Protein AF-A0A348D9V0-F1 (afdb_monomer_lite)

pLDDT: mean 72.26, std 16.22, range [31.11, 96.56]

Sequence (392 aa):
MLIKCLCGYEYITTVTLFACAGYVFSLIGTNHKARIYDLISIFIACVVGFSVAVAIHAVQLNNINDAYGFSTIINRVELHTGTDGGADYAQGLIQHLSSRKGNESLIETLSSDLESHKLLFAWESFKEYFYLPALSFFNKEIPFGWFVLISVLTSAICIIYPVKKFKDKIDSDLLHYSIGCAFIVAGVFSWQILAWHHMTIHFHLNGQLFAYGIVPVAMISIGLLINNVCKRFHADHDLLTKTPVFIIVIACIYLSLANPFTRSISITDSFQSFSKRGIEVIGHVDQAIISPGSNELNRGLGVETSRIYISGWAVAKGKGDVSPKLFVVIKGGIVGEISPDIERDDVKKFYKIKNSDNGFVFSYDVPGAITKKDIKVLASDGKGGYSEVEIP

Foldseek 3Di:
DVVLLVLLVLQLLLVLLLVLLVVLLVCFVHPDDDDVVVSVVSNVVSVVVVVVVLQVVQVVQCVVPVVGGVVVSVVSSCVQQDDDDDPVLCVLLLVLLLVDPPCVVVSVVCNPPVPVCVVVLLVSLVVVQQQPFLAADPNDGDGLVLLLVLLVVLLCLLVCCVPPVCVVVADRNSNSLSSSSVSLSCSLVSSSVSRSSVSSVCVPVSNVSSNVRRNVSSLVSVLVVVLSVCVVVPDDNPCNNCPSVVVSVVVVVVRVVPVVPPDPPPLVVVLQSPDPFFFFKAKAWPDKDWDFDPDVVCVVVVFTKIKIKIKIWMDTPDPDQDFWKKFKFFQRHTDDIWTADAADPVVCVVNVPDDYHTITMDIDMDTHDGDPVRIWMWGDRSPRDIDTHDHD

Secondary structure (DSSP, 8-state):
-HHHHHHTSTHHHHHHHHHHHHHHHTTTTSSPPP-HHHHHHHHHHHHHHHHHHHHHHHHHHHHH-TT-SHHHHHHHHHHHH-S---GGGHHHHHHHHHTSTT-HHHHHHHHH-TTTTHHHHHHHHHHHHHHSEEEEETTEEEEHHHHHHHHHHHHHHHHHTTSHHHHTTS-HHHHHHHHHHHHHHHHHHHHHHH-TTHHHH-HHHHHHHIIIIIHHHHHHHHHHHHHHHHHHTT--HHHHHHHHHHHHHHHHHHHHHHGGGS----GGGGGTTS-SS--EEEEEEEEEEEEE---HHHHHTT--EEEEEEEEEEEEESSS-PPP-EEEEETTEEEEEE---B--HHHHHHHT-SS---EEEEEEEEES---GGGEEEEEE-SSSSEEEEP--

Structure (mmCIF, N/CA/C/O backbone):
data_AF-A0A348D9V0-F1
#
_entry.id   AF-A0A348D9V0-F1
#
loop_
_atom_site.group_PDB
_atom_site.id
_atom_site.type_symbol
_atom_site.label_atom_id
_atom_site.label_alt_id
_atom_site.label_comp_id
_atom_site.label_asym_id
_atom_site.label_entity_id
_atom_site.label_seq_id
_atom_site.pdbx_PDB_ins_code
_atom_site.Cartn_x
_atom_site.Cartn_y
_atom_site.Cartn_z
_atom_site.occupancy
_atom_site.B_iso_or_equiv
_atom_site.auth_seq_id
_atom_site.auth_comp_id
_atom_site.auth_asym_id
_atom_site.auth_atom_id
_atom_site.pdbx_PDB_model_num
ATOM 1 N N . MET A 1 1 ? 12.071 -19.115 8.658 1.00 38.81 1 MET A N 1
ATOM 2 C CA . MET A 1 1 ? 11.653 -19.273 7.249 1.00 38.81 1 MET A CA 1
ATOM 3 C C . MET A 1 1 ? 10.156 -19.042 7.065 1.00 38.81 1 MET A C 1
ATOM 5 O O . MET A 1 1 ? 9.819 -18.113 6.353 1.00 38.81 1 MET A O 1
ATOM 9 N N . LEU A 1 2 ? 9.273 -19.758 7.780 1.00 36.12 2 LEU A N 1
ATOM 10 C CA . LEU A 1 2 ? 7.811 -19.560 7.709 1.00 36.12 2 LEU A CA 1
ATOM 11 C C . LEU A 1 2 ? 7.364 -18.119 8.031 1.00 36.12 2 LEU A C 1
ATOM 13 O O . LEU A 1 2 ? 6.548 -17.563 7.315 1.00 36.12 2 LEU A O 1
ATOM 17 N N . ILE A 1 3 ? 7.970 -17.478 9.042 1.00 37.44 3 ILE A N 1
ATOM 18 C CA . ILE A 1 3 ? 7.729 -16.058 9.371 1.00 37.44 3 ILE A CA 1
ATOM 19 C C . ILE A 1 3 ? 8.200 -15.125 8.246 1.00 37.44 3 ILE A C 1
ATOM 21 O O . ILE A 1 3 ? 7.504 -14.176 7.935 1.00 37.44 3 ILE A O 1
ATOM 25 N N . LYS A 1 4 ? 9.319 -15.415 7.568 1.00 37.47 4 LYS A N 1
ATOM 26 C CA . LYS A 1 4 ? 9.743 -14.639 6.387 1.00 37.47 4 LYS A CA 1
ATOM 27 C C . LYS A 1 4 ? 8.811 -14.871 5.186 1.00 37.47 4 LYS A C 1
ATOM 29 O O . LYS A 1 4 ? 8.513 -13.927 4.472 1.00 37.47 4 LYS A O 1
ATOM 34 N N . CYS A 1 5 ? 8.291 -16.089 5.010 1.00 39.34 5 CYS A N 1
ATOM 35 C CA . CYS A 1 5 ? 7.261 -16.404 4.008 1.00 39.34 5 CYS A CA 1
ATOM 36 C C . CYS A 1 5 ? 5.929 -15.698 4.302 1.00 39.34 5 CYS A C 1
ATOM 38 O O . CYS A 1 5 ? 5.258 -15.254 3.379 1.00 39.34 5 CYS A O 1
ATOM 40 N N . LEU A 1 6 ? 5.580 -15.548 5.584 1.00 40.22 6 LEU A N 1
ATOM 41 C CA . LEU A 1 6 ? 4.479 -14.703 6.050 1.00 40.22 6 LEU A CA 1
ATOM 42 C C . LEU A 1 6 ? 4.766 -13.220 5.780 1.00 40.22 6 LEU A C 1
ATOM 44 O O . LEU A 1 6 ? 3.857 -12.498 5.398 1.00 40.22 6 LEU A O 1
ATOM 48 N N . CYS A 1 7 ? 6.020 -12.778 5.922 1.00 39.84 7 CYS A N 1
ATOM 49 C CA . CYS A 1 7 ? 6.417 -11.409 5.598 1.00 39.84 7 CYS A CA 1
ATOM 50 C C . CYS A 1 7 ? 6.343 -11.096 4.102 1.00 39.84 7 CYS A C 1
ATOM 52 O O . CYS A 1 7 ? 6.079 -9.949 3.799 1.00 39.84 7 CYS A O 1
ATOM 54 N N . GLY A 1 8 ? 6.541 -12.060 3.189 1.00 46.97 8 GLY A N 1
ATOM 55 C CA . GLY A 1 8 ? 6.360 -11.845 1.740 1.00 46.97 8 GLY A CA 1
ATOM 56 C C . GLY A 1 8 ? 4.927 -12.054 1.231 1.00 46.97 8 GLY A C 1
ATOM 57 O O . GLY A 1 8 ? 4.640 -11.788 0.072 1.00 46.97 8 GLY A O 1
ATOM 58 N N . TYR A 1 9 ? 4.012 -12.476 2.109 1.00 56.31 9 TYR A N 1
ATOM 59 C CA . TYR A 1 9 ? 2.571 -12.228 1.999 1.00 56.31 9 TYR A CA 1
ATOM 60 C C . TYR A 1 9 ? 2.198 -11.160 3.031 1.00 56.31 9 TYR A C 1
ATOM 62 O O . TYR A 1 9 ? 1.415 -11.364 3.962 1.00 56.31 9 TYR A O 1
ATOM 70 N N . GLU A 1 10 ? 2.811 -10.004 2.813 1.00 58.28 10 GLU A N 1
ATOM 71 C CA . GLU A 1 10 ? 2.790 -8.739 3.552 1.00 58.28 10 GLU A CA 1
ATOM 72 C C . GLU A 1 10 ? 1.379 -8.341 4.073 1.00 58.28 10 GLU A C 1
ATOM 74 O O . GLU A 1 10 ? 1.232 -7.593 5.038 1.00 58.28 10 GLU A O 1
ATOM 79 N N . TYR A 1 11 ? 0.318 -8.908 3.486 1.00 68.50 11 TYR A N 1
ATOM 80 C CA . TYR A 1 11 ? -1.096 -8.667 3.765 1.00 68.50 11 TYR A CA 1
ATOM 81 C C . TYR A 1 11 ? -1.605 -9.326 5.062 1.00 68.50 11 TYR A C 1
ATOM 83 O O . TYR A 1 11 ? -2.618 -8.882 5.602 1.00 68.50 11 TYR A O 1
ATOM 91 N N . ILE A 1 12 ? -0.953 -10.371 5.597 1.00 79.50 12 ILE A N 1
ATOM 92 C CA . ILE A 1 12 ? -1.505 -11.109 6.751 1.00 79.50 12 ILE A CA 1
ATOM 93 C C . ILE A 1 12 ? -1.555 -10.259 8.026 1.00 79.50 12 ILE A C 1
ATOM 95 O O . ILE A 1 12 ? -2.544 -10.313 8.763 1.00 79.50 12 ILE A O 1
ATOM 99 N N . THR A 1 13 ? -0.526 -9.449 8.289 1.00 82.06 13 THR A N 1
ATOM 100 C CA . THR A 1 13 ? -0.497 -8.570 9.466 1.00 82.06 13 THR A CA 1
ATOM 101 C C . THR A 1 13 ? -1.573 -7.504 9.350 1.00 82.06 13 THR A C 1
ATOM 103 O O . THR A 1 13 ? -2.333 -7.303 10.295 1.00 82.06 13 THR A O 1
ATOM 106 N N . THR A 1 14 ? -1.710 -6.891 8.173 1.00 85.38 14 THR A N 1
ATOM 107 C CA . THR A 1 14 ? -2.754 -5.906 7.888 1.00 85.38 14 THR A CA 1
ATOM 108 C C . THR A 1 14 ? -4.151 -6.507 8.030 1.00 85.38 14 THR A C 1
ATOM 110 O O . THR A 1 14 ? -4.966 -5.946 8.755 1.00 85.38 14 THR A O 1
ATOM 113 N N . VAL A 1 15 ? -4.418 -7.676 7.436 1.00 87.00 15 VAL A N 1
ATOM 114 C CA . VAL A 1 15 ? -5.713 -8.378 7.544 1.00 87.00 15 VAL A CA 1
ATOM 115 C C . VAL A 1 15 ? -6.041 -8.716 8.989 1.00 87.00 15 VAL A C 1
ATOM 117 O O . VAL A 1 15 ? -7.158 -8.473 9.439 1.00 87.00 15 VAL A O 1
ATOM 120 N N . THR A 1 16 ? -5.071 -9.243 9.733 1.00 91.38 16 THR A N 1
ATOM 121 C CA . THR A 1 16 ? -5.288 -9.626 11.130 1.00 91.38 16 THR A CA 1
ATOM 122 C C . THR A 1 16 ? -5.590 -8.404 11.990 1.00 91.38 16 THR A C 1
ATOM 124 O O . THR A 1 16 ? -6.536 -8.410 12.775 1.00 91.38 16 THR A O 1
ATOM 127 N N . LEU A 1 17 ? -4.826 -7.323 11.812 1.00 92.62 17 LEU A N 1
ATOM 128 C CA . LEU A 1 17 ? -5.042 -6.075 12.537 1.00 92.62 17 LEU A CA 1
ATOM 129 C C . LEU A 1 17 ? -6.379 -5.428 12.146 1.00 92.62 17 LEU A C 1
ATOM 131 O O . LEU A 1 17 ? -7.089 -4.939 13.020 1.00 92.62 17 LEU A O 1
ATOM 135 N N . PHE A 1 18 ? -6.790 -5.500 10.880 1.00 92.50 18 PHE A N 1
ATOM 136 C CA . PHE A 1 18 ? -8.096 -5.007 10.433 1.00 92.50 18 PHE A CA 1
ATOM 137 C C . PHE A 1 18 ? -9.252 -5.844 10.998 1.00 92.50 18 PHE A C 1
ATOM 139 O O . PHE A 1 18 ? -10.259 -5.282 11.424 1.00 92.50 18 PHE A O 1
ATOM 146 N N . ALA A 1 19 ? -9.104 -7.168 11.083 1.00 94.25 19 ALA A N 1
ATOM 147 C CA . ALA A 1 19 ? -10.087 -8.039 11.725 1.00 94.25 19 ALA A CA 1
ATOM 148 C C . ALA A 1 19 ? -10.217 -7.733 13.229 1.00 94.25 19 ALA A C 1
ATOM 150 O O . ALA A 1 19 ? -11.328 -7.604 13.747 1.00 94.25 19 ALA A O 1
ATOM 151 N N . CYS A 1 20 ? -9.090 -7.524 13.919 1.00 96.06 20 CYS A N 1
ATOM 152 C CA . CYS A 1 20 ? -9.069 -7.054 15.305 1.00 96.06 20 CYS A CA 1
ATOM 153 C C . CYS A 1 20 ? -9.745 -5.682 15.455 1.00 96.06 20 CYS A C 1
ATOM 155 O O . CYS A 1 20 ? -10.524 -5.490 16.389 1.00 96.06 20 CYS A O 1
ATOM 157 N N . ALA A 1 21 ? -9.502 -4.744 14.532 1.00 95.25 21 ALA A N 1
ATOM 158 C CA . ALA A 1 21 ? -10.176 -3.447 14.517 1.00 95.25 21 ALA A CA 1
ATOM 159 C C . ALA A 1 21 ? -11.697 -3.606 14.386 1.00 95.25 21 ALA A C 1
ATOM 161 O O . ALA A 1 21 ? -12.438 -3.009 15.163 1.00 95.25 21 ALA A O 1
ATOM 162 N N . GLY A 1 22 ? -12.159 -4.461 13.466 1.00 93.75 22 GLY A N 1
ATOM 163 C CA . GLY A 1 22 ? -13.578 -4.772 13.277 1.00 93.75 22 GLY A CA 1
ATOM 164 C C . GLY A 1 22 ? -14.238 -5.337 14.537 1.00 93.75 22 GLY A C 1
ATOM 165 O O . GLY A 1 22 ? -15.308 -4.872 14.929 1.00 93.75 22 GLY A O 1
ATOM 166 N N . TYR A 1 23 ? -13.573 -6.270 15.228 1.00 96.56 23 TYR A N 1
ATOM 167 C CA . TYR A 1 23 ? -14.041 -6.772 16.523 1.00 96.56 23 TYR A CA 1
ATOM 168 C C . TYR A 1 23 ? -14.176 -5.646 17.550 1.00 96.56 23 TYR A C 1
ATOM 170 O O . TYR A 1 23 ? -15.225 -5.517 18.173 1.00 96.56 23 TYR A O 1
ATOM 178 N N . VAL A 1 24 ? -13.162 -4.793 17.708 1.00 95.94 24 VAL A N 1
ATOM 179 C CA . VAL A 1 24 ? -13.230 -3.709 18.697 1.00 95.94 24 VAL A CA 1
ATOM 180 C C . VAL A 1 24 ? -14.307 -2.681 18.339 1.00 95.94 24 VAL A C 1
ATOM 182 O O . VAL A 1 24 ? -15.042 -2.247 19.224 1.00 95.94 24 VAL A O 1
ATOM 185 N N . PHE A 1 25 ? -14.459 -2.329 17.060 1.00 94.00 25 PHE A N 1
ATOM 186 C CA . PHE A 1 25 ? -15.534 -1.442 16.611 1.00 94.00 25 PHE A CA 1
ATOM 187 C C . PHE A 1 25 ? -16.922 -2.031 16.878 1.00 94.00 25 PHE A C 1
ATOM 189 O O . PHE A 1 25 ? -17.831 -1.284 17.227 1.00 94.00 25 PHE A O 1
ATOM 196 N N . SER A 1 26 ? -17.084 -3.356 16.802 1.00 94.19 26 SER A N 1
ATOM 197 C CA . SER A 1 26 ? -18.362 -4.018 17.105 1.00 94.19 26 SER A CA 1
ATOM 198 C C . SER A 1 26 ? -18.807 -3.888 18.570 1.00 94.19 26 SER A C 1
ATOM 200 O O . SER A 1 26 ? -19.973 -4.121 18.875 1.00 94.19 26 SER A O 1
ATOM 202 N N . LEU A 1 27 ? -17.902 -3.496 19.476 1.00 94.06 27 LEU A N 1
ATOM 203 C CA . LEU A 1 27 ? -18.202 -3.297 20.896 1.00 94.06 27 LEU A CA 1
ATOM 204 C C . LEU A 1 27 ? -18.737 -1.894 21.208 1.00 94.06 27 LEU A C 1
ATOM 206 O O . LEU A 1 27 ? -19.196 -1.662 22.329 1.00 94.06 27 LEU A O 1
ATOM 210 N N . ILE A 1 28 ? -18.686 -0.964 20.250 1.00 91.44 28 ILE A N 1
ATOM 211 C CA . ILE A 1 28 ? -19.216 0.395 20.410 1.00 91.44 28 ILE A CA 1
ATOM 212 C C . ILE A 1 28 ? -20.731 0.331 20.632 1.00 91.44 28 ILE A C 1
ATOM 214 O O . ILE A 1 28 ? -21.449 -0.356 19.907 1.00 91.44 28 ILE A O 1
ATOM 218 N N . GLY A 1 29 ? -21.221 1.050 21.642 1.00 87.19 29 GLY A N 1
ATOM 219 C CA . GLY A 1 29 ? -22.627 1.035 22.043 1.00 87.19 29 GLY A CA 1
ATOM 220 C C . GLY A 1 29 ? -23.027 -0.208 22.844 1.00 87.19 29 GLY A C 1
ATOM 221 O O . GLY A 1 29 ? -24.206 -0.390 23.146 1.00 87.19 29 GLY A O 1
ATOM 222 N N . THR A 1 30 ? -22.066 -1.063 23.208 1.00 89.94 30 THR A N 1
ATOM 223 C CA . THR A 1 30 ? -22.289 -2.235 24.062 1.00 89.94 30 THR A CA 1
ATOM 224 C C . THR A 1 30 ? -21.662 -2.037 25.443 1.00 89.94 30 THR A C 1
ATOM 226 O O . THR A 1 30 ? -20.731 -1.258 25.624 1.00 89.94 30 THR A O 1
ATOM 229 N N . ASN A 1 31 ? -22.122 -2.806 26.433 1.00 85.94 31 ASN A N 1
ATOM 230 C CA . ASN A 1 31 ? -21.501 -2.841 27.766 1.00 85.94 31 ASN A CA 1
ATOM 231 C C . ASN A 1 31 ? -20.298 -3.804 27.844 1.00 85.94 31 ASN A C 1
ATOM 233 O O . ASN A 1 31 ? -19.751 -4.037 28.927 1.00 85.94 31 ASN A O 1
ATOM 237 N N . HIS A 1 32 ? -19.908 -4.413 26.723 1.00 90.31 32 HIS A N 1
ATOM 238 C CA . HIS A 1 32 ? -18.819 -5.378 26.675 1.00 90.31 32 HIS A CA 1
ATOM 239 C C . HIS A 1 32 ? -17.470 -4.676 26.508 1.00 90.31 32 HIS A C 1
ATOM 241 O O . HIS A 1 32 ? -17.357 -3.642 25.861 1.00 90.31 32 HIS A O 1
ATOM 247 N N . LYS A 1 33 ? -16.428 -5.260 27.104 1.00 89.06 33 LYS A N 1
ATOM 248 C CA . LYS A 1 33 ? -15.043 -4.790 26.974 1.00 89.06 33 LYS A CA 1
ATOM 249 C C . LYS A 1 33 ? -14.293 -5.673 25.991 1.00 89.06 33 LYS A C 1
ATOM 251 O O . LYS A 1 33 ? -14.515 -6.883 25.978 1.00 89.06 33 LYS A O 1
ATOM 256 N N . ALA A 1 34 ? -13.350 -5.090 25.256 1.00 90.19 34 ALA A N 1
ATOM 257 C CA . ALA A 1 34 ? -12.434 -5.857 24.417 1.00 90.19 34 ALA A CA 1
ATOM 258 C C . ALA A 1 34 ? -11.635 -6.861 25.263 1.00 90.19 34 ALA A C 1
ATOM 260 O O . ALA A 1 34 ? -10.982 -6.488 26.242 1.00 90.19 34 ALA A O 1
ATOM 261 N N . ARG A 1 35 ? -11.688 -8.144 24.890 1.00 93.44 35 ARG A N 1
ATOM 262 C CA . ARG A 1 35 ? -10.973 -9.224 25.582 1.00 93.44 35 ARG A CA 1
ATOM 263 C C . ARG A 1 35 ? -9.789 -9.689 24.753 1.00 93.44 35 ARG A C 1
ATOM 265 O O . ARG A 1 35 ? -9.917 -9.967 23.566 1.00 93.44 35 ARG A O 1
ATOM 272 N N . ILE A 1 36 ? -8.645 -9.862 25.411 1.00 93.38 36 ILE A N 1
ATOM 273 C CA . ILE A 1 36 ? -7.420 -10.325 24.750 1.00 93.38 36 ILE A CA 1
ATOM 274 C C . ILE A 1 36 ? -7.580 -11.721 24.127 1.00 93.38 36 ILE A C 1
ATOM 276 O O . ILE A 1 36 ? -7.029 -11.979 23.065 1.00 93.38 36 ILE A O 1
ATOM 280 N N . TYR A 1 37 ? -8.385 -12.600 24.735 1.00 95.50 37 TYR A N 1
ATOM 281 C CA . TYR A 1 37 ? -8.648 -13.944 24.209 1.00 95.50 37 TYR A CA 1
ATOM 282 C C . TYR A 1 37 ? -9.394 -13.929 22.870 1.00 95.50 37 TYR A C 1
ATOM 284 O O . TYR A 1 37 ? -9.100 -14.754 22.005 1.00 95.50 37 TYR A O 1
ATOM 292 N N . ASP A 1 38 ? -10.308 -12.975 22.674 1.00 95.38 38 ASP A N 1
ATOM 293 C CA . ASP A 1 38 ? -11.029 -12.818 21.407 1.00 95.38 38 ASP A CA 1
ATOM 294 C C . ASP A 1 38 ? -10.047 -12.347 20.313 1.00 95.38 38 ASP A C 1
ATOM 296 O O . ASP A 1 38 ? -10.015 -12.911 19.222 1.00 95.38 38 ASP A O 1
ATOM 300 N N . LEU A 1 39 ? -9.148 -11.406 20.641 1.00 94.88 39 LEU A N 1
ATOM 301 C CA . LEU A 1 39 ? -8.082 -10.943 19.737 1.00 94.88 39 LEU A CA 1
ATOM 302 C C . LEU A 1 39 ? -7.094 -12.063 19.362 1.00 94.88 39 LEU A C 1
ATOM 304 O O . LEU A 1 39 ? -6.731 -12.203 18.196 1.00 94.88 39 LEU A O 1
ATOM 308 N N . ILE A 1 40 ? -6.681 -12.887 20.331 1.00 94.44 40 ILE A N 1
ATOM 309 C CA . ILE A 1 40 ? -5.816 -14.055 20.086 1.00 94.44 40 ILE A CA 1
ATOM 310 C C . ILE A 1 40 ? -6.525 -15.065 19.176 1.00 94.44 40 ILE A C 1
ATOM 312 O O . ILE A 1 40 ? -5.906 -15.612 18.267 1.00 94.44 40 ILE A O 1
ATOM 316 N N . SER A 1 41 ? -7.822 -15.293 19.385 1.00 96.31 41 SER A N 1
ATOM 317 C CA . SER A 1 41 ? -8.606 -16.221 18.562 1.00 96.31 41 SER A CA 1
ATOM 318 C C . SER A 1 41 ? -8.720 -15.737 17.114 1.00 96.31 41 SER A C 1
ATOM 320 O O . SER A 1 41 ? -8.541 -16.533 16.194 1.00 96.31 41 SER A O 1
ATOM 322 N N . ILE A 1 42 ? -8.935 -14.432 16.905 1.00 95.75 42 ILE A N 1
ATOM 323 C CA . ILE A 1 42 ? -8.914 -13.804 15.574 1.00 95.75 42 ILE A CA 1
ATOM 324 C C . ILE A 1 42 ? -7.545 -13.999 14.917 1.00 95.75 42 ILE A C 1
ATOM 326 O O . ILE A 1 42 ? -7.475 -14.445 13.774 1.00 95.75 42 ILE A O 1
ATOM 330 N N . PHE A 1 43 ? -6.456 -13.737 15.646 1.00 91.56 43 PHE A N 1
ATOM 331 C CA . PHE A 1 43 ? -5.098 -13.945 15.140 1.00 91.56 43 PHE A CA 1
ATOM 332 C C . PHE A 1 43 ? -4.867 -15.394 14.689 1.00 91.56 43 PHE A C 1
ATOM 334 O O . PHE A 1 43 ? -4.405 -15.625 13.572 1.00 91.56 43 PHE A O 1
ATOM 341 N N . ILE A 1 44 ? -5.235 -16.376 15.519 1.00 92.88 44 ILE A N 1
ATOM 342 C CA . ILE A 1 44 ? -5.103 -17.800 15.179 1.00 92.88 44 ILE A CA 1
ATOM 343 C C . ILE A 1 44 ? -5.924 -18.130 13.926 1.00 92.88 44 ILE A C 1
ATOM 345 O O . ILE A 1 44 ? -5.407 -18.783 13.020 1.00 92.88 44 ILE A O 1
ATOM 349 N N . ALA A 1 45 ? -7.168 -17.651 13.837 1.00 94.75 45 ALA A N 1
ATOM 350 C CA . ALA A 1 45 ? -8.023 -17.878 12.674 1.00 94.75 45 ALA A CA 1
ATOM 351 C C . ALA A 1 45 ? -7.417 -17.297 11.384 1.00 94.75 45 ALA A C 1
ATOM 353 O O . ALA A 1 45 ? -7.401 -17.978 10.358 1.00 94.75 45 ALA A O 1
ATOM 354 N N . CYS A 1 46 ? -6.857 -16.083 11.437 1.00 91.19 46 CYS A N 1
ATOM 355 C CA . CYS A 1 46 ? -6.169 -15.467 10.301 1.00 91.19 46 CYS A CA 1
ATOM 356 C C . CYS A 1 46 ? -4.927 -16.264 9.877 1.00 91.19 46 CYS A C 1
ATOM 358 O O . CYS A 1 46 ? -4.738 -16.499 8.686 1.00 91.19 46 CYS A O 1
ATOM 360 N N . VAL A 1 47 ? -4.110 -16.731 10.828 1.00 88.25 47 VAL A N 1
ATOM 361 C CA . VAL A 1 47 ? -2.920 -17.552 10.535 1.00 88.25 47 VAL A CA 1
ATOM 362 C C . VAL A 1 47 ? -3.298 -18.893 9.904 1.00 88.25 47 VAL A C 1
ATOM 364 O O . VAL A 1 47 ? -2.677 -19.312 8.923 1.00 88.25 47 VAL A O 1
ATOM 367 N N . VAL A 1 48 ? -4.329 -19.563 10.423 1.00 91.06 48 VAL A N 1
ATOM 368 C CA . VAL A 1 48 ? -4.829 -20.824 9.855 1.00 91.06 48 VAL A CA 1
ATOM 369 C C . VAL A 1 48 ? -5.390 -20.602 8.451 1.00 91.06 48 VAL A C 1
ATOM 371 O O . VAL A 1 48 ? -4.984 -21.303 7.526 1.00 91.06 48 VAL A O 1
ATOM 374 N N . GLY A 1 49 ? -6.261 -19.604 8.262 1.00 89.50 49 GLY A N 1
ATOM 375 C CA . GLY A 1 49 ? -6.830 -19.282 6.951 1.00 89.50 49 GLY A CA 1
ATOM 376 C C . GLY A 1 49 ? -5.755 -18.933 5.922 1.00 89.50 49 GLY A C 1
ATOM 377 O O . GLY A 1 49 ? -5.783 -19.435 4.799 1.00 89.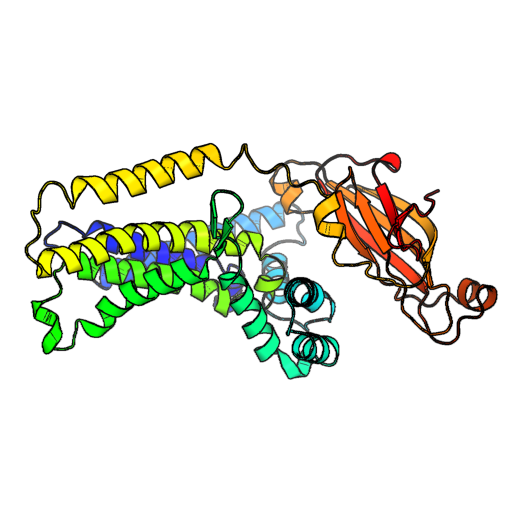50 49 GLY A O 1
ATOM 378 N N . PHE A 1 50 ? -4.748 -18.159 6.329 1.00 85.69 50 PHE A N 1
ATOM 379 C CA . PHE A 1 50 ? -3.584 -17.872 5.500 1.00 85.69 50 PHE A CA 1
ATOM 380 C C . PHE A 1 50 ? -2.802 -19.137 5.120 1.00 85.69 50 PHE A C 1
ATOM 382 O O . PHE A 1 50 ? -2.486 -19.337 3.950 1.00 85.69 50 PHE A O 1
ATOM 389 N N . SER A 1 51 ? -2.528 -20.021 6.083 1.00 85.75 51 SER A N 1
ATOM 390 C CA . SER A 1 51 ? -1.797 -21.271 5.828 1.00 85.75 51 SER A CA 1
ATOM 391 C C . SER A 1 51 ? -2.525 -22.150 4.806 1.00 85.75 51 SER A C 1
ATOM 393 O O . SER A 1 51 ? -1.896 -22.722 3.917 1.00 85.75 51 SER A O 1
ATOM 395 N N . VAL A 1 52 ? -3.859 -22.211 4.893 1.00 89.44 52 VAL A N 1
ATOM 396 C CA . VAL A 1 52 ? -4.7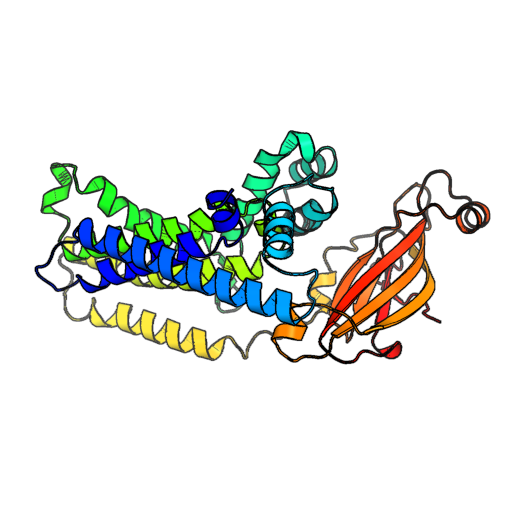04 -22.922 3.925 1.00 89.44 52 VAL A CA 1
ATOM 397 C C . VAL A 1 52 ? -4.638 -22.263 2.546 1.00 89.44 52 VAL A C 1
ATOM 399 O O . VAL A 1 52 ? -4.446 -22.962 1.553 1.00 89.44 52 VAL A O 1
ATOM 402 N N . ALA A 1 53 ? -4.746 -20.934 2.468 1.00 85.44 53 ALA A N 1
ATOM 403 C CA . ALA A 1 53 ? -4.663 -20.205 1.203 1.00 85.44 53 ALA A CA 1
ATOM 404 C C . ALA A 1 53 ? -3.313 -20.422 0.501 1.00 85.44 53 ALA A C 1
ATOM 406 O O . ALA A 1 53 ? -3.282 -20.704 -0.696 1.00 85.44 53 ALA A O 1
ATOM 407 N N . VAL A 1 54 ? -2.205 -20.377 1.249 1.00 84.06 54 VAL A N 1
ATOM 408 C CA . VAL A 1 54 ? -0.865 -20.668 0.719 1.00 84.06 54 VAL A CA 1
ATOM 409 C C . VAL A 1 54 ? -0.764 -22.106 0.219 1.00 84.06 54 VAL A C 1
ATOM 411 O O . VAL A 1 54 ? -0.211 -22.330 -0.854 1.00 84.06 54 VAL A O 1
ATOM 414 N N . ALA A 1 55 ? -1.310 -23.081 0.952 1.00 85.56 55 ALA A N 1
ATOM 415 C CA . ALA A 1 55 ? -1.297 -24.477 0.520 1.00 85.56 55 ALA A CA 1
ATOM 416 C C . ALA A 1 55 ? -2.077 -24.675 -0.790 1.00 85.56 55 ALA A C 1
ATOM 418 O O . ALA A 1 55 ? -1.571 -25.312 -1.713 1.00 85.56 55 ALA A O 1
ATOM 419 N N . ILE A 1 56 ? -3.268 -24.077 -0.907 1.00 86.00 56 ILE A N 1
ATOM 420 C CA . ILE A 1 56 ? -4.062 -24.101 -2.145 1.00 86.00 56 ILE A CA 1
ATOM 421 C C . ILE A 1 56 ? -3.280 -23.450 -3.289 1.00 86.00 56 ILE A C 1
ATOM 423 O O . ILE A 1 56 ? -3.189 -24.026 -4.372 1.00 86.00 56 ILE A O 1
ATOM 427 N N . HIS A 1 57 ? -2.678 -22.284 -3.053 1.00 82.44 57 HIS A N 1
ATOM 428 C CA . HIS A 1 57 ? -1.908 -21.577 -4.072 1.00 82.44 57 HIS A CA 1
ATOM 429 C C . HIS A 1 57 ? -0.669 -22.364 -4.525 1.00 82.44 57 HIS A C 1
ATOM 431 O O . HIS A 1 57 ? -0.382 -22.440 -5.717 1.00 82.44 57 HIS A O 1
ATOM 437 N N . ALA A 1 58 ? 0.033 -23.018 -3.598 1.00 83.50 58 ALA A N 1
ATOM 438 C CA . ALA A 1 58 ? 1.158 -23.888 -3.924 1.00 83.50 58 ALA A CA 1
ATOM 439 C C . ALA A 1 58 ? 0.729 -25.073 -4.804 1.00 83.50 58 ALA A C 1
ATOM 441 O O . ALA A 1 58 ? 1.422 -25.394 -5.768 1.00 83.50 58 ALA A O 1
ATOM 442 N N . VAL A 1 59 ? -0.428 -25.682 -4.519 1.00 83.00 59 VAL A N 1
ATOM 443 C CA . VAL A 1 59 ? -1.007 -26.748 -5.355 1.00 83.00 59 VAL A CA 1
ATOM 444 C C . VAL A 1 59 ? -1.389 -26.218 -6.739 1.00 83.00 59 VAL A C 1
ATOM 446 O O . VAL A 1 59 ? -1.111 -26.875 -7.737 1.00 83.00 59 VAL A O 1
ATOM 449 N N . GLN A 1 60 ? -1.976 -25.021 -6.826 1.00 80.25 60 GLN A N 1
ATOM 450 C CA . GLN A 1 60 ? -2.288 -24.385 -8.109 1.00 80.25 60 GLN A CA 1
ATOM 451 C C . GLN A 1 60 ? -1.030 -24.153 -8.953 1.00 80.25 60 GLN A C 1
ATOM 453 O O . GLN A 1 60 ? -1.044 -24.451 -10.143 1.00 80.25 60 GLN A O 1
ATOM 458 N N . LEU A 1 61 ? 0.055 -23.659 -8.349 1.00 75.44 61 LEU A N 1
ATOM 459 C CA . LEU A 1 61 ? 1.328 -23.456 -9.043 1.00 75.44 61 LEU A CA 1
ATOM 460 C C . LEU A 1 61 ? 1.921 -24.777 -9.540 1.00 75.44 61 LEU A C 1
ATOM 462 O O . LEU A 1 61 ? 2.332 -24.849 -10.696 1.00 75.44 61 LEU A O 1
ATOM 466 N N . ASN A 1 62 ? 1.896 -25.818 -8.708 1.00 77.06 62 ASN A N 1
ATOM 467 C CA . ASN A 1 62 ? 2.379 -27.146 -9.082 1.00 77.06 62 ASN A CA 1
ATOM 468 C C . ASN A 1 62 ? 1.565 -27.759 -10.231 1.00 77.06 62 ASN A C 1
ATOM 470 O O . ASN A 1 62 ? 2.126 -28.342 -11.145 1.00 77.06 62 ASN A O 1
ATOM 474 N N . ASN A 1 63 ? 0.247 -27.549 -10.251 1.00 78.69 63 ASN A N 1
ATOM 475 C CA . ASN A 1 63 ? -0.606 -28.020 -11.345 1.00 78.69 63 ASN A CA 1
ATOM 476 C C . ASN A 1 63 ? -0.393 -27.255 -12.667 1.00 78.69 63 ASN A C 1
ATOM 478 O O . ASN A 1 63 ? -0.823 -27.730 -13.716 1.00 78.69 63 ASN A O 1
ATOM 482 N N . ILE A 1 64 ? 0.221 -26.064 -12.635 1.00 74.19 64 ILE A N 1
ATOM 483 C CA . ILE A 1 64 ? 0.600 -25.318 -13.848 1.00 74.19 64 ILE A CA 1
ATOM 484 C C . ILE A 1 64 ? 1.905 -25.876 -14.428 1.00 74.19 64 ILE A C 1
ATOM 486 O O . ILE A 1 64 ? 2.055 -25.953 -15.647 1.00 74.19 64 ILE A O 1
ATOM 490 N N . ASN A 1 65 ? 2.858 -26.234 -13.570 1.00 70.38 65 ASN A N 1
ATOM 491 C CA . ASN A 1 65 ? 4.117 -26.864 -13.944 1.00 70.38 65 ASN A CA 1
ATOM 492 C C . ASN A 1 65 ? 4.653 -27.615 -12.722 1.00 70.38 65 ASN A C 1
ATOM 494 O O . ASN A 1 65 ? 4.825 -26.996 -11.675 1.00 70.38 65 ASN A O 1
ATOM 498 N N . ASP A 1 66 ? 4.978 -28.898 -12.872 1.00 70.50 66 ASP A N 1
ATOM 499 C CA . ASP A 1 66 ? 5.465 -29.749 -11.775 1.00 70.50 66 ASP A CA 1
ATOM 500 C C . ASP A 1 66 ? 6.791 -29.251 -11.156 1.00 70.50 66 ASP A C 1
ATOM 502 O O . ASP A 1 66 ? 7.192 -29.680 -10.076 1.00 70.50 66 ASP A O 1
ATOM 506 N N . ALA A 1 67 ? 7.497 -28.337 -11.835 1.00 68.31 67 ALA A N 1
ATOM 507 C CA . ALA A 1 67 ? 8.676 -27.651 -11.307 1.00 68.31 67 ALA A CA 1
ATOM 508 C C . ALA A 1 67 ? 8.341 -26.437 -10.411 1.00 68.31 67 ALA A C 1
ATOM 510 O O . ALA A 1 67 ? 9.242 -25.855 -9.797 1.00 68.31 67 ALA A O 1
ATOM 511 N N . TYR A 1 68 ? 7.074 -26.019 -10.351 1.00 72.19 68 TYR A N 1
ATOM 512 C CA . TYR A 1 68 ? 6.587 -24.892 -9.558 1.00 72.19 68 TYR A CA 1
ATOM 513 C C . TYR A 1 68 ? 5.847 -25.358 -8.303 1.00 72.19 68 TYR A C 1
ATOM 515 O O . TYR A 1 68 ? 5.310 -26.450 -8.228 1.00 72.19 68 TYR A O 1
ATOM 523 N N . GLY A 1 69 ? 5.826 -24.522 -7.268 1.00 73.38 69 GLY A N 1
ATOM 524 C CA . GLY A 1 69 ? 5.186 -24.867 -5.999 1.00 73.38 69 GLY A CA 1
ATOM 525 C C . GLY A 1 69 ? 5.669 -23.972 -4.870 1.00 73.38 69 GLY A C 1
ATOM 526 O O . GLY A 1 69 ? 5.883 -22.773 -5.059 1.00 73.38 69 GLY A O 1
ATOM 527 N N . PHE A 1 70 ? 5.891 -24.547 -3.688 1.00 79.62 70 PHE A N 1
ATOM 528 C CA . PHE A 1 70 ? 6.415 -23.795 -2.542 1.00 79.62 70 PHE A CA 1
ATOM 529 C C . PHE A 1 70 ? 7.772 -23.135 -2.820 1.00 79.62 70 PHE A C 1
ATOM 531 O O . PHE A 1 70 ? 8.010 -22.030 -2.342 1.00 79.62 70 PHE A O 1
ATOM 538 N N . SER A 1 71 ? 8.637 -23.762 -3.620 1.00 75.31 71 SER A N 1
ATOM 539 C CA . SER A 1 71 ? 9.926 -23.191 -4.037 1.00 75.31 71 SER A CA 1
ATOM 540 C C . SER A 1 71 ? 9.754 -21.880 -4.807 1.00 75.31 71 SER A C 1
ATOM 542 O O . SER A 1 71 ? 10.465 -20.915 -4.546 1.00 75.31 71 SER A O 1
ATOM 544 N N . THR A 1 72 ? 8.770 -21.808 -5.706 1.00 73.88 72 THR A N 1
ATOM 545 C CA . THR A 1 72 ? 8.425 -20.593 -6.456 1.00 73.88 72 THR A CA 1
ATOM 546 C C . THR A 1 72 ? 7.921 -19.492 -5.531 1.00 73.88 72 THR A C 1
ATOM 548 O O . THR A 1 72 ? 8.314 -18.338 -5.686 1.00 73.88 72 THR A O 1
ATOM 551 N N . ILE A 1 73 ? 7.081 -19.842 -4.550 1.00 74.12 73 ILE A N 1
ATOM 552 C CA . ILE A 1 73 ? 6.587 -18.889 -3.548 1.00 74.12 73 ILE A CA 1
ATOM 553 C C . ILE A 1 73 ? 7.759 -18.344 -2.723 1.00 74.12 73 ILE A C 1
ATOM 555 O O . ILE A 1 73 ? 7.875 -17.134 -2.568 1.00 74.12 73 ILE A O 1
ATOM 559 N N . ILE A 1 74 ? 8.655 -19.211 -2.244 1.00 73.06 74 ILE A N 1
ATOM 560 C CA . ILE A 1 74 ? 9.828 -18.816 -1.451 1.00 73.06 74 ILE A CA 1
ATOM 561 C C . ILE A 1 74 ? 10.768 -17.919 -2.262 1.00 73.06 74 ILE A C 1
ATOM 563 O O . ILE A 1 74 ? 11.113 -16.844 -1.784 1.00 73.06 74 ILE A O 1
ATOM 567 N N . ASN A 1 75 ? 11.110 -18.296 -3.498 1.00 69.75 75 ASN A N 1
ATOM 568 C CA . ASN A 1 75 ? 11.960 -17.473 -4.368 1.00 69.75 75 ASN A CA 1
ATOM 569 C C . ASN A 1 75 ? 11.363 -16.081 -4.601 1.00 69.75 75 ASN A C 1
ATOM 571 O O . ASN A 1 75 ? 12.083 -15.089 -4.618 1.00 69.75 75 ASN A O 1
ATOM 575 N N . ARG A 1 76 ? 10.036 -15.982 -4.756 1.00 69.50 76 ARG A N 1
ATOM 576 C CA . ARG A 1 76 ? 9.367 -14.681 -4.874 1.00 69.50 76 ARG A CA 1
ATOM 577 C C . ARG A 1 76 ? 9.439 -13.901 -3.581 1.00 69.50 76 ARG A C 1
ATOM 579 O O . ARG A 1 76 ? 9.774 -12.730 -3.628 1.00 69.50 76 ARG A O 1
ATOM 586 N N . VAL A 1 77 ? 9.138 -14.521 -2.445 1.00 66.19 77 VAL A N 1
ATOM 587 C CA . VAL A 1 77 ? 9.280 -13.861 -1.144 1.00 66.19 77 VAL A CA 1
ATOM 588 C C . VAL A 1 77 ? 10.690 -13.291 -1.013 1.00 66.19 77 VAL A C 1
ATOM 590 O O . VAL A 1 77 ? 10.830 -12.129 -0.662 1.00 66.19 77 VAL A O 1
ATOM 593 N N . GLU A 1 78 ? 11.726 -14.060 -1.334 1.00 65.56 78 GLU A N 1
ATOM 594 C CA . GLU A 1 78 ? 13.118 -13.608 -1.251 1.00 65.56 78 GLU A CA 1
ATOM 595 C C . GLU A 1 78 ? 13.408 -12.445 -2.210 1.00 65.56 78 GLU A C 1
ATOM 597 O O . GLU A 1 78 ? 13.955 -11.434 -1.774 1.00 65.56 78 GLU A O 1
ATOM 602 N N . LEU A 1 79 ? 12.928 -12.520 -3.455 1.00 62.78 79 LEU A N 1
ATOM 603 C CA . LEU A 1 79 ? 13.072 -11.448 -4.443 1.00 62.78 79 LEU A CA 1
ATOM 604 C C . LEU A 1 79 ? 12.382 -10.137 -4.021 1.00 62.78 79 LEU A C 1
ATOM 606 O O . LEU A 1 79 ? 12.908 -9.061 -4.277 1.00 62.78 79 LEU A O 1
ATOM 610 N N . HIS A 1 80 ? 11.229 -10.211 -3.349 1.00 59.12 80 HIS A N 1
ATOM 611 C CA . HIS A 1 80 ? 10.464 -9.023 -2.939 1.00 59.12 80 HIS A CA 1
ATOM 612 C C . HIS A 1 80 ? 10.815 -8.525 -1.521 1.00 59.12 80 HIS A C 1
ATOM 614 O O . HIS A 1 80 ? 10.577 -7.359 -1.207 1.00 59.12 80 HIS A O 1
ATOM 620 N N . THR A 1 81 ? 11.402 -9.375 -0.664 1.00 57.81 81 THR A N 1
ATOM 621 C CA . THR A 1 81 ? 11.737 -9.042 0.740 1.00 57.81 81 THR A CA 1
ATOM 622 C C . THR A 1 81 ? 13.238 -8.903 1.030 1.00 57.81 81 THR A C 1
ATOM 624 O O . THR A 1 81 ? 13.587 -8.436 2.118 1.00 57.81 81 THR A O 1
ATOM 627 N N . GLY A 1 82 ? 14.130 -9.226 0.082 1.00 52.84 82 GLY A N 1
ATOM 628 C CA . GLY A 1 82 ? 15.519 -8.752 0.100 1.00 52.84 82 GLY A CA 1
ATOM 629 C C . GLY A 1 82 ? 16.599 -9.762 -0.293 1.00 52.84 82 GLY A C 1
ATOM 630 O O . GLY A 1 82 ? 17.296 -10.283 0.580 1.00 52.84 82 GLY A O 1
ATOM 631 N N . THR A 1 83 ? 16.850 -9.901 -1.594 1.00 47.03 83 THR A N 1
ATOM 632 C CA . THR A 1 83 ? 18.175 -10.255 -2.128 1.00 47.03 83 THR A CA 1
ATOM 633 C C . THR A 1 83 ? 18.675 -9.140 -3.054 1.00 47.03 83 THR A C 1
ATOM 635 O O . THR A 1 83 ? 17.918 -8.651 -3.884 1.00 47.03 83 THR A O 1
ATOM 638 N N . ASP A 1 84 ? 19.916 -8.698 -2.802 1.00 48.06 84 ASP A N 1
ATOM 639 C CA . ASP A 1 84 ? 20.740 -7.687 -3.491 1.00 48.06 84 ASP A CA 1
ATOM 640 C C . ASP A 1 84 ? 19.993 -6.661 -4.366 1.00 48.06 84 ASP A C 1
ATOM 642 O O . ASP A 1 84 ? 19.692 -6.881 -5.540 1.00 48.06 84 ASP A O 1
ATOM 646 N N . GLY A 1 85 ? 19.709 -5.506 -3.753 1.00 41.12 85 GLY A N 1
ATOM 647 C CA . GLY A 1 85 ? 18.990 -4.383 -4.345 1.00 41.12 85 GLY A CA 1
ATOM 648 C C . GLY A 1 85 ? 19.801 -3.697 -5.439 1.00 41.12 85 GLY A C 1
ATOM 649 O O . GLY A 1 85 ? 20.614 -2.815 -5.176 1.00 41.12 85 GLY A O 1
ATOM 650 N N . GLY A 1 86 ? 19.554 -4.089 -6.686 1.00 39.16 86 GLY A N 1
ATOM 651 C CA . GLY A 1 86 ? 20.042 -3.366 -7.856 1.00 39.16 86 GLY A CA 1
ATOM 652 C C . GLY A 1 86 ? 19.483 -1.938 -7.942 1.00 39.16 86 GLY A C 1
ATOM 653 O O . GLY A 1 86 ? 18.407 -1.626 -7.423 1.00 39.16 86 GLY A O 1
ATOM 654 N N . ALA A 1 87 ? 20.211 -1.078 -8.657 1.00 39.44 87 ALA A N 1
ATOM 655 C CA . ALA A 1 87 ? 19.872 0.319 -8.945 1.00 39.44 87 ALA A CA 1
ATOM 656 C C . ALA A 1 87 ? 18.502 0.519 -9.640 1.00 39.44 87 ALA A C 1
ATOM 658 O O . ALA A 1 87 ? 17.950 1.622 -9.612 1.00 39.44 87 ALA A O 1
ATOM 659 N N . ASP A 1 88 ? 17.922 -0.543 -10.203 1.00 46.78 88 ASP A N 1
ATOM 660 C CA . ASP A 1 88 ? 16.654 -0.529 -10.942 1.00 46.78 88 ASP A CA 1
ATOM 661 C C . ASP A 1 88 ? 15.442 -0.112 -10.085 1.00 46.78 88 ASP A C 1
ATOM 663 O O . ASP A 1 88 ? 14.476 0.446 -10.603 1.00 46.78 88 ASP A O 1
ATOM 667 N N . TYR A 1 89 ? 15.494 -0.294 -8.759 1.00 52.97 89 TYR A N 1
ATOM 668 C CA . TYR A 1 89 ? 14.370 0.023 -7.861 1.00 52.97 89 TYR A CA 1
ATOM 669 C C . TYR A 1 89 ? 14.367 1.466 -7.330 1.00 52.97 89 TYR A C 1
ATOM 671 O O . TYR A 1 89 ? 13.322 1.972 -6.912 1.00 52.97 89 TYR A O 1
ATOM 679 N N . ALA A 1 90 ? 15.503 2.172 -7.376 1.00 57.69 90 ALA A N 1
ATOM 680 C CA . ALA A 1 90 ? 15.575 3.570 -6.941 1.00 57.69 90 ALA A CA 1
ATOM 681 C C . ALA A 1 90 ? 14.937 4.540 -7.940 1.00 57.69 90 ALA A C 1
ATOM 683 O O . ALA A 1 90 ? 14.528 5.636 -7.552 1.00 57.69 90 ALA A O 1
ATOM 684 N N . GLN A 1 91 ? 14.804 4.135 -9.205 1.00 61.22 91 GLN A N 1
ATOM 685 C CA . GLN A 1 91 ? 14.277 4.983 -10.272 1.00 61.22 91 GLN A CA 1
ATOM 686 C C . GLN A 1 91 ? 12.859 5.483 -9.976 1.00 61.22 91 GLN A C 1
ATOM 688 O O . GLN A 1 91 ? 12.592 6.671 -10.153 1.00 61.22 91 GLN A O 1
ATOM 693 N N . GLY A 1 92 ? 11.977 4.624 -9.449 1.00 62.94 92 GLY A N 1
ATOM 694 C CA . GLY A 1 92 ? 10.615 5.019 -9.076 1.00 62.94 92 GLY A CA 1
ATOM 695 C C . GLY A 1 92 ? 10.604 6.109 -8.001 1.00 62.94 92 GLY A C 1
ATOM 696 O O . GLY A 1 92 ? 9.954 7.143 -8.155 1.00 62.94 92 GLY A O 1
ATOM 697 N N . LEU A 1 93 ? 11.393 5.934 -6.937 1.00 67.50 93 LEU A N 1
ATOM 698 C CA . LEU A 1 93 ? 11.525 6.942 -5.884 1.00 67.50 93 LEU A CA 1
ATOM 699 C C . LEU A 1 93 ? 12.155 8.243 -6.410 1.00 67.50 93 LEU A C 1
ATOM 701 O O . LEU A 1 93 ? 11.653 9.326 -6.113 1.00 67.50 93 LEU A O 1
ATOM 705 N N . ILE A 1 94 ? 13.222 8.153 -7.208 1.00 66.81 94 ILE A N 1
ATOM 706 C CA . ILE A 1 94 ? 13.899 9.312 -7.807 1.00 66.81 94 ILE A CA 1
ATOM 707 C C . ILE A 1 94 ? 12.938 10.092 -8.710 1.00 66.81 94 ILE A C 1
ATOM 709 O O . ILE A 1 94 ? 12.899 11.321 -8.641 1.00 66.81 94 ILE A O 1
ATOM 713 N N . GLN A 1 95 ? 12.110 9.407 -9.501 1.00 66.19 95 GLN A N 1
ATOM 714 C CA . GLN A 1 95 ? 11.081 10.033 -10.327 1.00 66.19 95 GLN A CA 1
ATOM 715 C C . GLN A 1 95 ? 10.096 10.836 -9.462 1.00 66.19 95 GLN A C 1
ATOM 717 O O . GLN A 1 95 ? 9.864 12.019 -9.729 1.00 66.19 95 GLN A O 1
ATOM 722 N N . HIS A 1 96 ? 9.582 10.248 -8.379 1.00 63.53 96 HIS A N 1
ATOM 723 C CA . HIS A 1 96 ? 8.697 10.945 -7.442 1.00 63.53 96 HIS A CA 1
ATOM 724 C C . HIS A 1 96 ? 9.382 12.131 -6.741 1.00 63.53 96 HIS A C 1
ATOM 726 O O . HIS A 1 96 ? 8.810 13.223 -6.670 1.00 63.53 96 HIS A O 1
ATOM 732 N N . LEU A 1 97 ? 10.625 11.973 -6.280 1.00 65.62 97 LEU A N 1
ATOM 733 C CA . LEU A 1 97 ? 11.414 13.051 -5.676 1.00 65.62 97 LEU A CA 1
ATOM 734 C C . LEU A 1 97 ? 11.668 14.198 -6.665 1.00 65.62 97 LEU A C 1
ATOM 736 O O . LEU A 1 97 ? 11.499 15.358 -6.289 1.00 65.62 97 LEU A O 1
ATOM 740 N N . SER A 1 98 ? 11.987 13.892 -7.927 1.00 62.12 98 SER A N 1
ATOM 741 C CA . SER A 1 98 ? 12.279 14.883 -8.976 1.00 62.12 98 SER A CA 1
ATOM 742 C C . SER A 1 98 ? 11.080 15.766 -9.338 1.00 62.12 98 SER A C 1
ATOM 744 O O . SER A 1 98 ? 11.249 16.901 -9.783 1.00 62.12 98 SER A O 1
ATOM 746 N N . SER A 1 99 ? 9.857 15.284 -9.088 1.00 62.28 99 SER A N 1
ATOM 747 C CA . SER A 1 99 ? 8.627 16.052 -9.312 1.00 62.28 99 SER A CA 1
ATOM 748 C C . SER A 1 99 ? 8.446 17.225 -8.332 1.00 62.28 99 SER A C 1
ATOM 750 O O . SER A 1 99 ? 7.591 18.088 -8.546 1.00 62.28 99 SER A O 1
ATOM 752 N N . ARG A 1 100 ? 9.255 17.293 -7.261 1.00 60.28 100 ARG A N 1
ATOM 753 C CA . ARG A 1 100 ? 9.190 18.317 -6.209 1.00 60.28 100 ARG A CA 1
ATOM 754 C C . ARG A 1 100 ? 10.552 18.990 -6.035 1.00 60.28 100 ARG A C 1
ATOM 756 O O . ARG A 1 100 ? 11.581 18.332 -5.938 1.00 60.28 100 ARG A O 1
ATOM 763 N N . LYS A 1 101 ? 10.549 20.324 -5.970 1.00 59.69 101 LYS A N 1
ATOM 764 C CA . LYS A 1 101 ? 11.764 21.131 -5.760 1.00 59.69 101 LYS A CA 1
ATOM 765 C C . LYS A 1 101 ? 12.359 20.877 -4.372 1.00 59.69 101 LYS A C 1
ATOM 767 O O . LYS A 1 101 ? 11.595 20.731 -3.419 1.00 59.69 101 LYS A O 1
ATOM 772 N N . GLY A 1 102 ? 13.686 20.929 -4.247 1.00 62.94 102 GLY A N 1
ATOM 773 C CA . GLY A 1 102 ? 14.385 20.816 -2.960 1.00 62.94 102 GLY A CA 1
ATOM 774 C C . GLY A 1 102 ? 14.861 19.404 -2.603 1.00 62.94 102 GLY A C 1
ATOM 775 O O . GLY A 1 102 ? 15.359 19.202 -1.498 1.00 62.94 102 GLY A O 1
ATOM 776 N N . ASN A 1 103 ? 14.707 18.435 -3.511 1.00 68.62 103 ASN A N 1
ATOM 777 C CA . ASN A 1 103 ? 15.153 17.050 -3.326 1.00 68.62 103 ASN A CA 1
ATOM 778 C C . ASN A 1 103 ? 16.471 16.738 -4.058 1.00 68.62 103 ASN A C 1
ATOM 780 O O . ASN A 1 103 ? 16.851 15.576 -4.157 1.00 68.62 103 ASN A O 1
ATOM 784 N N . GLU A 1 104 ? 17.168 17.742 -4.591 1.00 70.00 104 GLU A N 1
ATOM 785 C CA . GLU A 1 104 ? 18.315 17.555 -5.485 1.00 70.00 104 GLU A CA 1
ATOM 786 C C . GLU A 1 104 ? 19.461 16.782 -4.807 1.00 70.00 104 GLU A C 1
ATOM 788 O O . GLU A 1 104 ? 19.981 15.835 -5.391 1.00 70.00 104 GLU A O 1
ATOM 793 N N . SER A 1 105 ? 19.790 17.098 -3.547 1.00 64.75 105 SER A N 1
ATOM 794 C CA . SER A 1 105 ? 20.837 16.384 -2.796 1.00 64.75 105 SER A CA 1
ATOM 795 C C . SER A 1 105 ? 20.433 14.963 -2.392 1.00 64.75 105 SER A C 1
ATOM 797 O O . SER A 1 105 ? 21.279 14.071 -2.334 1.00 64.75 105 SER A O 1
ATOM 799 N N . LEU A 1 106 ? 19.142 14.728 -2.129 1.00 66.88 106 LEU A N 1
ATOM 800 C CA . LEU A 1 106 ? 18.605 13.397 -1.832 1.00 66.88 106 LEU A CA 1
ATOM 801 C C . LEU A 1 106 ? 18.679 12.508 -3.071 1.00 66.88 106 LEU A C 1
ATOM 803 O O . LEU A 1 106 ? 19.107 11.362 -2.976 1.00 66.88 106 LEU A O 1
ATOM 807 N N . ILE A 1 107 ? 18.311 13.056 -4.231 1.00 66.06 107 ILE A N 1
ATOM 808 C CA . ILE A 1 107 ? 18.420 12.369 -5.517 1.00 66.06 107 ILE A CA 1
ATOM 809 C C . ILE A 1 107 ? 19.883 12.039 -5.808 1.00 66.06 107 ILE A C 1
ATOM 811 O O . ILE A 1 107 ? 20.178 10.895 -6.134 1.00 66.06 107 ILE A O 1
ATOM 815 N N . GLU A 1 108 ? 20.802 12.993 -5.645 1.00 65.31 108 GLU A N 1
ATOM 816 C CA . GLU A 1 108 ? 22.239 12.769 -5.843 1.00 65.31 108 GLU A CA 1
ATOM 817 C C . GLU A 1 108 ? 22.781 11.665 -4.921 1.00 65.31 108 GLU A C 1
ATOM 819 O O . GLU A 1 108 ? 23.470 10.754 -5.379 1.00 65.31 108 GLU A O 1
ATOM 824 N N . THR A 1 109 ? 22.400 11.685 -3.642 1.00 67.62 109 THR A N 1
ATOM 825 C CA . THR A 1 109 ? 22.817 10.680 -2.650 1.00 67.62 109 THR A CA 1
ATOM 826 C C . THR A 1 109 ? 22.287 9.285 -2.998 1.00 67.62 109 THR A C 1
ATOM 828 O O . THR A 1 109 ? 23.045 8.320 -3.037 1.00 67.62 109 THR A O 1
ATOM 831 N N . LEU A 1 110 ? 20.992 9.168 -3.307 1.00 68.56 110 LEU A N 1
ATOM 832 C CA . LEU A 1 110 ? 20.361 7.886 -3.639 1.00 68.56 110 LEU A CA 1
ATOM 833 C C . LEU A 1 110 ? 20.785 7.342 -5.011 1.00 68.56 110 LEU A C 1
ATOM 835 O O . LEU A 1 110 ? 20.754 6.132 -5.211 1.00 68.56 110 LEU A O 1
ATOM 839 N N . SER A 1 111 ? 21.184 8.215 -5.942 1.00 63.16 111 SER A N 1
ATOM 840 C CA . SER A 1 111 ? 21.657 7.819 -7.278 1.00 63.16 111 SER A CA 1
ATOM 841 C C . SER A 1 111 ? 23.129 7.408 -7.292 1.00 63.16 111 SER A C 1
ATOM 843 O O . SER A 1 111 ? 23.537 6.665 -8.179 1.00 63.16 111 SER A O 1
ATOM 845 N N . SER A 1 112 ? 23.935 7.914 -6.353 1.00 64.19 112 SER A N 1
ATOM 846 C CA . SER A 1 112 ? 25.381 7.663 -6.307 1.00 64.19 112 SER A CA 1
ATOM 847 C C . SER A 1 112 ? 25.756 6.432 -5.486 1.00 64.19 112 SER A C 1
ATOM 849 O O . SER A 1 112 ? 26.692 5.730 -5.861 1.00 64.19 112 SER A O 1
ATOM 851 N N . ASP A 1 113 ? 25.043 6.156 -4.390 1.00 66.88 113 ASP A N 1
ATOM 852 C CA . ASP A 1 113 ? 25.366 5.039 -3.498 1.00 66.88 113 ASP A CA 1
ATOM 853 C C . ASP A 1 113 ? 24.138 4.558 -2.701 1.00 66.88 113 ASP A C 1
ATOM 855 O O . ASP A 1 113 ? 23.995 4.800 -1.500 1.00 66.88 113 ASP A O 1
ATOM 859 N N . LEU A 1 114 ? 23.208 3.880 -3.384 1.00 64.50 114 LEU A N 1
ATOM 860 C CA . LEU A 1 114 ? 21.984 3.343 -2.773 1.00 64.50 114 LEU A CA 1
ATOM 861 C C . LEU A 1 114 ? 22.277 2.313 -1.670 1.00 64.50 114 LEU A C 1
ATOM 863 O O . LEU A 1 114 ? 21.592 2.276 -0.644 1.00 64.50 114 LEU A O 1
ATOM 867 N N . GLU A 1 115 ? 23.297 1.480 -1.875 1.00 69.12 115 GLU A N 1
ATOM 868 C CA . GLU A 1 115 ? 23.634 0.360 -0.995 1.00 69.12 115 GLU A CA 1
ATOM 869 C C . GLU A 1 115 ? 24.082 0.830 0.394 1.00 69.12 115 GLU A C 1
ATOM 871 O O . GLU A 1 115 ? 23.675 0.240 1.402 1.00 69.12 115 GLU A O 1
ATOM 876 N N . SER A 1 116 ? 24.839 1.929 0.478 1.00 74.50 116 SER A N 1
ATOM 877 C CA . SER A 1 116 ? 25.201 2.529 1.767 1.00 74.50 116 SER A CA 1
ATOM 878 C C . SER A 1 116 ? 24.068 3.352 2.401 1.00 74.50 116 SER A C 1
ATOM 880 O O . SER A 1 116 ? 24.086 3.595 3.610 1.00 74.50 116 SER A O 1
ATOM 882 N N . HIS A 1 117 ? 23.028 3.701 1.631 1.00 72.50 117 HIS A N 1
ATOM 883 C CA . HIS A 1 117 ? 21.910 4.555 2.054 1.00 72.50 117 HIS A CA 1
ATOM 884 C C . HIS A 1 117 ? 20.549 3.837 2.124 1.00 72.50 117 HIS A C 1
ATOM 886 O O . HIS A 1 117 ? 19.498 4.478 2.080 1.00 72.50 117 HIS A O 1
ATOM 892 N N . LYS A 1 118 ? 20.527 2.514 2.329 1.00 76.25 118 LYS A N 1
ATOM 893 C CA . LYS A 1 118 ? 19.297 1.693 2.416 1.00 76.25 118 LYS A CA 1
ATOM 894 C C . LYS A 1 118 ? 18.222 2.233 3.367 1.00 76.25 118 LYS A C 1
ATOM 896 O O . LYS A 1 118 ? 17.040 2.235 3.035 1.00 76.25 118 LYS A O 1
ATOM 901 N N . LEU A 1 119 ? 18.613 2.710 4.550 1.00 77.12 119 LEU A N 1
ATOM 902 C CA . LEU A 1 119 ? 17.665 3.274 5.521 1.00 77.12 119 LEU A CA 1
ATOM 903 C C . LEU A 1 119 ? 17.063 4.599 5.044 1.00 77.12 119 LEU A C 1
ATOM 905 O O . LEU A 1 119 ? 15.878 4.845 5.260 1.00 77.12 119 LEU A O 1
ATOM 909 N N . LEU A 1 120 ? 17.870 5.435 4.386 1.00 77.50 120 LEU A N 1
ATOM 910 C CA . LEU A 1 120 ? 17.397 6.676 3.785 1.00 77.50 120 LEU A CA 1
ATOM 911 C C . LEU A 1 120 ? 16.408 6.360 2.662 1.00 77.50 120 LEU A C 1
ATOM 913 O O . LEU A 1 120 ? 15.309 6.899 2.662 1.00 77.50 120 LEU A O 1
ATOM 917 N N . PHE A 1 121 ? 16.751 5.424 1.775 1.00 76.94 121 PHE A N 1
ATOM 918 C CA . PHE A 1 121 ? 15.856 4.947 0.725 1.00 76.94 121 PHE A CA 1
ATOM 919 C C . PHE A 1 121 ? 14.508 4.475 1.287 1.00 76.94 121 PHE A C 1
ATOM 921 O O . PHE A 1 121 ? 13.458 4.951 0.856 1.00 76.94 121 PHE A O 1
ATOM 928 N N . ALA A 1 122 ? 14.529 3.601 2.298 1.00 76.44 122 ALA A N 1
ATOM 929 C CA . ALA A 1 122 ? 13.328 3.099 2.967 1.00 76.44 122 ALA A CA 1
ATOM 930 C C . ALA A 1 122 ? 12.460 4.235 3.530 1.00 76.44 122 ALA A C 1
ATOM 932 O O . ALA A 1 122 ? 11.242 4.265 3.350 1.00 76.44 122 ALA A O 1
ATOM 933 N N . TRP A 1 123 ? 13.100 5.189 4.206 1.00 78.25 123 TRP A N 1
ATOM 934 C CA . TRP A 1 123 ? 12.428 6.316 4.835 1.00 78.25 123 TRP A CA 1
ATOM 935 C C . TRP A 1 123 ? 11.809 7.277 3.819 1.00 78.25 123 TRP A C 1
ATOM 937 O O . TRP A 1 123 ? 10.652 7.669 3.970 1.00 78.25 123 TRP A O 1
ATOM 947 N N . GLU A 1 124 ? 12.548 7.646 2.774 1.00 78.19 124 GLU A N 1
ATOM 948 C CA . GLU A 1 124 ? 12.039 8.505 1.703 1.00 78.19 124 GLU A CA 1
ATOM 949 C C . GLU A 1 124 ? 10.858 7.838 0.988 1.00 78.19 124 GLU A C 1
ATOM 951 O O . GLU A 1 124 ? 9.808 8.456 0.827 1.00 78.19 124 GLU A O 1
ATOM 956 N N . SER A 1 125 ? 10.970 6.545 0.690 1.00 75.81 125 SER A N 1
ATOM 957 C CA . SER A 1 125 ? 9.892 5.736 0.105 1.00 75.81 125 SER A CA 1
ATOM 958 C C . SER A 1 125 ? 8.631 5.721 0.960 1.00 75.81 125 SER A C 1
ATOM 960 O O . SER A 1 125 ? 7.521 5.876 0.454 1.00 75.81 125 SER A O 1
ATOM 962 N N . PHE A 1 126 ? 8.792 5.571 2.273 1.00 77.50 126 PHE A N 1
ATOM 963 C CA . PHE A 1 126 ? 7.688 5.629 3.221 1.00 77.50 126 PHE A CA 1
ATOM 964 C C . PHE A 1 126 ? 7.039 7.018 3.277 1.00 77.50 126 PHE A C 1
ATOM 966 O O . PHE A 1 126 ? 5.813 7.141 3.332 1.00 77.50 126 PHE A O 1
ATOM 973 N N . LYS A 1 127 ? 7.842 8.084 3.242 1.00 78.19 127 LYS A N 1
ATOM 974 C CA . LYS A 1 127 ? 7.327 9.456 3.281 1.00 78.19 127 LYS A CA 1
ATOM 975 C C . LYS A 1 127 ? 6.467 9.799 2.068 1.00 78.19 127 LYS A C 1
ATOM 977 O O . LYS A 1 127 ? 5.522 10.573 2.216 1.00 78.19 127 LYS A O 1
ATOM 982 N N . GLU A 1 128 ? 6.742 9.224 0.900 1.00 74.50 128 GLU A N 1
ATOM 983 C CA . GLU A 1 128 ? 5.973 9.505 -0.319 1.00 74.50 128 GLU A CA 1
ATOM 984 C C . GLU A 1 128 ? 4.477 9.222 -0.169 1.00 74.50 128 GLU A C 1
ATOM 986 O O . GLU A 1 128 ? 3.649 9.985 -0.672 1.00 74.50 128 GLU A O 1
ATOM 991 N N . TYR A 1 129 ? 4.106 8.223 0.630 1.00 74.06 129 TYR A N 1
ATOM 992 C CA . TYR A 1 129 ? 2.706 7.895 0.900 1.00 74.06 129 TYR A CA 1
ATOM 993 C C . TYR A 1 129 ? 1.916 9.041 1.516 1.00 74.06 129 TYR A C 1
ATOM 995 O O . TYR A 1 129 ? 0.737 9.209 1.210 1.00 74.06 129 TYR A O 1
ATOM 1003 N N . PHE A 1 130 ? 2.554 9.865 2.345 1.00 77.38 130 PHE A N 1
ATOM 1004 C CA . PHE A 1 130 ? 1.886 11.001 2.971 1.00 77.38 130 PHE A CA 1
ATOM 1005 C C . PHE A 1 130 ? 1.592 12.122 1.979 1.00 77.38 130 PHE A C 1
ATOM 1007 O O . PHE A 1 130 ? 0.738 12.948 2.285 1.00 77.38 130 PHE A O 1
ATOM 1014 N N . TYR A 1 131 ? 2.267 12.152 0.825 1.00 72.62 131 TYR A N 1
ATOM 1015 C CA . TYR A 1 131 ? 2.077 13.150 -0.228 1.00 72.62 131 TYR A CA 1
ATOM 1016 C C . TYR A 1 131 ? 1.126 12.689 -1.332 1.00 72.62 131 TYR A C 1
ATOM 1018 O O . TYR A 1 131 ? 0.630 13.529 -2.081 1.00 72.62 131 TYR A O 1
ATOM 1026 N N . LEU A 1 132 ? 0.845 11.385 -1.423 1.00 74.19 132 LEU A N 1
ATOM 1027 C CA . LEU A 1 132 ? -0.111 10.862 -2.391 1.00 74.19 132 LEU A CA 1
ATOM 1028 C C . LEU A 1 132 ? -1.510 11.471 -2.160 1.00 74.19 132 LEU A C 1
ATOM 1030 O O . LEU A 1 132 ? -1.928 11.651 -1.008 1.00 74.19 132 LEU A O 1
ATOM 1034 N N . PRO A 1 133 ? -2.250 11.791 -3.237 1.00 72.25 133 PRO A N 1
ATOM 1035 C CA . PRO A 1 133 ? -3.573 12.387 -3.131 1.00 72.25 133 PRO A CA 1
ATOM 1036 C C . PRO A 1 133 ? -4.574 11.369 -2.573 1.00 72.25 133 PRO A C 1
ATOM 1038 O O . PRO A 1 133 ? -4.802 10.317 -3.166 1.00 72.25 133 PRO A O 1
ATOM 1041 N N . ALA A 1 134 ? -5.196 11.701 -1.442 1.00 72.31 134 ALA A N 1
ATOM 1042 C CA . ALA A 1 134 ? -6.248 10.895 -0.822 1.00 72.31 134 ALA A CA 1
ATOM 1043 C C . ALA A 1 134 ? -7.639 11.294 -1.328 1.00 72.31 134 ALA A C 1
ATOM 1045 O O . ALA A 1 134 ? -8.486 10.443 -1.581 1.00 72.31 134 ALA A O 1
ATOM 1046 N N . LEU A 1 135 ? -7.865 12.602 -1.486 1.00 72.19 135 LEU A N 1
ATOM 1047 C CA . LEU A 1 135 ? -9.074 13.179 -2.069 1.00 72.19 135 LEU A CA 1
ATOM 1048 C C . LEU A 1 135 ? -8.692 14.249 -3.091 1.00 72.19 135 LEU A C 1
ATOM 1050 O O . LEU A 1 135 ? -7.723 14.982 -2.899 1.00 72.19 135 LEU A O 1
ATOM 1054 N N . SER A 1 136 ? -9.490 14.380 -4.147 1.00 69.12 136 SER A N 1
ATOM 1055 C CA . SER A 1 136 ? -9.394 15.485 -5.101 1.00 69.12 136 SER A CA 1
ATOM 1056 C C . SER A 1 136 ? -10.709 16.260 -5.104 1.00 69.12 136 SER A C 1
ATOM 1058 O O . SER A 1 136 ? -11.781 15.669 -5.224 1.00 69.12 136 SER A O 1
ATOM 1060 N N . PHE A 1 137 ? -10.634 17.578 -4.925 1.00 60.44 137 PHE A N 1
ATOM 1061 C CA . PHE A 1 137 ? -11.788 18.467 -4.828 1.00 60.44 137 PHE A CA 1
ATOM 1062 C C . PHE A 1 137 ? -11.515 19.773 -5.576 1.00 60.44 137 PHE A C 1
ATOM 1064 O O . PHE A 1 137 ? -10.614 20.518 -5.201 1.00 60.44 137 PHE A O 1
ATOM 1071 N N . PHE A 1 138 ? -12.282 20.058 -6.636 1.00 65.25 138 PHE A N 1
ATOM 1072 C CA . PHE A 1 138 ? -12.126 21.257 -7.481 1.00 65.25 138 PHE A CA 1
ATOM 1073 C C . PHE A 1 138 ? -10.656 21.573 -7.837 1.00 65.25 138 PHE A C 1
ATOM 1075 O O . PHE A 1 138 ? -10.168 22.674 -7.581 1.00 65.25 138 PHE A O 1
ATOM 1082 N N . ASN A 1 139 ? -9.934 20.591 -8.391 1.00 64.44 139 ASN A N 1
ATOM 1083 C CA . ASN A 1 139 ? -8.506 20.673 -8.746 1.00 64.44 139 ASN A CA 1
ATOM 1084 C C . ASN A 1 139 ? -7.539 20.921 -7.573 1.00 64.44 139 ASN A C 1
ATOM 1086 O O . ASN A 1 139 ? -6.362 21.201 -7.794 1.00 64.44 139 ASN A O 1
ATOM 1090 N N . LYS A 1 140 ? -8.000 20.800 -6.325 1.00 65.44 140 LYS A N 1
ATOM 1091 C CA . LYS A 1 140 ? -7.140 20.745 -5.142 1.00 65.44 140 LYS A CA 1
ATOM 1092 C C . LYS A 1 140 ? -7.047 19.314 -4.648 1.00 65.44 140 LYS A C 1
ATOM 1094 O O . LYS A 1 140 ? -8.061 18.656 -4.423 1.00 65.44 140 LYS A O 1
ATOM 1099 N N . GLU A 1 141 ? -5.826 18.847 -4.456 1.00 74.88 141 GLU A N 1
ATOM 1100 C CA . GLU A 1 141 ? -5.553 17.522 -3.916 1.00 74.88 141 GLU A CA 1
ATOM 1101 C C . GLU A 1 141 ? -5.284 17.627 -2.415 1.00 74.88 141 GLU A C 1
ATOM 1103 O O . GLU A 1 141 ? -4.482 18.449 -1.966 1.00 74.88 141 GLU A O 1
ATOM 1108 N N . ILE A 1 142 ? -5.990 16.814 -1.630 1.00 75.50 142 ILE A N 1
ATOM 1109 C CA . ILE A 1 142 ? -5.756 16.671 -0.196 1.00 75.50 142 ILE A CA 1
ATOM 1110 C C . ILE A 1 142 ? -4.929 15.400 -0.008 1.00 75.50 142 ILE A C 1
ATOM 1112 O O . ILE A 1 142 ? -5.419 14.310 -0.321 1.00 75.50 142 ILE A O 1
ATOM 1116 N N . PRO A 1 143 ? -3.690 15.510 0.488 1.00 78.00 143 PRO A N 1
ATOM 1117 C CA . PRO A 1 143 ? -2.802 14.366 0.598 1.00 78.00 143 PRO A CA 1
ATOM 1118 C C . PRO A 1 143 ? -3.158 13.472 1.797 1.00 78.00 143 PRO A C 1
ATOM 1120 O O . PRO A 1 143 ? -3.749 13.940 2.779 1.00 78.00 143 PRO A O 1
ATOM 1123 N N . PHE A 1 144 ? -2.763 12.194 1.754 1.00 78.31 144 PHE A N 1
ATOM 1124 C CA . PHE A 1 144 ? -3.006 11.234 2.845 1.00 78.31 144 PHE A CA 1
ATOM 1125 C C . PHE A 1 144 ? -2.451 11.693 4.194 1.00 78.31 144 PHE A C 1
ATOM 1127 O O . PHE A 1 144 ? -3.011 11.323 5.226 1.00 78.31 144 PHE A O 1
ATOM 1134 N N . GLY A 1 145 ? -1.406 12.527 4.213 1.00 77.00 145 GLY A N 1
ATOM 1135 C CA . GLY A 1 145 ? -0.770 12.995 5.442 1.00 77.00 145 GLY A CA 1
ATOM 1136 C C . GLY A 1 145 ? -1.733 13.590 6.469 1.00 77.00 145 GLY A C 1
ATOM 1137 O O . GLY A 1 145 ? -1.607 13.310 7.662 1.00 77.00 145 GLY A O 1
ATOM 1138 N N . TRP A 1 146 ? -2.754 14.324 6.021 1.00 80.88 146 TRP A N 1
ATOM 1139 C CA . TRP A 1 146 ? -3.773 14.880 6.916 1.00 80.88 146 TRP A CA 1
ATOM 1140 C C . TRP A 1 146 ? -4.640 13.805 7.569 1.00 80.88 146 TRP A C 1
ATOM 1142 O O . TRP A 1 146 ? -4.915 13.868 8.766 1.00 80.88 146 TRP A O 1
ATOM 1152 N N . PHE A 1 147 ? -5.043 12.798 6.797 1.00 84.94 147 PHE A N 1
ATOM 1153 C CA . PHE A 1 147 ? -5.860 11.695 7.291 1.00 84.94 147 PHE A CA 1
ATOM 1154 C C . PHE A 1 147 ? -5.067 10.851 8.283 1.00 84.94 147 PHE A C 1
ATOM 1156 O O . PHE A 1 147 ? -5.561 10.545 9.365 1.00 84.94 147 PHE A O 1
ATOM 1163 N N . VAL A 1 148 ? -3.803 10.563 7.963 1.00 82.50 148 VAL A N 1
ATOM 1164 C CA . VAL A 1 148 ? -2.909 9.832 8.862 1.00 82.50 148 VAL A CA 1
ATOM 1165 C C . VAL A 1 148 ? -2.733 10.577 10.183 1.00 82.50 148 VAL A C 1
ATOM 1167 O O . VAL A 1 148 ? -2.862 9.964 11.241 1.00 82.50 148 VAL A O 1
ATOM 1170 N N . LEU A 1 149 ? -2.511 11.895 10.146 1.00 81.12 149 LEU A N 1
ATOM 1171 C CA . LEU A 1 149 ? -2.410 12.715 11.353 1.00 81.12 149 LEU A CA 1
ATOM 1172 C C . LEU A 1 149 ? -3.661 12.578 12.235 1.00 81.12 149 LEU A C 1
ATOM 1174 O O . LEU A 1 149 ? -3.543 12.323 13.432 1.00 81.12 149 LEU A O 1
ATOM 1178 N N . ILE A 1 150 ? -4.857 12.697 11.653 1.00 82.06 150 ILE A N 1
ATOM 1179 C CA . ILE A 1 150 ? -6.124 12.575 12.389 1.00 82.06 150 ILE A CA 1
ATOM 1180 C C . ILE A 1 150 ? -6.286 11.173 12.996 1.00 82.06 150 ILE A C 1
ATOM 1182 O O . ILE A 1 150 ? -6.646 11.043 14.173 1.00 82.06 150 ILE A O 1
ATOM 1186 N N . SER A 1 151 ? -6.001 10.120 12.226 1.00 86.69 151 SER A N 1
ATOM 1187 C CA . SER A 1 151 ? -6.075 8.735 12.702 1.00 86.69 151 SER A CA 1
ATOM 1188 C C . SER A 1 151 ? -5.085 8.473 13.839 1.00 86.69 151 SER A C 1
ATOM 1190 O O . SER A 1 151 ? -5.452 7.840 14.830 1.00 86.69 151 SER A O 1
ATOM 1192 N N . VAL A 1 152 ? -3.859 9.001 13.756 1.00 83.38 152 VAL A N 1
ATOM 1193 C CA . VAL A 1 152 ? -2.838 8.883 14.813 1.00 83.38 152 VAL A CA 1
ATOM 1194 C C . VAL A 1 152 ? -3.257 9.638 16.075 1.00 83.38 152 VAL A C 1
ATOM 1196 O O . VAL A 1 152 ? -3.187 9.076 17.166 1.00 83.38 152 VAL A O 1
ATOM 1199 N N . LEU A 1 153 ? -3.755 10.873 15.945 1.00 81.19 153 LEU A N 1
ATOM 1200 C CA . LEU A 1 153 ? -4.247 11.659 17.083 1.00 81.19 153 LEU A CA 1
ATOM 1201 C C . LEU A 1 153 ? -5.401 10.960 17.805 1.00 81.19 153 LEU A C 1
ATOM 1203 O O . LEU A 1 153 ? -5.436 10.929 19.033 1.00 81.19 153 LEU A O 1
ATOM 1207 N N . THR A 1 154 ? -6.319 10.360 17.047 1.00 86.06 154 THR A N 1
ATOM 1208 C CA . THR A 1 154 ? -7.422 9.577 17.617 1.00 86.06 154 THR A CA 1
ATOM 1209 C C . THR A 1 154 ? -6.893 8.328 18.319 1.00 86.06 154 THR A C 1
ATOM 1211 O O . THR A 1 154 ? -7.268 8.046 19.452 1.00 86.06 154 THR A O 1
ATOM 1214 N N . SER A 1 155 ? -5.967 7.608 17.686 1.00 89.06 155 SER A N 1
ATOM 1215 C CA . SER A 1 155 ? -5.354 6.407 18.263 1.00 89.06 155 SER A CA 1
ATOM 1216 C C . SER A 1 155 ? -4.622 6.713 19.573 1.00 89.06 155 SER A C 1
ATOM 1218 O O . SER A 1 155 ? -4.700 5.936 20.518 1.00 89.06 155 SER A O 1
ATOM 1220 N N . ALA A 1 156 ? -3.975 7.877 19.693 1.00 84.25 156 ALA A N 1
ATOM 1221 C CA . ALA A 1 156 ? -3.257 8.278 20.905 1.00 84.25 156 ALA A CA 1
ATOM 1222 C C . ALA A 1 156 ? -4.150 8.363 22.161 1.00 84.25 156 ALA A C 1
ATOM 1224 O O . ALA A 1 156 ? -3.646 8.247 23.281 1.00 84.25 156 ALA A O 1
ATOM 1225 N N . ILE A 1 157 ? -5.473 8.502 22.008 1.00 84.38 157 ILE A N 1
ATOM 1226 C CA . ILE A 1 157 ? -6.425 8.522 23.129 1.00 84.38 157 ILE A CA 1
ATOM 1227 C C . ILE A 1 157 ? -6.360 7.211 23.931 1.00 84.38 157 ILE A C 1
ATOM 1229 O O . ILE A 1 157 ? -6.404 7.252 25.163 1.00 84.38 157 ILE A O 1
ATOM 1233 N N . CYS A 1 158 ? -6.184 6.055 23.276 1.00 84.00 158 CYS A N 1
ATOM 1234 C CA . CYS A 1 158 ? -6.100 4.772 23.983 1.00 84.00 158 CYS A CA 1
ATOM 1235 C C . CYS A 1 158 ? -4.804 4.630 24.802 1.00 84.00 158 CYS A C 1
ATOM 1237 O O . CYS A 1 158 ? -4.807 3.983 25.848 1.00 84.00 158 CYS A O 1
ATOM 1239 N N . ILE A 1 159 ? -3.724 5.301 24.384 1.00 80.75 159 ILE A N 1
ATOM 1240 C CA . ILE A 1 159 ? -2.430 5.324 25.086 1.00 80.75 159 ILE A CA 1
ATOM 1241 C C . ILE A 1 159 ? -2.503 6.208 26.336 1.00 80.75 159 ILE A C 1
ATOM 1243 O O . ILE A 1 159 ? -1.883 5.904 27.352 1.00 80.75 159 ILE A O 1
ATOM 1247 N N . ILE A 1 160 ? -3.267 7.301 26.278 1.00 79.31 160 ILE A N 1
ATOM 1248 C CA . ILE A 1 160 ? -3.398 8.263 27.382 1.00 79.31 160 ILE A CA 1
ATOM 1249 C C . ILE A 1 160 ? -4.453 7.805 28.406 1.00 79.31 160 ILE A C 1
ATOM 1251 O O . ILE A 1 160 ? -4.404 8.218 29.564 1.00 79.31 160 ILE A O 1
ATOM 1255 N N . TYR A 1 161 ? -5.369 6.908 28.031 1.00 79.19 161 TYR A N 1
ATOM 1256 C CA . TYR A 1 161 ? -6.425 6.380 28.905 1.00 79.19 161 TYR A CA 1
ATOM 1257 C C . TYR A 1 161 ? -5.963 5.864 30.292 1.00 79.19 161 TYR A C 1
ATOM 1259 O O . TYR A 1 161 ? -6.631 6.174 31.284 1.00 79.19 161 TYR A O 1
ATOM 1267 N N . PRO A 1 162 ? -4.831 5.138 30.440 1.00 77.38 162 PRO A N 1
ATOM 1268 C CA . PRO A 1 162 ? -4.338 4.687 31.746 1.00 77.38 162 PRO A CA 1
ATOM 1269 C C . PRO A 1 162 ? -3.942 5.830 32.694 1.00 77.38 162 PRO A C 1
ATOM 1271 O O . PRO A 1 162 ? -3.819 5.625 33.904 1.00 77.38 162 PRO A O 1
ATOM 1274 N N . VAL A 1 163 ? -3.740 7.046 32.178 1.00 78.56 163 VAL A N 1
ATOM 1275 C CA . VAL A 1 163 ? -3.372 8.214 32.979 1.00 78.56 163 VAL A CA 1
ATOM 1276 C C . VAL A 1 163 ? -4.590 8.681 33.782 1.00 78.56 163 VAL A C 1
ATOM 1278 O O . VAL A 1 163 ? -5.566 9.188 33.230 1.00 78.56 163 VAL A O 1
ATOM 1281 N N . LYS A 1 164 ? -4.508 8.579 35.118 1.00 74.44 164 LYS A N 1
ATOM 1282 C CA . LYS A 1 164 ? -5.604 8.867 36.072 1.00 74.44 164 LYS A CA 1
ATOM 1283 C C . LYS A 1 164 ? -6.336 10.195 35.815 1.00 74.44 164 LYS A C 1
ATOM 1285 O O . LYS A 1 164 ? -7.541 10.268 35.997 1.00 74.44 164 LYS A O 1
ATOM 1290 N N . LYS A 1 165 ? -5.625 11.228 35.346 1.00 75.69 165 LYS A N 1
ATOM 1291 C CA . LYS A 1 165 ? -6.174 12.559 35.018 1.00 75.69 165 LYS A CA 1
ATOM 1292 C C . LYS A 1 165 ? -7.171 12.560 33.843 1.00 75.69 165 LYS A C 1
ATOM 1294 O O . LYS A 1 165 ? -7.979 13.483 33.737 1.00 75.69 165 LYS A O 1
ATOM 1299 N N . PHE A 1 166 ? -7.084 11.578 32.947 1.00 71.94 166 PHE A N 1
ATOM 1300 C CA . PHE A 1 166 ? -7.864 11.503 31.707 1.00 71.94 166 PHE A CA 1
ATOM 1301 C C . PHE A 1 166 ? -8.893 10.372 31.698 1.00 71.94 166 PHE A C 1
ATOM 1303 O O . PHE A 1 166 ? -9.825 10.429 30.901 1.00 71.94 166 PHE A O 1
ATOM 1310 N N . LYS A 1 167 ? -8.768 9.396 32.604 1.00 75.62 167 LYS A N 1
ATOM 1311 C CA . LYS A 1 167 ? -9.646 8.223 32.686 1.00 75.62 167 LYS A CA 1
ATOM 1312 C C . LYS A 1 167 ? -11.133 8.581 32.777 1.00 75.62 167 LYS A C 1
ATOM 1314 O O . LYS A 1 167 ? -11.933 8.010 32.051 1.00 75.62 167 LYS A O 1
ATOM 1319 N N . ASP A 1 168 ? -11.485 9.573 33.592 1.00 75.56 168 ASP A N 1
ATOM 1320 C CA . ASP A 1 168 ? -12.886 9.976 33.803 1.00 75.56 168 ASP A CA 1
ATOM 1321 C C . ASP A 1 168 ? -13.451 10.837 32.656 1.00 75.56 168 ASP A C 1
ATOM 1323 O O . ASP A 1 168 ? -14.625 11.195 32.661 1.00 75.56 168 ASP A O 1
ATOM 1327 N N . LYS A 1 169 ? -12.615 11.206 31.675 1.00 73.81 169 LYS A N 1
ATOM 1328 C CA . LYS A 1 169 ? -12.994 12.045 30.525 1.00 73.81 169 LYS A CA 1
ATOM 1329 C C . LYS A 1 169 ? -13.164 11.258 29.228 1.00 73.81 169 LYS A C 1
ATOM 1331 O O . LYS A 1 169 ? -13.557 11.849 28.226 1.00 73.81 169 LYS A O 1
ATOM 1336 N N . ILE A 1 170 ? -12.812 9.975 29.228 1.00 79.50 170 ILE A N 1
ATOM 1337 C CA . ILE A 1 170 ? -12.859 9.106 28.054 1.00 79.50 170 ILE A CA 1
ATOM 1338 C C . ILE A 1 170 ? -13.939 8.064 28.318 1.00 79.50 170 ILE A C 1
ATOM 1340 O O . ILE A 1 170 ? -13.778 7.208 29.188 1.00 79.50 170 ILE A O 1
ATOM 1344 N N . ASP A 1 171 ? -15.044 8.154 27.582 1.00 84.12 171 ASP A N 1
ATOM 1345 C CA . ASP A 1 171 ? -16.082 7.131 27.637 1.00 84.12 171 ASP A CA 1
ATOM 1346 C C . ASP A 1 171 ? -15.625 5.825 26.960 1.00 84.12 171 ASP A C 1
ATOM 1348 O O . ASP A 1 171 ? -14.618 5.768 26.243 1.00 84.12 171 ASP A O 1
ATOM 1352 N N . SER A 1 172 ? -16.351 4.740 27.238 1.00 86.19 172 SER A N 1
ATOM 1353 C CA . SER A 1 172 ? -15.987 3.410 26.747 1.00 86.19 172 SER A CA 1
ATOM 1354 C C . SER A 1 172 ? -16.038 3.315 25.221 1.00 86.19 172 SER A C 1
ATOM 1356 O O . SER A 1 172 ? -15.229 2.596 24.640 1.00 86.19 172 SER A O 1
ATOM 1358 N N . ASP A 1 173 ? -16.951 4.034 24.571 1.00 88.81 173 ASP A N 1
ATOM 1359 C CA . ASP A 1 173 ? -17.126 3.996 23.118 1.00 88.81 173 ASP A CA 1
ATOM 1360 C C . ASP A 1 173 ? -15.976 4.705 22.406 1.00 88.81 173 ASP A C 1
ATOM 1362 O O . ASP A 1 173 ? -15.410 4.173 21.449 1.00 88.81 173 ASP A O 1
ATOM 1366 N N . LEU A 1 174 ? -15.556 5.860 22.922 1.00 87.06 174 LEU A N 1
ATOM 1367 C CA . LEU A 1 174 ? -14.382 6.584 22.457 1.00 87.06 174 LEU A CA 1
ATOM 1368 C C . LEU A 1 174 ? -13.113 5.753 22.653 1.00 87.06 174 LEU A C 1
ATOM 1370 O O . LEU A 1 174 ? -12.243 5.755 21.781 1.00 87.06 174 LEU A O 1
ATOM 1374 N N . LEU A 1 175 ? -13.002 5.020 23.765 1.00 89.44 175 LEU A N 1
ATOM 1375 C CA . LEU A 1 175 ? -11.882 4.112 23.995 1.00 89.44 175 LEU A CA 1
ATOM 1376 C C . LEU A 1 175 ? -11.862 2.969 22.971 1.00 89.44 175 LEU A C 1
ATOM 1378 O O . LEU A 1 175 ? -10.820 2.739 22.357 1.00 89.44 175 LEU A O 1
ATOM 1382 N N . HIS A 1 176 ? -12.991 2.285 22.751 1.00 92.38 176 HIS A N 1
ATOM 1383 C CA . HIS A 1 176 ? -13.099 1.227 21.742 1.00 92.38 176 HIS A CA 1
ATOM 1384 C C . HIS A 1 176 ? -12.772 1.762 20.344 1.00 92.38 176 HIS A C 1
ATOM 1386 O O . HIS A 1 176 ? -11.921 1.202 19.655 1.00 92.38 176 HIS A O 1
ATOM 1392 N N . TYR A 1 177 ? -13.354 2.898 19.957 1.00 92.81 177 TYR A N 1
ATOM 1393 C CA . TYR A 1 177 ? -13.060 3.528 18.676 1.00 92.81 177 TYR A CA 1
ATOM 1394 C C . TYR A 1 177 ? -11.566 3.849 18.523 1.00 92.81 177 TYR A C 1
ATOM 1396 O O . TYR A 1 177 ? -10.964 3.530 17.501 1.00 92.81 177 TYR A O 1
ATOM 1404 N N . SER A 1 178 ? -10.928 4.398 19.560 1.00 91.25 178 SER A N 1
ATOM 1405 C CA . SER A 1 178 ? -9.498 4.736 19.538 1.00 91.25 178 SER A CA 1
ATOM 1406 C C . SER A 1 178 ? -8.595 3.500 19.447 1.00 91.25 178 SER A C 1
ATOM 1408 O O . SER A 1 178 ? -7.577 3.531 18.759 1.00 91.25 178 SER A O 1
ATOM 1410 N N . ILE A 1 179 ? -8.966 2.391 20.096 1.00 94.38 179 ILE A N 1
ATOM 1411 C CA . ILE A 1 179 ? -8.258 1.106 19.970 1.00 94.38 179 ILE A CA 1
ATOM 1412 C C . ILE A 1 179 ? -8.422 0.540 18.551 1.00 94.38 179 ILE A C 1
ATOM 1414 O O . ILE A 1 179 ? -7.439 0.107 17.952 1.00 94.38 179 ILE A O 1
ATOM 1418 N N . GLY A 1 180 ? -9.631 0.579 17.984 1.00 95.06 180 GLY A N 1
ATOM 1419 C CA . GLY A 1 180 ? -9.870 0.166 16.599 1.00 95.06 180 GLY A CA 1
ATOM 1420 C C . GLY A 1 180 ? -9.068 1.007 15.599 1.00 95.06 180 GLY A C 1
ATOM 1421 O O . GLY A 1 180 ? -8.412 0.453 14.719 1.00 95.06 180 GLY A O 1
ATOM 1422 N N . CYS A 1 181 ? -9.012 2.331 15.794 1.00 93.88 181 CYS A N 1
ATOM 1423 C CA . CYS A 1 181 ? -8.143 3.226 15.021 1.00 93.88 181 CYS A CA 1
ATOM 1424 C C . CYS A 1 181 ? -6.673 2.809 15.114 1.00 93.88 181 CYS A C 1
ATOM 1426 O O . CYS A 1 181 ? -5.995 2.740 14.090 1.00 93.88 181 CYS A O 1
ATOM 1428 N N . ALA A 1 182 ? -6.194 2.487 16.321 1.00 93.94 182 ALA A N 1
ATOM 1429 C CA . ALA A 1 182 ? -4.813 2.071 16.536 1.00 93.94 182 ALA A CA 1
ATOM 1430 C C . ALA A 1 182 ? -4.485 0.781 15.771 1.00 93.94 182 ALA A C 1
ATOM 1432 O O . ALA A 1 182 ? -3.417 0.686 15.170 1.00 93.94 182 ALA A O 1
ATOM 1433 N N . PHE A 1 183 ? -5.413 -0.180 15.727 1.00 95.06 183 PHE A N 1
ATOM 1434 C CA . PHE A 1 183 ? -5.253 -1.391 14.924 1.00 95.06 183 PHE A CA 1
ATOM 1435 C C . PHE A 1 183 ? -5.225 -1.107 13.418 1.00 95.06 183 PHE A C 1
ATOM 1437 O O . PHE A 1 183 ? -4.378 -1.665 12.726 1.00 95.06 183 PHE A O 1
ATOM 1444 N N . ILE A 1 184 ? -6.078 -0.215 12.905 1.00 93.31 184 ILE A N 1
ATOM 1445 C CA . ILE A 1 184 ? -6.044 0.185 11.487 1.00 93.31 184 ILE A CA 1
ATOM 1446 C C . ILE A 1 184 ? -4.716 0.867 11.141 1.00 93.31 184 ILE A C 1
ATOM 1448 O O . ILE A 1 184 ? -4.064 0.488 10.171 1.00 93.31 184 ILE A O 1
ATOM 1452 N N . VAL A 1 185 ? -4.280 1.830 11.957 1.00 90.44 185 VAL A N 1
ATOM 1453 C CA . VAL A 1 185 ? -3.006 2.541 11.774 1.00 90.44 185 VAL A CA 1
ATOM 1454 C C . VAL A 1 185 ? -1.831 1.561 11.807 1.00 90.44 185 VAL A C 1
ATOM 1456 O O . VAL A 1 185 ? -0.997 1.567 10.902 1.00 90.44 185 VAL A O 1
ATOM 1459 N N . ALA A 1 186 ? -1.792 0.669 12.799 1.00 90.94 186 ALA A N 1
ATOM 1460 C CA . ALA A 1 186 ? -0.773 -0.371 12.888 1.00 90.94 186 ALA A CA 1
ATOM 1461 C C . ALA A 1 186 ? -0.830 -1.331 11.691 1.00 90.94 186 ALA A C 1
ATOM 1463 O O . ALA A 1 186 ? 0.213 -1.724 11.182 1.00 90.94 186 ALA A O 1
ATOM 1464 N N . GLY A 1 187 ? -2.024 -1.684 11.210 1.00 88.81 187 GLY A N 1
ATOM 1465 C CA . GLY A 1 187 ? -2.218 -2.554 10.052 1.00 88.81 187 GLY A CA 1
ATOM 1466 C C . GLY A 1 187 ? -1.628 -1.960 8.783 1.00 88.81 187 GLY A C 1
ATOM 1467 O O . GLY A 1 187 ? -0.835 -2.623 8.112 1.00 88.81 187 GLY A O 1
ATOM 1468 N N . VAL A 1 188 ? -1.954 -0.698 8.501 1.00 85.31 188 VAL A N 1
ATOM 1469 C CA . VAL A 1 188 ? -1.452 0.033 7.330 1.00 85.31 188 VAL A CA 1
ATOM 1470 C C . VAL A 1 188 ? 0.062 0.209 7.405 1.00 85.31 188 VAL A C 1
ATOM 1472 O O . VAL A 1 188 ? 0.741 -0.038 6.416 1.00 85.31 188 VAL A O 1
ATOM 1475 N N . PHE A 1 189 ? 0.614 0.555 8.572 1.00 84.25 189 PHE A N 1
ATOM 1476 C CA . PHE A 1 189 ? 2.060 0.736 8.729 1.00 84.25 189 PHE A CA 1
ATOM 1477 C C . PHE A 1 189 ? 2.858 -0.565 8.850 1.00 84.25 189 PHE A C 1
ATOM 1479 O O . PHE A 1 189 ? 4.028 -0.582 8.480 1.00 84.25 189 PHE A O 1
ATOM 1486 N N . SER A 1 190 ? 2.257 -1.665 9.310 1.00 80.50 190 SER A N 1
ATOM 1487 C CA . SER A 1 190 ? 2.949 -2.960 9.391 1.00 80.50 190 SER A CA 1
ATOM 1488 C C . SER A 1 190 ? 3.418 -3.433 8.017 1.00 80.50 190 SER A C 1
ATOM 1490 O O . SER A 1 190 ? 4.554 -3.879 7.884 1.00 80.50 190 SER A O 1
ATOM 1492 N N . TRP A 1 191 ? 2.588 -3.224 6.992 1.00 71.94 191 TRP A N 1
ATOM 1493 C CA . TRP A 1 191 ? 2.936 -3.466 5.596 1.00 71.94 191 TRP A CA 1
ATOM 1494 C C . TRP A 1 191 ? 4.206 -2.711 5.203 1.00 71.94 191 TRP A C 1
ATOM 1496 O O . TRP A 1 191 ? 5.125 -3.269 4.620 1.00 71.94 191 TRP A O 1
ATOM 1506 N N . GLN A 1 192 ? 4.279 -1.439 5.586 1.00 70.19 192 GLN A N 1
ATOM 1507 C CA . GLN A 1 192 ? 5.363 -0.532 5.220 1.00 70.19 192 GLN A CA 1
ATOM 1508 C C . GLN A 1 192 ? 6.703 -0.940 5.869 1.00 70.19 192 GLN A C 1
ATOM 1510 O O . GLN A 1 192 ? 7.776 -0.711 5.333 1.00 70.19 192 GLN A O 1
ATOM 1515 N N . ILE A 1 193 ? 6.668 -1.577 7.038 1.00 68.62 193 ILE A N 1
ATOM 1516 C CA . ILE A 1 193 ? 7.891 -2.050 7.699 1.00 68.62 193 ILE A CA 1
ATOM 1517 C C . ILE A 1 193 ? 8.366 -3.376 7.087 1.00 68.62 193 ILE A C 1
ATOM 1519 O O . ILE A 1 193 ? 9.567 -3.624 6.997 1.00 68.62 193 ILE A O 1
ATOM 1523 N N . LEU A 1 194 ? 7.433 -4.232 6.667 1.00 64.56 194 LEU A N 1
ATOM 1524 C CA . LEU A 1 194 ? 7.735 -5.576 6.172 1.00 64.56 194 LEU A CA 1
ATOM 1525 C C . LEU A 1 194 ? 8.088 -5.600 4.676 1.00 64.56 194 LEU A C 1
ATOM 1527 O O . LEU A 1 194 ? 8.929 -6.398 4.274 1.00 64.56 194 LEU A O 1
ATOM 1531 N N . ALA A 1 195 ? 7.509 -4.692 3.889 1.00 62.41 195 ALA A N 1
ATOM 1532 C CA . ALA A 1 195 ? 7.600 -4.638 2.430 1.00 62.41 195 ALA A CA 1
ATOM 1533 C C . ALA A 1 195 ? 8.604 -3.589 1.908 1.00 62.41 195 ALA A C 1
ATOM 1535 O O . ALA A 1 195 ? 8.473 -3.123 0.782 1.00 62.41 195 ALA A O 1
ATOM 1536 N N . TRP A 1 196 ? 9.573 -3.147 2.719 1.00 62.25 196 TRP A N 1
ATOM 1537 C CA . TRP A 1 196 ? 10.319 -1.889 2.514 1.00 62.25 196 TRP A CA 1
ATOM 1538 C C . TRP A 1 196 ? 10.930 -1.647 1.114 1.00 62.25 196 TRP A C 1
ATOM 1540 O O . TRP A 1 196 ? 11.023 -0.496 0.695 1.00 62.25 196 TRP A O 1
ATOM 1550 N N . HIS A 1 197 ? 11.291 -2.698 0.367 1.00 62.56 197 HIS A N 1
ATOM 1551 C CA . HIS A 1 197 ? 11.674 -2.603 -1.052 1.00 62.56 197 HIS A CA 1
ATOM 1552 C C . HIS A 1 197 ? 10.462 -2.584 -1.996 1.00 62.56 197 HIS A C 1
ATOM 1554 O O . HIS A 1 197 ? 10.336 -1.698 -2.838 1.00 62.56 197 HIS A O 1
ATOM 1560 N N . HIS A 1 198 ? 9.531 -3.519 -1.817 1.00 61.59 198 HIS A N 1
ATOM 1561 C CA . HIS A 1 198 ? 8.299 -3.657 -2.598 1.00 61.59 198 HIS A CA 1
ATOM 1562 C C . HIS A 1 198 ? 7.388 -2.411 -2.534 1.00 61.59 198 HIS A C 1
ATOM 1564 O O . HIS A 1 198 ? 6.602 -2.127 -3.444 1.00 61.59 198 HIS A O 1
ATOM 1570 N N . MET A 1 199 ? 7.551 -1.597 -1.488 1.00 61.25 199 MET A N 1
ATOM 1571 C CA . MET A 1 199 ? 6.867 -0.322 -1.317 1.00 61.25 199 MET A CA 1
ATOM 1572 C C . MET A 1 199 ? 7.107 0.698 -2.425 1.00 61.25 199 MET A C 1
ATOM 1574 O O . MET A 1 199 ? 6.209 1.485 -2.706 1.00 61.25 199 MET A O 1
ATOM 1578 N N . THR A 1 200 ? 8.285 0.734 -3.040 1.00 59.88 200 THR A N 1
ATOM 1579 C CA . THR A 1 200 ? 8.583 1.738 -4.079 1.00 59.88 200 THR A CA 1
ATOM 1580 C C . THR A 1 200 ? 8.045 1.362 -5.446 1.00 59.88 200 THR A C 1
ATOM 1582 O O . THR A 1 200 ? 7.809 2.226 -6.284 1.00 59.88 200 THR A O 1
ATOM 1585 N N . ILE A 1 201 ? 7.803 0.073 -5.658 1.00 58.44 201 ILE A N 1
ATOM 1586 C CA . ILE A 1 201 ? 7.319 -0.477 -6.922 1.00 58.44 201 ILE A CA 1
ATOM 1587 C C . ILE A 1 201 ? 5.793 -0.331 -7.004 1.00 58.44 201 ILE A C 1
ATOM 1589 O O . ILE A 1 201 ? 5.231 -0.005 -8.049 1.00 58.44 201 ILE A O 1
ATOM 1593 N N . HIS A 1 202 ? 5.104 -0.522 -5.876 1.00 62.34 202 HIS A N 1
ATOM 1594 C CA . HIS A 1 202 ? 3.646 -0.613 -5.825 1.00 62.34 202 HIS A CA 1
ATOM 1595 C C . HIS A 1 202 ? 2.980 0.513 -5.021 1.00 62.34 202 HIS A C 1
ATOM 1597 O O . HIS A 1 202 ? 2.051 0.268 -4.247 1.00 62.34 202 HIS A O 1
ATOM 1603 N N . PHE A 1 203 ? 3.383 1.772 -5.252 1.00 62.56 203 PHE A N 1
ATOM 1604 C CA . PHE A 1 203 ? 2.758 2.955 -4.629 1.00 62.56 203 PHE A CA 1
ATOM 1605 C C . PHE A 1 203 ? 1.222 2.959 -4.725 1.00 62.56 203 PHE A C 1
ATOM 1607 O O . PHE A 1 203 ? 0.538 3.362 -3.785 1.00 62.56 203 PHE A O 1
ATOM 1614 N N . HIS A 1 204 ? 0.667 2.461 -5.834 1.00 57.03 204 HIS A N 1
ATOM 1615 C CA . HIS A 1 204 ? -0.776 2.398 -6.071 1.00 57.03 204 HIS A CA 1
ATOM 1616 C C . HIS A 1 204 ? -1.496 1.347 -5.204 1.00 57.03 204 HIS A C 1
ATOM 1618 O O . HIS A 1 204 ? -2.512 1.674 -4.594 1.00 57.03 204 HIS A O 1
ATOM 1624 N N . LEU A 1 205 ? -0.979 0.114 -5.103 1.00 61.81 205 LEU A N 1
ATOM 1625 C CA . LEU A 1 205 ? -1.558 -0.940 -4.251 1.00 61.81 205 LEU A CA 1
ATOM 1626 C C . LEU A 1 205 ? -1.452 -0.561 -2.774 1.00 61.81 205 LEU A C 1
ATOM 1628 O O . LEU A 1 205 ? -2.389 -0.736 -2.002 1.00 61.81 205 LEU A O 1
ATOM 1632 N N . ASN A 1 206 ? -0.340 0.054 -2.393 1.00 64.62 206 ASN A N 1
ATOM 1633 C CA . ASN A 1 206 ? -0.122 0.485 -1.019 1.00 64.62 206 ASN A CA 1
ATOM 1634 C C . ASN A 1 206 ? -0.996 1.696 -0.668 1.00 64.62 206 ASN A C 1
ATOM 1636 O O . ASN A 1 206 ? -1.538 1.762 0.434 1.00 64.62 206 ASN A O 1
ATOM 1640 N N . GLY A 1 207 ? -1.246 2.592 -1.629 1.00 67.69 207 GLY A N 1
ATOM 1641 C CA . GLY A 1 207 ? -2.241 3.656 -1.505 1.00 67.69 207 GLY A CA 1
ATOM 1642 C C . GLY A 1 207 ? -3.659 3.138 -1.229 1.00 67.69 207 GLY A C 1
ATOM 1643 O O . GLY A 1 207 ? -4.415 3.801 -0.520 1.00 67.69 207 GLY A O 1
ATOM 1644 N N . GLN A 1 208 ? -4.019 1.932 -1.691 1.00 75.31 208 GLN A N 1
ATOM 1645 C CA . GLN A 1 208 ? -5.323 1.327 -1.381 1.00 75.31 208 GLN A CA 1
ATOM 1646 C C . GLN A 1 208 ? -5.476 1.007 0.110 1.00 75.31 208 GLN A C 1
ATOM 1648 O O . GLN A 1 208 ? -6.550 1.219 0.666 1.00 75.31 208 GLN A O 1
ATOM 1653 N N . LEU A 1 209 ? -4.414 0.564 0.794 1.00 77.12 209 LEU A N 1
ATOM 1654 C CA . LEU A 1 209 ? -4.461 0.321 2.243 1.00 77.12 209 LEU A CA 1
ATOM 1655 C C . LEU A 1 209 ? -4.731 1.616 3.020 1.00 77.12 209 LEU A C 1
ATOM 1657 O O . LEU A 1 209 ? -5.528 1.628 3.961 1.00 77.12 209 LEU A O 1
ATOM 1661 N N . PHE A 1 210 ? -4.126 2.726 2.592 1.00 78.00 210 PHE A N 1
ATOM 1662 C CA . PHE A 1 210 ? -4.414 4.046 3.152 1.00 78.00 210 PHE A CA 1
ATOM 1663 C C . PHE A 1 210 ? -5.844 4.501 2.817 1.00 78.00 210 PHE A C 1
ATOM 1665 O O . PHE A 1 210 ? -6.542 5.022 3.688 1.00 78.00 210 PHE A O 1
ATOM 1672 N N . ALA A 1 211 ? -6.315 4.268 1.590 1.00 80.94 211 ALA A N 1
ATOM 1673 C CA . ALA A 1 211 ? -7.659 4.648 1.159 1.00 80.94 211 ALA A CA 1
ATOM 1674 C C . ALA A 1 211 ? -8.773 3.856 1.862 1.00 80.94 211 ALA A C 1
ATOM 1676 O O . ALA A 1 211 ? -9.791 4.440 2.217 1.00 80.94 211 ALA A O 1
ATOM 1677 N N . TYR A 1 212 ? -8.598 2.552 2.094 1.00 82.12 212 TYR A N 1
ATOM 1678 C CA . TYR A 1 212 ? -9.612 1.710 2.738 1.00 82.12 212 TYR A CA 1
ATOM 1679 C C . TYR A 1 212 ? -9.514 1.703 4.265 1.00 82.12 212 TYR A C 1
ATOM 1681 O O . TYR A 1 212 ? -10.531 1.567 4.940 1.00 82.12 212 TYR A O 1
ATOM 1689 N N . GLY A 1 213 ? -8.309 1.857 4.819 1.00 85.69 213 GLY A N 1
ATOM 1690 C CA . GLY A 1 213 ? -8.089 1.898 6.263 1.00 85.69 213 GLY A CA 1
ATOM 1691 C C . GLY A 1 213 ? -8.132 3.317 6.828 1.00 85.69 213 GLY A C 1
ATOM 1692 O O . GLY A 1 213 ? -9.018 3.665 7.609 1.00 85.69 213 GLY A O 1
ATOM 1693 N N . ILE A 1 214 ? -7.154 4.145 6.451 1.00 87.88 214 ILE A N 1
ATOM 1694 C CA . ILE A 1 214 ? -6.913 5.451 7.082 1.00 87.88 214 ILE A CA 1
ATOM 1695 C C . ILE A 1 214 ? -8.027 6.451 6.768 1.00 87.88 214 ILE A C 1
ATOM 1697 O O . ILE A 1 214 ? -8.524 7.102 7.686 1.00 87.88 214 ILE A O 1
ATOM 1701 N N . VAL A 1 215 ? -8.434 6.586 5.502 1.00 85.56 215 VAL A N 1
ATOM 1702 C CA . VAL A 1 215 ? -9.379 7.641 5.089 1.00 85.56 215 VAL A CA 1
ATOM 1703 C C . VAL A 1 215 ? -10.740 7.537 5.798 1.00 85.56 215 VAL A C 1
ATOM 1705 O O . VAL A 1 215 ? -11.155 8.545 6.378 1.00 85.56 215 VAL A O 1
ATOM 1708 N N . PRO A 1 216 ? -11.428 6.375 5.847 1.00 86.94 216 PRO A N 1
ATOM 1709 C CA . PRO A 1 216 ? -12.722 6.263 6.520 1.00 86.94 216 PRO A CA 1
ATOM 1710 C C . PRO A 1 216 ? -12.626 6.558 8.017 1.00 86.94 216 PRO A C 1
ATOM 1712 O O . PRO A 1 216 ? -13.428 7.321 8.556 1.00 86.94 216 PRO A O 1
ATOM 1715 N N . VAL A 1 217 ? -11.602 6.009 8.678 1.00 89.50 217 VAL A N 1
ATOM 1716 C CA . VAL A 1 217 ? -11.364 6.230 10.108 1.00 89.50 217 VAL A CA 1
ATOM 1717 C C . VAL A 1 217 ? -11.087 7.704 10.388 1.00 89.50 217 VAL A C 1
ATOM 1719 O O . VAL A 1 217 ? -11.683 8.278 11.292 1.00 89.50 217 VAL A O 1
ATOM 1722 N N . ALA A 1 218 ? -10.234 8.354 9.597 1.00 86.88 218 ALA A N 1
ATOM 1723 C CA . ALA A 1 218 ? -9.940 9.772 9.760 1.00 86.88 218 ALA A CA 1
ATOM 1724 C C . ALA A 1 218 ? -11.190 10.648 9.581 1.00 86.88 218 ALA A C 1
ATOM 1726 O O . ALA A 1 218 ? -11.407 11.576 10.358 1.00 86.88 218 ALA A O 1
ATOM 1727 N N . MET A 1 219 ? -12.043 10.346 8.601 1.00 85.50 219 MET A N 1
ATOM 1728 C CA . MET A 1 219 ? -13.280 11.099 8.366 1.00 85.50 219 MET A CA 1
ATOM 1729 C C . MET A 1 219 ? -14.264 10.973 9.538 1.00 85.50 219 MET A C 1
ATOM 1731 O O . MET A 1 219 ? -14.788 11.982 10.014 1.00 85.50 219 MET A O 1
ATOM 1735 N N . ILE A 1 220 ? -14.464 9.761 10.065 1.00 86.88 220 ILE A N 1
ATOM 1736 C CA . ILE A 1 220 ? -15.297 9.538 11.258 1.00 86.88 220 ILE A CA 1
ATOM 1737 C C . ILE A 1 220 ? -14.666 10.219 12.488 1.00 86.88 220 ILE A C 1
ATOM 1739 O O . ILE A 1 220 ? -15.365 10.866 13.274 1.00 86.88 220 ILE A O 1
ATOM 1743 N N . SER A 1 221 ? -13.339 10.154 12.622 1.00 86.38 221 SER A N 1
ATOM 1744 C CA . SER A 1 221 ? -12.586 10.809 13.694 1.00 86.38 221 SER A CA 1
ATOM 1745 C C . SER A 1 221 ? -12.776 12.322 13.720 1.00 86.38 221 SER A C 1
ATOM 1747 O O . SER A 1 221 ? -12.892 12.883 14.805 1.00 86.38 221 SER A O 1
ATOM 1749 N N . ILE A 1 222 ? -12.851 13.000 12.568 1.00 81.75 222 ILE A N 1
ATOM 1750 C CA . ILE A 1 222 ? -13.140 14.444 12.529 1.00 81.75 222 ILE A CA 1
ATOM 1751 C C . ILE A 1 222 ? -14.481 14.729 13.209 1.00 81.75 222 ILE A C 1
ATOM 1753 O O . ILE A 1 222 ? -14.548 15.577 14.099 1.00 81.75 222 ILE A O 1
ATOM 1757 N N . GLY A 1 223 ? -15.535 13.995 12.838 1.00 78.25 223 GLY A N 1
ATOM 1758 C CA . GLY A 1 223 ? -16.859 14.148 13.442 1.00 78.25 223 GLY A CA 1
ATOM 1759 C C . GLY A 1 223 ? -16.845 13.898 14.952 1.00 78.25 223 GLY A C 1
ATOM 1760 O O . GLY A 1 223 ? -17.410 14.681 15.717 1.00 78.25 223 GLY A O 1
ATOM 1761 N N . LEU A 1 224 ? -16.142 12.853 15.398 1.00 79.81 224 LEU A N 1
ATOM 1762 C CA . LEU A 1 224 ? -15.994 12.523 16.819 1.00 79.81 224 LEU A CA 1
ATOM 1763 C C . LEU A 1 224 ? -15.229 13.594 17.604 1.00 79.81 224 LEU A C 1
ATOM 1765 O O . LEU A 1 224 ? -15.660 13.987 18.690 1.00 79.81 224 LEU A O 1
ATOM 1769 N N . LEU A 1 225 ? -14.115 14.091 17.064 1.00 74.19 225 LEU A N 1
ATOM 1770 C CA . LEU A 1 225 ? -13.305 15.128 17.703 1.00 74.19 225 LEU A CA 1
ATOM 1771 C C . LEU A 1 225 ? -14.079 16.447 17.807 1.00 74.19 225 LEU A C 1
ATOM 1773 O O . LEU A 1 225 ? -14.082 17.057 18.875 1.00 74.19 225 LEU A O 1
ATOM 1777 N N . ILE A 1 226 ? -14.798 16.846 16.750 1.00 72.62 226 ILE A N 1
ATOM 1778 C CA . ILE A 1 226 ? -15.678 18.024 16.771 1.00 72.62 226 ILE A CA 1
ATOM 1779 C C . ILE A 1 226 ? -16.773 17.850 17.829 1.00 72.62 226 ILE A C 1
ATOM 1781 O O . ILE A 1 226 ? -16.936 18.722 18.681 1.00 72.62 226 ILE A O 1
ATOM 1785 N N . ASN A 1 227 ? -17.475 16.710 17.839 1.00 73.12 227 ASN A N 1
ATOM 1786 C CA . ASN A 1 227 ? -18.531 16.426 18.815 1.00 73.12 227 ASN A CA 1
ATOM 1787 C C . ASN A 1 227 ? -18.017 16.515 20.263 1.00 73.12 227 ASN A C 1
ATOM 1789 O O . ASN A 1 227 ? -18.653 17.130 21.119 1.00 73.12 227 ASN A O 1
ATOM 1793 N N . ASN A 1 228 ? -16.835 15.960 20.539 1.00 69.12 228 ASN A N 1
ATOM 1794 C CA . ASN A 1 228 ? -16.226 16.008 21.869 1.00 69.12 228 ASN A CA 1
ATOM 1795 C C . ASN A 1 228 ? -15.840 17.428 22.301 1.00 69.12 228 ASN A C 1
ATOM 1797 O O . ASN A 1 228 ? -16.000 17.780 23.471 1.00 69.12 228 ASN A O 1
ATOM 1801 N N . VAL A 1 229 ? -15.362 18.261 21.373 1.00 67.44 229 VAL A N 1
ATOM 1802 C CA . VAL A 1 229 ? -15.097 19.680 21.642 1.00 67.44 229 VAL A CA 1
ATOM 1803 C C . VAL A 1 229 ? -16.411 20.416 21.917 1.00 67.44 229 VAL A C 1
ATOM 1805 O O . VAL A 1 229 ? -16.518 21.091 22.937 1.00 67.44 229 VAL A O 1
ATOM 1808 N N . CYS A 1 230 ? -17.440 20.235 21.088 1.00 65.69 230 CYS A N 1
ATOM 1809 C CA . CYS A 1 230 ? -18.741 20.895 21.244 1.00 65.69 230 CYS A CA 1
ATOM 1810 C C . CYS A 1 230 ? -19.460 20.521 22.549 1.00 65.69 230 CYS A C 1
ATOM 1812 O O . CYS A 1 230 ? -19.962 21.414 23.232 1.00 65.69 230 CYS A O 1
ATOM 1814 N N . LYS A 1 231 ? -19.433 19.240 22.954 1.00 66.62 231 LYS A N 1
ATOM 1815 C CA . LYS A 1 231 ? -19.936 18.774 24.265 1.00 66.62 231 LYS A CA 1
ATOM 1816 C C . LYS A 1 231 ? -19.342 19.567 25.428 1.00 66.62 231 LYS A C 1
ATOM 1818 O O . LYS A 1 231 ? -20.027 19.863 26.401 1.00 66.62 231 LYS A O 1
ATOM 1823 N N . ARG A 1 232 ? -18.064 19.930 25.321 1.00 65.69 232 ARG A N 1
ATOM 1824 C CA . ARG A 1 232 ? -17.337 20.677 26.352 1.00 65.69 232 ARG A CA 1
ATOM 1825 C C . ARG A 1 232 ? -17.732 22.156 26.427 1.00 65.69 232 ARG A C 1
ATOM 1827 O O . ARG A 1 232 ? -17.463 22.785 27.444 1.00 65.69 232 ARG A O 1
ATOM 1834 N N . PHE A 1 233 ? -18.357 22.692 25.380 1.00 67.31 233 PHE A N 1
ATOM 1835 C CA . PHE A 1 233 ? -18.781 24.092 25.276 1.00 67.31 233 PHE A CA 1
ATOM 1836 C C . PHE A 1 233 ? -20.308 24.288 25.373 1.00 67.31 233 PHE A C 1
ATOM 1838 O O . PHE A 1 233 ? -20.778 25.393 25.128 1.00 67.31 233 PHE A O 1
ATOM 1845 N N . HIS A 1 234 ? -21.078 23.255 25.751 1.00 61.81 234 HIS A N 1
ATOM 1846 C CA . HIS A 1 234 ? -22.539 23.321 25.951 1.00 61.81 234 HIS A CA 1
ATOM 1847 C C . HIS A 1 234 ? -23.341 23.870 24.750 1.00 61.81 234 HIS A C 1
ATOM 1849 O O . HIS A 1 234 ? -24.378 24.502 24.933 1.00 61.81 234 HIS A O 1
ATOM 1855 N N . ALA A 1 235 ? -22.878 23.638 23.518 1.00 55.31 235 ALA A N 1
ATOM 1856 C CA . ALA A 1 235 ? -23.640 23.980 22.316 1.00 55.31 235 ALA A CA 1
ATOM 1857 C C . ALA A 1 235 ? -24.804 22.987 22.105 1.00 55.31 235 ALA A C 1
ATOM 1859 O O . ALA A 1 235 ? -24.639 21.791 22.353 1.00 55.31 235 ALA A O 1
ATOM 1860 N N . ASP A 1 236 ? -25.963 23.477 21.648 1.00 53.34 236 ASP A N 1
ATOM 1861 C CA . ASP A 1 236 ? -27.210 22.703 21.545 1.00 53.34 236 ASP A CA 1
ATOM 1862 C C . ASP A 1 236 ? -27.043 21.381 20.771 1.00 53.34 236 ASP A C 1
ATOM 1864 O O . ASP A 1 236 ? -26.635 21.335 19.608 1.00 53.34 236 ASP A O 1
ATOM 1868 N N . HIS A 1 237 ? -27.369 20.281 21.449 1.00 53.09 237 HIS A N 1
ATOM 1869 C CA . HIS A 1 237 ? -26.948 18.921 21.101 1.00 53.09 237 HIS A CA 1
ATOM 1870 C C . HIS A 1 237 ? -27.578 18.342 19.820 1.00 53.09 237 HIS A C 1
ATOM 1872 O O . HIS A 1 237 ? -26.992 17.449 19.198 1.00 53.09 237 HIS A O 1
ATOM 1878 N N . ASP A 1 238 ? -28.762 18.820 19.430 1.00 51.31 238 ASP A N 1
ATOM 1879 C CA . ASP A 1 238 ? -29.642 18.103 18.495 1.00 51.31 238 ASP A CA 1
ATOM 1880 C C . ASP A 1 238 ? -29.449 18.512 17.021 1.00 51.31 238 ASP A C 1
ATOM 1882 O O . ASP A 1 238 ? -29.555 17.681 16.119 1.00 51.31 238 ASP A O 1
ATOM 1886 N N . LEU A 1 239 ? -29.079 19.773 16.762 1.00 45.25 239 LEU A N 1
ATOM 1887 C CA . LEU A 1 239 ? -28.822 20.281 15.405 1.00 45.25 239 LEU A CA 1
ATOM 1888 C C . LEU A 1 239 ? -27.384 19.988 14.932 1.00 45.25 239 LEU A C 1
ATOM 1890 O O . LEU A 1 239 ? -27.123 19.858 13.737 1.00 45.25 239 LEU A O 1
ATOM 1894 N N . LEU A 1 240 ? -26.442 19.872 15.872 1.00 48.81 240 LEU A N 1
ATOM 1895 C CA . LEU A 1 240 ? -24.995 19.854 15.621 1.00 48.81 240 LEU A CA 1
ATOM 1896 C C . LEU A 1 240 ? -24.382 18.454 15.497 1.00 48.81 240 LEU A C 1
ATOM 1898 O O . LEU A 1 240 ? -23.312 18.318 14.916 1.00 48.81 240 LEU A O 1
ATOM 1902 N N . THR A 1 241 ? -25.031 17.408 16.008 1.00 50.56 241 THR A N 1
ATOM 1903 C CA . THR A 1 241 ? -24.534 16.022 15.900 1.00 50.56 241 THR A CA 1
ATOM 1904 C C . THR A 1 241 ? -25.074 15.303 14.668 1.00 50.56 241 THR A C 1
ATOM 1906 O O . THR A 1 241 ? -24.351 14.542 14.027 1.00 50.56 241 THR A O 1
ATOM 1909 N N . LYS A 1 242 ? -26.324 15.590 14.287 1.00 49.41 242 LYS A N 1
ATOM 1910 C CA . LYS A 1 242 ? -26.977 14.989 13.118 1.00 49.41 242 LYS A CA 1
ATOM 1911 C C . LYS A 1 242 ? -26.488 15.604 11.806 1.00 49.41 242 LYS A C 1
ATOM 1913 O O . LYS A 1 242 ? -26.264 14.877 10.850 1.00 49.41 242 LYS A O 1
ATOM 1918 N N . THR A 1 243 ? -26.248 16.913 11.760 1.00 50.72 243 THR A N 1
ATOM 1919 C CA . THR A 1 243 ? -26.016 17.633 10.494 1.00 50.72 243 THR A CA 1
ATOM 1920 C C . THR A 1 243 ? -24.605 17.442 9.906 1.00 50.72 243 THR A C 1
ATOM 1922 O O . THR A 1 243 ? -24.515 17.090 8.736 1.00 50.72 243 THR A O 1
ATOM 1925 N N . PRO A 1 244 ? -23.487 17.568 10.651 1.00 51.75 244 PRO A N 1
ATOM 1926 C CA . PRO A 1 244 ? -22.142 17.424 10.082 1.00 51.75 244 PRO A CA 1
ATOM 1927 C C . PRO A 1 244 ? -21.788 15.976 9.753 1.00 51.75 244 PRO A C 1
ATOM 1929 O O . PRO A 1 244 ? -21.181 15.727 8.721 1.00 51.75 244 PRO A O 1
ATOM 1932 N N . VAL A 1 245 ? -22.192 15.011 10.588 1.00 49.88 245 VAL A N 1
ATOM 1933 C CA . VAL A 1 245 ? -21.958 13.582 10.319 1.00 49.88 245 VAL A CA 1
ATOM 1934 C C . VAL A 1 245 ? -22.763 13.139 9.098 1.00 49.88 245 VAL A C 1
ATOM 1936 O O . VAL A 1 245 ? -22.214 12.485 8.221 1.00 49.88 245 VAL A O 1
ATOM 1939 N N . PHE A 1 246 ? -24.025 13.565 8.977 1.00 50.19 246 PHE A N 1
ATOM 1940 C CA . PHE A 1 246 ? -24.850 13.291 7.798 1.00 50.19 246 PHE A CA 1
ATOM 1941 C C . PHE A 1 246 ? -24.317 13.989 6.537 1.00 50.19 246 PHE A C 1
ATOM 1943 O O . PHE A 1 246 ? -24.255 13.360 5.487 1.00 50.19 246 PHE A O 1
ATOM 1950 N N . ILE A 1 247 ? -23.850 15.242 6.635 1.00 56.12 247 ILE A N 1
ATOM 1951 C CA . ILE A 1 247 ? -23.220 15.965 5.516 1.00 56.12 247 ILE A CA 1
ATOM 1952 C C . ILE A 1 247 ? -21.902 15.309 5.103 1.00 56.12 247 ILE A C 1
ATOM 1954 O O . ILE A 1 247 ? -21.675 15.155 3.912 1.00 56.12 247 ILE A O 1
ATOM 1958 N N . ILE A 1 248 ? -21.047 14.895 6.043 1.00 57.94 248 ILE A N 1
ATOM 1959 C CA . ILE A 1 248 ? -19.776 14.222 5.737 1.00 57.94 248 ILE A CA 1
ATOM 1960 C C . ILE A 1 248 ? -20.047 12.852 5.111 1.00 57.94 248 ILE A C 1
ATOM 1962 O O . ILE A 1 248 ? -19.454 12.539 4.087 1.00 57.94 248 ILE A O 1
ATOM 1966 N N . VAL A 1 249 ? -20.982 12.063 5.651 1.00 53.56 249 VAL A N 1
ATOM 1967 C CA . VAL A 1 249 ? -21.349 10.751 5.092 1.00 53.56 249 VAL A CA 1
ATOM 1968 C C . VAL A 1 249 ? -21.963 10.892 3.695 1.00 53.56 249 VAL A C 1
ATOM 1970 O O . VAL A 1 249 ? -21.547 10.181 2.782 1.00 53.56 249 VAL A O 1
ATOM 1973 N N . ILE A 1 250 ? -22.884 11.840 3.479 1.00 53.66 250 ILE A N 1
ATOM 1974 C CA . ILE A 1 250 ? -23.453 12.111 2.148 1.00 53.66 250 ILE A CA 1
ATOM 1975 C C . ILE A 1 250 ? -22.400 12.677 1.194 1.00 53.66 250 ILE A C 1
ATOM 1977 O O . ILE A 1 250 ? -22.363 12.263 0.039 1.00 53.66 250 ILE A O 1
ATOM 1981 N N . ALA A 1 251 ? -21.513 13.562 1.650 1.00 53.62 251 ALA A N 1
ATOM 1982 C CA . ALA A 1 251 ? -20.412 14.069 0.840 1.00 53.62 251 ALA A CA 1
ATOM 1983 C C . ALA A 1 251 ? -19.445 12.943 0.458 1.00 53.62 251 ALA A C 1
ATOM 1985 O O . ALA A 1 251 ? -19.028 12.890 -0.689 1.00 53.62 251 ALA A O 1
ATOM 1986 N N . CYS A 1 252 ? -19.141 12.003 1.356 1.00 50.81 252 CYS A N 1
ATOM 1987 C CA . CYS A 1 252 ? -18.321 10.829 1.058 1.00 50.81 252 CYS A CA 1
ATOM 1988 C C . CYS A 1 252 ? -18.992 9.902 0.036 1.00 50.81 252 CYS A C 1
ATOM 1990 O O . CYS A 1 252 ? -18.326 9.468 -0.900 1.00 50.81 252 CYS A O 1
ATOM 1992 N N . ILE A 1 253 ? -20.299 9.641 0.162 1.00 52.09 253 ILE A N 1
ATOM 1993 C CA . ILE A 1 253 ? -21.060 8.846 -0.816 1.00 52.09 253 ILE A CA 1
ATOM 1994 C C . ILE A 1 253 ? -21.087 9.561 -2.176 1.00 52.09 253 ILE A C 1
ATOM 1996 O O . ILE A 1 253 ? -20.789 8.952 -3.200 1.00 52.09 253 ILE A O 1
ATOM 2000 N N . TYR A 1 254 ? -21.363 10.866 -2.194 1.00 48.53 254 TYR A N 1
ATOM 2001 C CA . TYR A 1 254 ? -21.410 11.673 -3.414 1.00 48.53 254 TYR A CA 1
ATOM 2002 C C . TYR A 1 254 ? -20.035 11.797 -4.088 1.00 48.53 254 TYR A C 1
ATOM 2004 O O . TYR A 1 254 ? -19.927 11.633 -5.298 1.00 48.53 254 TYR A O 1
ATOM 2012 N N . LEU A 1 255 ? -18.963 12.015 -3.318 1.00 45.62 255 LEU A N 1
ATOM 2013 C CA . LEU A 1 255 ? -17.583 12.077 -3.813 1.00 45.62 255 LEU A CA 1
ATOM 2014 C C . LEU A 1 255 ? -17.109 10.719 -4.342 1.00 45.62 255 LEU A C 1
ATOM 2016 O O . LEU A 1 255 ? -16.430 10.677 -5.363 1.00 45.62 255 LEU A O 1
ATOM 2020 N N . SER A 1 256 ? -17.495 9.612 -3.700 1.00 43.16 256 SER A N 1
ATOM 2021 C CA . SER A 1 256 ? -17.174 8.262 -4.176 1.00 43.16 256 SER A CA 1
ATOM 2022 C C . SER A 1 256 ? -17.898 7.929 -5.491 1.00 43.16 256 SER A C 1
ATOM 2024 O O . SER A 1 256 ? -17.325 7.268 -6.354 1.00 43.16 256 SER A O 1
ATOM 2026 N N . LEU A 1 257 ? -19.111 8.461 -5.693 1.00 43.97 257 LEU A N 1
ATOM 2027 C CA . LEU A 1 257 ? -19.897 8.294 -6.923 1.00 43.97 257 LEU A CA 1
ATOM 2028 C C . LEU A 1 257 ? -19.510 9.269 -8.055 1.00 43.97 257 LEU A C 1
ATOM 2030 O O . LEU A 1 257 ? -19.675 8.929 -9.224 1.00 43.97 257 LEU A O 1
ATOM 2034 N N . ALA A 1 258 ? -18.989 10.461 -7.741 1.00 40.03 258 ALA A N 1
ATOM 2035 C CA . ALA A 1 258 ? -18.652 11.495 -8.729 1.00 40.03 258 ALA A CA 1
ATOM 2036 C C . ALA A 1 258 ? -17.222 11.385 -9.300 1.00 40.03 258 ALA A C 1
ATOM 2038 O O . ALA A 1 258 ? -16.967 11.839 -10.415 1.00 40.03 258 ALA A O 1
ATOM 2039 N N . ASN A 1 259 ? -16.286 10.764 -8.570 1.00 37.66 259 ASN A N 1
ATOM 2040 C CA . ASN A 1 259 ? -14.867 10.706 -8.948 1.00 37.66 259 ASN A CA 1
ATOM 2041 C C . ASN A 1 259 ? -14.528 9.916 -10.240 1.00 37.66 259 ASN A C 1
ATOM 2043 O O . ASN A 1 259 ? -13.525 10.257 -10.869 1.00 37.66 259 ASN A O 1
ATOM 2047 N N . PRO A 1 260 ? -15.313 8.924 -10.723 1.00 40.94 260 PRO A N 1
ATOM 2048 C CA . PRO A 1 260 ? -14.986 8.263 -11.990 1.00 40.94 260 PRO A CA 1
ATOM 2049 C C . PRO A 1 260 ? -15.121 9.174 -13.223 1.00 40.94 260 PRO A C 1
ATOM 2051 O O . PRO A 1 260 ? -14.608 8.826 -14.281 1.00 40.94 260 PRO A O 1
ATOM 2054 N N . PHE A 1 261 ? -15.812 10.319 -13.118 1.00 36.78 261 PHE A N 1
ATOM 2055 C CA . PHE A 1 261 ? -16.297 11.061 -14.290 1.00 36.78 261 PHE A CA 1
ATOM 2056 C C . PHE A 1 261 ? -15.600 12.403 -14.571 1.00 36.78 261 PHE A C 1
ATOM 2058 O O . PHE A 1 261 ? -15.897 13.019 -15.591 1.00 36.78 261 PHE A O 1
ATOM 2065 N N . THR A 1 262 ? -14.671 12.872 -13.726 1.00 34.19 262 THR A N 1
ATOM 2066 C CA . THR A 1 262 ? -14.104 14.238 -13.856 1.00 34.19 262 THR A CA 1
ATOM 2067 C C . THR A 1 262 ? -12.597 14.332 -14.094 1.00 34.19 262 THR A C 1
ATOM 2069 O O . THR A 1 262 ? -12.084 15.442 -14.220 1.00 34.19 262 THR A O 1
ATOM 2072 N N . ARG A 1 263 ? -11.858 13.222 -14.213 1.00 34.09 263 ARG A N 1
ATOM 2073 C CA . ARG A 1 263 ? -10.444 13.273 -14.628 1.00 34.09 263 ARG A CA 1
ATOM 2074 C C . ARG A 1 263 ? -10.304 12.993 -16.125 1.00 34.09 263 ARG A C 1
ATOM 2076 O O . ARG A 1 263 ? -10.105 11.857 -16.534 1.00 34.09 263 ARG A O 1
ATOM 2083 N N . SER A 1 264 ? -10.322 14.051 -16.934 1.00 34.00 264 SER A N 1
ATOM 2084 C CA . SER A 1 264 ? -9.645 14.063 -18.236 1.00 34.00 264 SER A CA 1
ATOM 2085 C C . SER A 1 264 ? -8.279 14.734 -18.067 1.00 34.00 264 SER A C 1
ATOM 2087 O O . SER A 1 264 ? -8.071 15.864 -18.506 1.00 34.00 264 SER A O 1
ATOM 2089 N N . ILE A 1 265 ? -7.350 14.083 -17.364 1.00 31.11 265 ILE A N 1
ATOM 2090 C CA . ILE A 1 265 ? -5.950 14.510 -17.459 1.00 31.11 265 ILE A CA 1
ATOM 2091 C C . ILE A 1 265 ? -5.471 14.000 -18.810 1.00 31.11 265 ILE A C 1
ATOM 2093 O O . ILE A 1 265 ? -5.416 12.792 -19.042 1.00 31.11 265 ILE A O 1
ATOM 2097 N N . SER A 1 266 ? -5.190 14.927 -19.720 1.00 34.25 266 SER A N 1
ATOM 2098 C CA . SER A 1 266 ? -4.500 14.593 -20.954 1.00 34.25 266 SER A CA 1
ATOM 2099 C C . SER A 1 266 ? -3.121 14.065 -20.579 1.00 34.25 266 SER A C 1
ATOM 2101 O O . SER A 1 266 ? -2.370 14.735 -19.872 1.00 34.25 266 SER A O 1
ATOM 2103 N N . ILE A 1 267 ? -2.780 12.872 -21.066 1.00 35.38 267 ILE A N 1
ATOM 2104 C CA . ILE A 1 267 ? -1.470 12.220 -20.896 1.00 35.38 267 ILE A CA 1
ATOM 2105 C C . ILE A 1 267 ? -0.306 13.172 -21.248 1.00 35.38 267 ILE A C 1
ATOM 2107 O O . ILE A 1 267 ? 0.793 13.004 -20.735 1.00 35.38 267 ILE A O 1
ATOM 2111 N N . THR A 1 268 ? -0.557 14.226 -22.035 1.00 34.97 268 THR A N 1
ATOM 2112 C CA . THR A 1 268 ? 0.389 15.300 -22.379 1.00 34.97 268 THR A CA 1
ATOM 2113 C C . THR A 1 268 ? 0.841 16.189 -21.212 1.00 34.97 268 THR A C 1
ATOM 2115 O O . THR A 1 268 ? 1.935 16.744 -21.287 1.00 34.97 268 THR A O 1
ATOM 2118 N N . ASP A 1 269 ? 0.068 16.337 -20.132 1.00 33.66 269 ASP A N 1
ATOM 2119 C CA . ASP A 1 269 ? 0.426 17.253 -19.030 1.00 33.66 269 ASP A CA 1
ATOM 2120 C C . ASP A 1 269 ? 1.529 16.680 -18.121 1.00 33.66 269 ASP A C 1
ATOM 2122 O O . ASP A 1 269 ? 2.275 17.425 -17.487 1.00 33.66 269 ASP A O 1
ATOM 2126 N N . SER A 1 270 ? 1.720 15.356 -18.142 1.00 36.16 270 SER A N 1
ATOM 2127 C CA . SER A 1 270 ? 2.837 14.658 -17.490 1.00 36.16 270 SER A CA 1
ATOM 2128 C C . SER A 1 270 ? 4.180 14.849 -18.213 1.00 36.16 270 SER A C 1
ATOM 2130 O O . SER A 1 270 ? 5.224 14.536 -17.648 1.00 36.16 270 SER A O 1
ATOM 2132 N N . PHE A 1 271 ? 4.182 15.370 -19.449 1.00 40.94 271 PHE A N 1
ATOM 2133 C CA . PHE A 1 271 ? 5.401 15.542 -20.255 1.00 40.94 271 PHE A CA 1
ATOM 2134 C C . PHE A 1 271 ? 6.168 16.839 -19.954 1.00 40.94 271 PHE A C 1
ATOM 2136 O O . PHE A 1 271 ? 7.338 16.954 -20.325 1.00 40.94 271 PHE A O 1
ATOM 2143 N N . GLN A 1 272 ? 5.559 17.833 -19.293 1.00 38.94 272 GLN A N 1
ATOM 2144 C CA . GLN A 1 272 ? 6.166 19.167 -19.156 1.00 38.94 272 GLN A CA 1
ATOM 2145 C C . G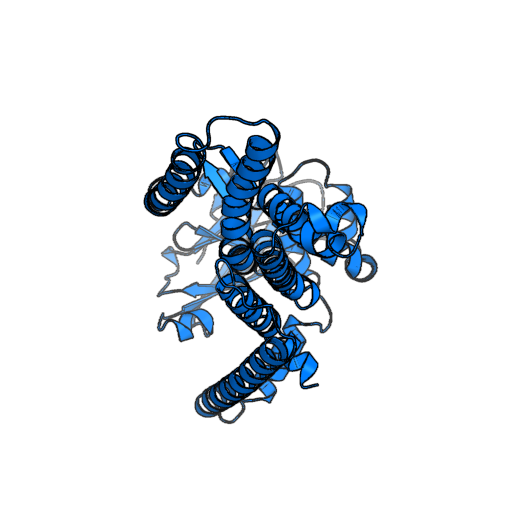LN A 1 272 ? 7.295 19.273 -18.110 1.00 38.94 272 GLN A C 1
ATOM 2147 O O . GLN A 1 272 ? 7.928 20.327 -18.014 1.00 38.94 272 GLN A O 1
ATOM 2152 N N . SER A 1 273 ? 7.606 18.214 -17.352 1.00 38.25 273 SER A N 1
ATOM 2153 C CA . SER A 1 273 ? 8.706 18.243 -16.373 1.00 38.25 273 SER A CA 1
ATOM 2154 C C . SER A 1 273 ? 10.070 17.816 -16.928 1.00 38.25 273 SER A C 1
ATOM 2156 O O . SER A 1 273 ? 11.076 18.147 -16.307 1.00 38.25 273 SER A O 1
ATOM 2158 N N . PHE A 1 274 ? 10.143 17.147 -18.087 1.00 41.84 274 PHE A N 1
ATOM 2159 C CA . PHE A 1 274 ? 11.395 16.521 -18.558 1.00 41.84 274 PHE A CA 1
ATOM 2160 C C . PHE A 1 274 ? 12.131 17.237 -19.695 1.00 41.84 274 PHE A C 1
ATOM 2162 O O . PHE A 1 274 ? 13.231 16.833 -20.055 1.00 41.84 274 PHE A O 1
ATOM 2169 N N . SER A 1 275 ? 11.606 18.347 -20.219 1.00 40.69 275 SER A N 1
ATOM 2170 C CA . SER A 1 275 ? 12.279 19.084 -21.297 1.00 40.69 275 SER A CA 1
ATOM 2171 C C . SER A 1 275 ? 12.271 20.593 -21.065 1.00 40.69 275 SER A C 1
ATOM 2173 O O . SER A 1 275 ? 11.714 21.383 -21.824 1.00 40.69 275 SER A O 1
ATOM 2175 N N . LYS A 1 276 ? 12.934 21.043 -19.994 1.00 40.06 276 LYS A N 1
ATOM 2176 C CA . LYS A 1 276 ? 13.415 22.430 -19.941 1.00 40.06 276 LYS A CA 1
ATOM 2177 C C . LYS A 1 276 ? 14.831 22.483 -20.502 1.00 40.06 276 LYS A C 1
ATOM 2179 O O . LYS A 1 276 ? 15.795 22.480 -19.752 1.00 40.06 276 LYS A O 1
ATOM 2184 N N . ARG A 1 277 ? 14.899 22.581 -21.838 1.00 51.00 277 ARG A N 1
ATOM 2185 C CA . ARG A 1 277 ? 16.103 22.793 -22.668 1.00 51.00 277 ARG A CA 1
ATOM 2186 C C . ARG A 1 277 ? 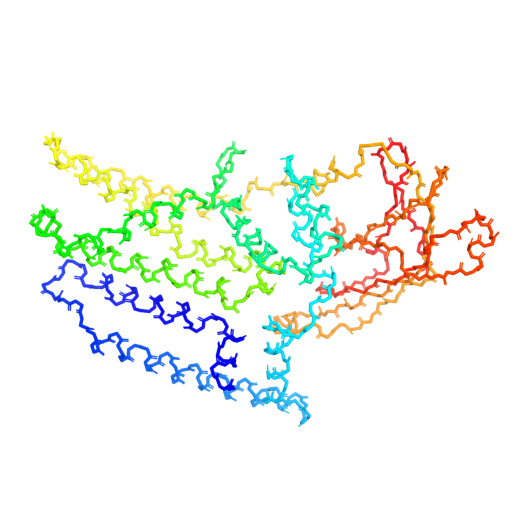17.174 21.711 -22.491 1.00 51.00 277 ARG A C 1
ATOM 2188 O O . ARG A 1 277 ? 18.081 21.863 -21.682 1.00 51.00 277 ARG A O 1
ATOM 2195 N N . GLY A 1 278 ? 17.131 20.661 -23.303 1.00 61.00 278 GLY A N 1
ATOM 2196 C CA . GLY A 1 278 ? 18.160 19.626 -23.264 1.00 61.00 278 GLY A CA 1
ATOM 2197 C C . GLY A 1 278 ? 18.270 18.893 -24.590 1.00 61.00 278 GLY A C 1
ATOM 2198 O O . GLY A 1 278 ? 17.309 18.268 -25.013 1.00 61.00 278 GLY A O 1
ATOM 2199 N N . ILE A 1 279 ? 19.427 19.066 -25.230 1.00 68.81 279 ILE A N 1
ATOM 2200 C CA . ILE A 1 279 ? 20.126 18.178 -26.172 1.00 68.81 279 ILE A CA 1
ATOM 2201 C C . ILE A 1 279 ? 19.227 17.285 -27.052 1.00 68.81 279 ILE A C 1
ATOM 2203 O O . ILE A 1 279 ? 18.565 16.370 -26.574 1.00 68.81 279 ILE A O 1
ATOM 2207 N N . GLU A 1 280 ? 19.263 17.534 -28.364 1.00 82.00 280 GLU A N 1
ATOM 2208 C CA . GLU A 1 280 ? 18.618 16.694 -29.385 1.00 82.00 280 GLU A CA 1
ATOM 2209 C C . GLU A 1 280 ? 19.148 15.256 -29.280 1.00 82.00 280 GLU A C 1
ATOM 2211 O O . GLU A 1 280 ? 20.360 15.045 -29.281 1.00 82.00 280 GLU A O 1
ATOM 2216 N N . VAL A 1 281 ? 18.256 14.272 -29.187 1.00 84.19 281 VAL A N 1
ATOM 2217 C CA . VAL A 1 281 ? 18.605 12.849 -29.164 1.00 84.19 281 VAL A CA 1
ATOM 2218 C C . VAL A 1 281 ? 18.251 12.243 -30.514 1.00 84.19 281 VAL A C 1
ATOM 2220 O O . VAL A 1 281 ? 17.129 12.371 -30.996 1.00 84.19 281 VAL A O 1
ATOM 2223 N N . ILE A 1 282 ? 19.221 11.569 -31.121 1.00 86.81 282 ILE A N 1
ATOM 2224 C CA . ILE A 1 282 ? 19.040 10.804 -32.354 1.00 86.81 282 ILE A CA 1
ATOM 2225 C C . ILE A 1 282 ? 19.101 9.334 -31.974 1.00 86.81 282 ILE A C 1
ATOM 2227 O O . ILE A 1 282 ? 20.001 8.933 -31.245 1.00 86.81 282 ILE A O 1
ATOM 2231 N N . GLY A 1 283 ? 18.179 8.522 -32.473 1.00 87.75 283 GLY A N 1
ATOM 2232 C CA . GLY A 1 283 ? 18.217 7.085 -32.250 1.00 87.75 283 GLY A CA 1
ATOM 2233 C C . GLY A 1 283 ? 17.586 6.310 -33.388 1.00 87.75 283 GLY A C 1
ATOM 2234 O O . GLY A 1 283 ? 17.021 6.890 -34.315 1.00 87.75 283 GLY A O 1
ATOM 2235 N N . HIS A 1 284 ? 17.701 4.995 -33.295 1.00 91.25 284 HIS A N 1
ATOM 2236 C CA . HIS A 1 284 ? 17.125 4.038 -34.222 1.00 91.25 284 HIS A CA 1
ATOM 2237 C C . HIS A 1 284 ? 16.743 2.768 -33.465 1.00 91.25 284 HIS A C 1
ATOM 2239 O O . HIS A 1 284 ? 17.475 2.328 -32.578 1.00 91.25 284 HIS A O 1
ATOM 2245 N N . VAL A 1 285 ? 15.605 2.178 -33.822 1.00 91.12 285 VAL A N 1
ATOM 2246 C CA . VAL A 1 285 ? 15.195 0.867 -33.318 1.00 91.12 285 VAL A CA 1
ATOM 2247 C C . VAL A 1 285 ? 15.655 -0.186 -34.318 1.00 91.12 285 VAL A C 1
ATOM 2249 O O . VAL A 1 285 ? 15.164 -0.225 -35.440 1.00 91.12 285 VAL A O 1
ATOM 2252 N N . ASP A 1 286 ? 16.574 -1.056 -33.906 1.00 89.94 286 ASP A N 1
ATOM 2253 C CA . ASP A 1 286 ? 17.033 -2.171 -34.738 1.00 89.94 286 ASP A CA 1
ATOM 2254 C C . ASP A 1 286 ? 15.944 -3.249 -34.839 1.00 89.94 286 ASP A C 1
ATOM 2256 O O . ASP A 1 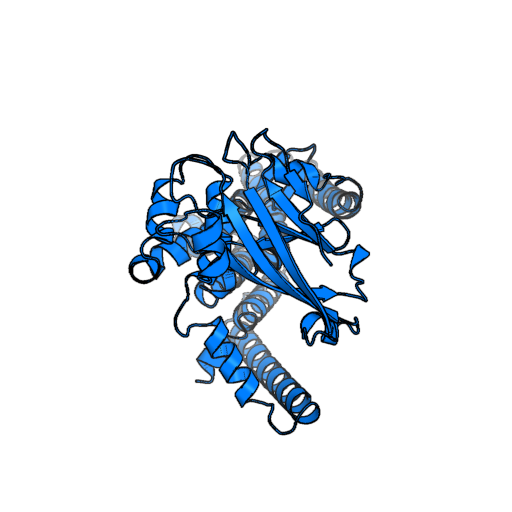286 ? 15.757 -3.881 -35.881 1.00 89.94 286 ASP A O 1
ATOM 2260 N N . GLN A 1 287 ? 15.220 -3.482 -33.738 1.00 90.94 287 GLN A N 1
ATOM 2261 C CA . GLN A 1 287 ? 14.222 -4.537 -33.666 1.00 90.94 287 GLN A CA 1
ATOM 2262 C C . GLN A 1 287 ? 13.086 -4.196 -32.702 1.00 90.94 287 GLN A C 1
ATOM 2264 O O . GLN A 1 287 ? 13.311 -3.742 -31.585 1.00 90.94 287 GLN A O 1
ATOM 2269 N N . ALA A 1 288 ? 11.857 -4.508 -33.116 1.00 90.44 288 ALA A N 1
ATOM 2270 C CA . ALA A 1 288 ? 10.688 -4.571 -32.245 1.00 90.44 288 ALA A CA 1
ATOM 2271 C C . ALA A 1 288 ? 10.001 -5.934 -32.417 1.00 90.44 288 ALA A C 1
ATOM 2273 O O . ALA A 1 288 ? 9.454 -6.234 -33.483 1.00 90.44 288 ALA A O 1
ATOM 2274 N N . ILE A 1 289 ? 10.050 -6.770 -31.380 1.00 90.31 289 ILE A N 1
ATOM 2275 C CA . ILE A 1 289 ? 9.405 -8.086 -31.332 1.00 90.31 289 ILE A CA 1
ATOM 2276 C C . ILE A 1 289 ? 8.216 -8.011 -30.383 1.00 90.31 289 ILE A C 1
ATOM 2278 O O . ILE A 1 289 ? 8.318 -7.469 -29.285 1.00 90.31 289 ILE A O 1
ATOM 2282 N N . ILE A 1 290 ? 7.098 -8.600 -30.799 1.00 89.62 290 ILE A N 1
ATOM 2283 C CA . ILE A 1 290 ? 5.935 -8.818 -29.945 1.00 89.62 290 ILE A CA 1
ATOM 2284 C C . ILE A 1 290 ? 5.772 -10.324 -29.799 1.00 89.62 290 ILE A C 1
ATOM 2286 O O . ILE A 1 290 ? 5.637 -11.034 -30.796 1.00 89.62 290 ILE A O 1
ATOM 2290 N N . SER A 1 291 ? 5.814 -10.814 -28.569 1.00 87.31 291 SER A N 1
ATOM 2291 C CA . SER A 1 291 ? 5.603 -12.220 -28.241 1.00 87.31 291 SER A CA 1
ATOM 2292 C C . SER A 1 291 ? 4.481 -12.363 -27.213 1.00 87.31 291 SER A C 1
ATOM 2294 O O . SER A 1 291 ? 4.134 -11.395 -26.534 1.00 87.31 291 SER A O 1
ATOM 2296 N N . PRO A 1 292 ? 3.872 -13.552 -27.078 1.00 80.69 292 PRO A N 1
ATOM 2297 C CA . PRO A 1 292 ? 2.970 -13.818 -25.967 1.00 80.69 292 PRO A CA 1
ATOM 2298 C C . PRO A 1 292 ? 3.698 -13.586 -24.635 1.00 80.69 292 PRO A C 1
ATOM 2300 O O . PRO A 1 292 ? 4.740 -14.186 -24.370 1.00 80.69 292 PRO A O 1
ATOM 2303 N N . GLY A 1 293 ? 3.166 -12.684 -23.815 1.00 68.25 293 GLY A N 1
ATOM 2304 C CA . GLY A 1 293 ? 3.687 -12.376 -22.491 1.00 68.25 293 GLY A CA 1
ATOM 2305 C C . GLY A 1 293 ? 3.144 -13.339 -21.441 1.00 68.25 293 GLY A C 1
ATOM 2306 O O . GLY A 1 293 ? 2.017 -13.820 -21.534 1.00 68.25 293 GLY A O 1
ATOM 2307 N N . SER A 1 294 ? 3.941 -13.606 -20.409 1.00 61.50 294 SER A N 1
ATOM 2308 C CA . SER A 1 294 ? 3.582 -14.511 -19.311 1.00 61.50 294 SER A CA 1
ATOM 2309 C C . SER A 1 294 ? 3.312 -13.767 -18.001 1.00 61.50 294 SER A C 1
ATOM 2311 O O . SER A 1 294 ? 3.548 -14.316 -16.924 1.00 61.50 294 SER A O 1
ATOM 2313 N N . ASN A 1 295 ? 2.861 -12.509 -18.075 1.00 65.75 295 ASN A N 1
ATOM 2314 C CA . ASN A 1 295 ? 2.578 -11.715 -16.885 1.00 65.75 295 ASN A CA 1
ATOM 2315 C C . ASN A 1 295 ? 1.440 -12.358 -16.082 1.00 65.75 295 ASN A C 1
ATOM 2317 O O . ASN A 1 295 ? 0.323 -12.543 -16.570 1.00 65.75 295 ASN A O 1
ATOM 2321 N N . GLU A 1 296 ? 1.732 -12.711 -14.835 1.00 47.34 296 GLU A N 1
ATOM 2322 C CA . GLU A 1 296 ? 0.821 -13.500 -14.017 1.00 47.34 296 GLU A CA 1
ATOM 2323 C C . GLU A 1 296 ? -0.409 -12.737 -13.543 1.00 47.34 296 GLU A C 1
ATOM 2325 O O . GLU A 1 296 ? -1.452 -13.359 -13.354 1.00 47.34 296 GLU A O 1
ATOM 2330 N N . LEU A 1 297 ? -0.306 -11.414 -13.387 1.00 44.97 297 LEU A N 1
ATOM 2331 C CA . LEU A 1 297 ? -1.428 -10.563 -13.003 1.00 44.97 297 LEU A CA 1
ATOM 2332 C C . LEU A 1 297 ? -2.492 -10.584 -14.103 1.00 44.97 297 LEU A C 1
ATOM 2334 O O . LEU A 1 297 ? -3.652 -10.899 -13.853 1.00 44.97 297 LEU A O 1
ATOM 2338 N N . ASN A 1 298 ? -2.075 -10.340 -15.343 1.00 46.72 298 ASN A N 1
ATOM 2339 C CA . ASN A 1 298 ? -2.967 -10.358 -16.500 1.00 46.72 298 ASN A CA 1
ATOM 2340 C C . ASN A 1 298 ? -3.497 -11.772 -16.783 1.00 46.72 298 ASN A C 1
ATOM 2342 O O . ASN A 1 298 ? -4.682 -11.938 -17.068 1.00 46.72 298 ASN A O 1
ATOM 2346 N N . ARG A 1 299 ? -2.656 -12.802 -16.600 1.00 54.47 299 ARG A N 1
ATOM 2347 C CA . ARG A 1 299 ? -3.074 -14.211 -16.679 1.00 54.47 299 ARG A CA 1
ATOM 2348 C C . ARG A 1 299 ? -4.137 -14.549 -15.630 1.00 54.47 299 ARG A C 1
ATOM 2350 O O . ARG A 1 299 ? -5.110 -15.220 -15.956 1.00 54.47 299 ARG A O 1
ATOM 2357 N N . GLY A 1 300 ? -3.976 -14.075 -14.394 1.00 38.44 300 GLY A N 1
ATOM 2358 C CA . GLY A 1 300 ? -4.948 -14.255 -13.311 1.00 38.44 300 GLY A CA 1
ATOM 2359 C C . GLY A 1 300 ? -6.282 -13.548 -13.567 1.00 38.44 300 GLY A C 1
ATOM 2360 O O . GLY A 1 300 ? -7.315 -14.000 -13.083 1.00 38.44 300 GLY A O 1
ATOM 2361 N N . LEU A 1 301 ? -6.269 -12.488 -14.377 1.00 40.91 301 LEU A N 1
ATOM 2362 C CA . LEU A 1 301 ? -7.459 -11.767 -14.835 1.00 40.91 301 LEU A CA 1
ATOM 2363 C C . LEU A 1 301 ? -8.068 -12.351 -16.125 1.00 40.91 301 LEU A C 1
ATOM 2365 O O . LEU A 1 301 ? -9.062 -11.820 -16.615 1.00 40.91 301 LEU A O 1
ATOM 2369 N N . GLY A 1 302 ? -7.495 -13.425 -16.686 1.00 47.78 302 GLY A N 1
ATOM 2370 C CA . GLY A 1 302 ? -7.948 -14.021 -17.948 1.00 47.78 302 GLY A CA 1
ATOM 2371 C C . GLY A 1 302 ? -7.705 -13.135 -19.174 1.00 47.78 302 GLY A C 1
ATOM 2372 O O . GLY A 1 302 ? -8.371 -13.301 -20.193 1.00 47.78 302 GLY A O 1
ATOM 2373 N N . VAL A 1 303 ? -6.777 -12.180 -19.078 1.00 53.06 303 VAL A N 1
ATOM 2374 C CA . VAL A 1 303 ? -6.449 -11.231 -20.145 1.00 53.06 303 VAL A CA 1
ATOM 2375 C C . VAL A 1 303 ? -5.177 -11.695 -20.849 1.00 53.06 303 VAL A C 1
ATOM 2377 O O . VAL A 1 303 ? -4.140 -11.908 -20.216 1.00 53.06 303 VAL A O 1
ATOM 2380 N N . GLU A 1 304 ? -5.240 -11.836 -22.175 1.00 65.62 304 GLU A N 1
ATOM 2381 C CA . GLU A 1 304 ? -4.053 -12.095 -22.998 1.00 65.62 304 GLU A CA 1
ATOM 2382 C C . GLU A 1 304 ? -2.992 -11.018 -22.745 1.00 65.62 304 GLU A C 1
ATOM 2384 O O . GLU A 1 304 ? -3.323 -9.855 -22.549 1.00 65.62 304 GLU A O 1
ATOM 2389 N N . THR A 1 305 ? -1.712 -11.378 -22.724 1.00 73.94 305 THR A N 1
ATOM 2390 C CA . THR A 1 305 ? -0.619 -10.414 -22.532 1.00 73.94 305 THR A CA 1
ATOM 2391 C C . THR A 1 305 ? 0.302 -10.457 -23.732 1.00 73.94 305 THR A C 1
ATOM 2393 O O . THR A 1 305 ? 0.650 -11.537 -24.203 1.00 73.94 305 THR A O 1
ATOM 2396 N N . SER A 1 306 ? 0.737 -9.289 -24.191 1.00 79.0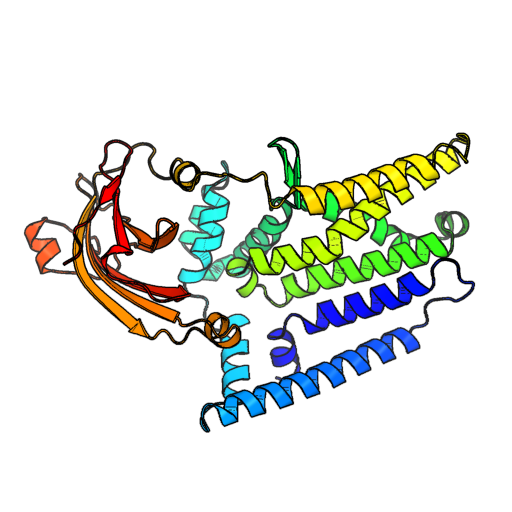6 306 SER A N 1
ATOM 2397 C CA . SER A 1 306 ? 1.785 -9.151 -25.198 1.00 79.06 306 SER A CA 1
ATOM 2398 C C . SER A 1 306 ? 3.061 -8.655 -24.521 1.00 79.06 306 SER A C 1
ATOM 2400 O O . SER A 1 306 ? 3.055 -7.584 -23.917 1.00 79.06 306 SER A O 1
ATOM 2402 N N . ARG A 1 307 ? 4.152 -9.415 -24.615 1.00 83.88 307 ARG A N 1
ATOM 2403 C CA . ARG A 1 307 ? 5.493 -8.950 -24.262 1.00 83.88 307 ARG A CA 1
ATOM 2404 C C . ARG A 1 307 ? 6.094 -8.239 -25.459 1.00 83.88 307 ARG A C 1
ATOM 2406 O O . ARG A 1 307 ? 6.128 -8.778 -26.562 1.00 83.88 307 ARG A O 1
ATOM 2413 N N . ILE A 1 308 ? 6.577 -7.032 -25.229 1.00 86.44 308 ILE A N 1
ATOM 2414 C CA . ILE A 1 308 ? 7.208 -6.203 -26.243 1.00 86.44 308 ILE A CA 1
ATOM 2415 C C . ILE A 1 308 ? 8.680 -6.120 -25.916 1.00 86.44 308 ILE A C 1
ATOM 2417 O O . ILE A 1 308 ? 9.036 -5.781 -24.793 1.00 86.44 308 ILE A O 1
ATOM 2421 N N . TYR A 1 309 ? 9.509 -6.433 -26.902 1.00 89.00 309 TYR A N 1
ATOM 2422 C CA . TYR A 1 309 ? 10.954 -6.331 -26.836 1.00 89.00 309 TYR A CA 1
ATOM 2423 C C . TYR A 1 309 ? 11.420 -5.352 -27.906 1.00 89.00 309 TYR A C 1
ATOM 2425 O O . TYR A 1 309 ? 11.145 -5.559 -29.089 1.00 89.00 309 TYR A O 1
ATOM 2433 N N . ILE A 1 310 ? 12.099 -4.289 -27.494 1.00 91.19 310 ILE A N 1
ATOM 2434 C CA . ILE A 1 310 ? 12.636 -3.255 -28.374 1.00 91.19 310 ILE A CA 1
ATOM 2435 C C . ILE A 1 310 ? 14.138 -3.193 -28.142 1.00 91.19 310 ILE A C 1
ATOM 2437 O O . ILE A 1 310 ? 14.575 -3.046 -27.005 1.00 91.19 310 ILE A O 1
ATOM 2441 N N . SER A 1 311 ? 14.927 -3.277 -29.201 1.00 91.94 311 SER A N 1
ATOM 2442 C CA . SER A 1 311 ? 16.365 -3.029 -29.149 1.00 91.94 311 SER A CA 1
ATOM 2443 C C . SER A 1 311 ? 16.755 -1.991 -30.186 1.00 91.94 311 SER A C 1
ATOM 2445 O O . SER A 1 311 ? 16.099 -1.836 -31.219 1.00 91.94 311 SER A O 1
ATOM 2447 N N . GLY A 1 312 ? 17.804 -1.238 -29.892 1.00 93.19 312 GLY A N 1
ATOM 2448 C CA . GLY A 1 312 ? 18.219 -0.141 -30.745 1.00 93.19 312 GLY A CA 1
ATOM 2449 C C . GLY A 1 312 ? 19.443 0.578 -30.222 1.00 93.19 312 GLY A C 1
ATOM 2450 O O . GLY A 1 312 ? 20.160 0.089 -29.346 1.00 93.19 312 GLY A O 1
ATOM 2451 N N . TRP A 1 313 ? 19.654 1.778 -30.747 1.00 91.31 313 TRP A N 1
ATOM 2452 C CA . TRP A 1 313 ? 20.665 2.698 -30.255 1.00 91.31 313 TRP A CA 1
ATOM 2453 C C . TRP A 1 313 ? 20.160 4.140 -30.214 1.00 91.31 313 TRP A C 1
ATOM 2455 O O . TRP A 1 313 ? 19.262 4.525 -30.962 1.00 91.31 313 TRP A O 1
ATOM 2465 N N . ALA A 1 314 ? 20.732 4.954 -29.332 1.00 89.06 314 ALA A N 1
ATOM 2466 C CA . ALA A 1 314 ? 20.492 6.386 -29.255 1.00 89.06 314 ALA A CA 1
ATOM 2467 C C . ALA A 1 314 ? 21.744 7.147 -28.821 1.00 89.06 314 ALA A C 1
ATOM 2469 O O . ALA A 1 314 ? 22.597 6.628 -28.105 1.00 89.06 314 ALA A O 1
ATOM 2470 N N . VAL A 1 315 ? 21.845 8.397 -29.267 1.00 86.75 315 VAL A N 1
ATOM 2471 C CA . VAL A 1 315 ? 22.979 9.295 -29.047 1.00 86.75 315 VAL A CA 1
ATOM 2472 C C . VAL A 1 315 ? 22.484 10.719 -28.814 1.00 86.75 315 VAL A C 1
ATOM 2474 O O . VAL A 1 315 ? 21.553 11.190 -29.467 1.00 86.75 315 VAL A O 1
ATOM 2477 N N . ALA A 1 316 ? 23.124 11.430 -27.891 1.00 83.69 316 ALA A N 1
ATOM 2478 C CA . ALA A 1 316 ? 22.827 12.827 -27.607 1.00 83.69 316 ALA A CA 1
ATOM 2479 C C . ALA A 1 316 ? 23.699 13.745 -28.488 1.00 83.69 316 ALA A C 1
ATOM 2481 O O . ALA A 1 316 ? 24.921 13.615 -28.548 1.00 83.69 316 ALA A O 1
ATOM 2482 N N . LYS A 1 317 ? 23.084 14.689 -29.199 1.00 73.31 317 LYS A N 1
ATOM 2483 C CA . LYS A 1 317 ? 23.746 15.575 -30.162 1.00 73.31 317 LYS A CA 1
ATOM 2484 C C . LYS A 1 317 ? 24.200 16.868 -29.474 1.00 73.31 317 LYS A C 1
ATOM 2486 O O . LYS A 1 317 ? 23.455 17.842 -29.379 1.00 73.31 317 LYS A O 1
ATOM 2491 N N . GLY A 1 318 ? 25.442 16.898 -28.993 1.00 65.69 318 GLY A N 1
ATOM 2492 C CA . GLY A 1 318 ? 26.029 18.068 -28.327 1.00 65.69 318 GLY A CA 1
ATOM 2493 C C . GLY A 1 318 ? 27.452 17.827 -27.812 1.00 65.69 318 GLY A C 1
ATOM 2494 O O . GLY A 1 318 ? 27.956 16.711 -27.861 1.00 65.69 318 GLY A O 1
ATOM 2495 N N . LYS A 1 319 ? 28.133 18.883 -27.336 1.00 50.16 319 LYS A N 1
ATOM 2496 C CA . LYS A 1 319 ? 29.433 18.747 -26.650 1.00 50.16 319 LYS A CA 1
ATOM 2497 C C . LYS A 1 319 ? 29.197 18.328 -25.196 1.00 50.16 319 LYS A C 1
ATOM 2499 O O . LYS A 1 319 ? 28.819 19.165 -24.384 1.00 50.16 319 LYS A O 1
ATOM 2504 N N . GLY A 1 320 ? 29.464 17.064 -24.892 1.00 53.81 320 GLY A N 1
ATOM 2505 C CA . GLY A 1 320 ? 29.418 16.491 -23.545 1.00 53.81 320 GLY A CA 1
ATOM 2506 C C . GLY A 1 320 ? 28.865 15.069 -23.582 1.00 53.81 320 GLY A C 1
ATOM 2507 O O . GLY A 1 320 ? 27.938 14.806 -24.344 1.00 53.81 320 GLY A O 1
ATOM 2508 N N . ASP A 1 321 ? 29.441 14.171 -22.781 1.00 56.81 321 ASP A N 1
ATOM 2509 C CA . ASP A 1 321 ? 28.982 12.786 -22.601 1.00 56.81 321 ASP A CA 1
ATOM 2510 C C . ASP A 1 321 ? 27.669 12.776 -21.788 1.00 56.81 321 ASP A C 1
ATOM 2512 O O . ASP A 1 321 ? 27.648 12.416 -20.615 1.00 56.81 321 ASP A O 1
ATOM 2516 N N . VAL A 1 322 ? 26.570 13.265 -22.371 1.00 63.31 322 VAL A N 1
ATOM 2517 C CA . VAL A 1 322 ? 25.244 13.199 -21.741 1.00 63.31 322 VAL A CA 1
ATOM 2518 C C . VAL A 1 322 ? 24.536 11.945 -22.226 1.00 63.31 322 VAL A C 1
ATOM 2520 O O . VAL A 1 322 ? 24.326 11.783 -23.429 1.00 63.31 322 VAL A O 1
ATOM 2523 N N . SER A 1 323 ? 24.147 11.080 -21.290 1.00 68.56 323 SER A N 1
ATOM 2524 C CA . SER A 1 323 ? 23.407 9.860 -21.604 1.00 68.56 323 SER A CA 1
ATOM 2525 C C . SER A 1 323 ? 22.044 10.206 -22.220 1.00 68.56 323 SER A C 1
ATOM 2527 O O . SER A 1 323 ? 21.266 10.951 -21.611 1.00 68.56 323 SER A O 1
ATOM 2529 N N . PRO A 1 324 ? 21.744 9.718 -23.435 1.00 78.06 324 PRO A N 1
ATOM 2530 C CA . PRO A 1 324 ? 20.463 9.960 -24.087 1.00 78.06 324 PRO A CA 1
ATOM 2531 C C . PRO A 1 324 ? 19.328 9.248 -23.344 1.00 78.06 324 PRO A C 1
ATOM 2533 O O . PRO A 1 324 ? 19.530 8.216 -22.713 1.00 78.06 324 PRO A O 1
ATOM 2536 N N . LYS A 1 325 ? 18.117 9.798 -23.453 1.00 79.62 325 LYS A N 1
ATOM 2537 C CA . LYS A 1 325 ? 16.893 9.207 -22.902 1.00 79.62 325 LYS A CA 1
ATOM 2538 C C . LYS A 1 325 ? 15.842 9.075 -23.992 1.00 79.62 325 LYS A C 1
ATOM 2540 O O . LYS A 1 325 ? 15.636 10.014 -24.766 1.00 79.62 325 LYS A O 1
ATOM 2545 N N . LEU A 1 326 ? 15.182 7.924 -24.035 1.00 83.81 326 LEU A N 1
ATOM 2546 C CA . LEU A 1 326 ? 14.046 7.653 -24.913 1.00 83.81 326 LEU A CA 1
ATOM 2547 C C . LEU A 1 326 ? 12.822 7.277 -24.078 1.00 83.81 326 LEU A C 1
ATOM 2549 O O . LEU A 1 326 ? 12.951 6.769 -22.969 1.00 83.81 326 LEU A O 1
ATOM 2553 N N . PHE A 1 327 ? 11.632 7.461 -24.637 1.00 81.75 327 PHE A N 1
ATOM 2554 C CA . PHE A 1 327 ? 10.370 7.088 -24.003 1.00 81.75 327 PHE A CA 1
ATOM 2555 C C . PHE A 1 327 ? 9.609 6.114 -24.889 1.00 81.75 327 PHE A C 1
ATOM 2557 O O . PHE A 1 327 ? 9.437 6.363 -26.079 1.00 81.75 327 PHE A O 1
ATOM 2564 N N . VAL A 1 328 ? 9.117 5.022 -24.314 1.00 78.62 328 VAL A N 1
ATOM 2565 C CA . VAL A 1 328 ? 8.298 4.046 -25.037 1.00 78.62 328 VAL A CA 1
ATOM 2566 C C . VAL A 1 328 ? 6.833 4.320 -24.749 1.00 78.62 328 VAL A C 1
ATOM 2568 O O . VAL A 1 328 ? 6.407 4.349 -23.595 1.00 78.62 328 VAL A O 1
ATOM 2571 N N . VAL A 1 329 ? 6.057 4.507 -25.810 1.00 74.44 329 VAL A N 1
ATOM 2572 C CA . VAL A 1 329 ? 4.616 4.741 -25.776 1.00 74.44 329 VAL A CA 1
ATOM 2573 C C . VAL A 1 329 ? 3.911 3.572 -26.442 1.00 74.44 329 VAL A C 1
ATOM 2575 O O . VAL A 1 329 ? 4.254 3.191 -27.557 1.00 74.44 329 VAL A O 1
ATOM 2578 N N . ILE A 1 330 ? 2.909 3.011 -25.773 1.00 72.31 330 ILE A N 1
ATOM 2579 C CA . ILE A 1 330 ? 2.104 1.903 -26.280 1.00 72.31 330 ILE A CA 1
ATOM 2580 C C . ILE A 1 330 ? 0.626 2.260 -26.153 1.00 72.31 330 ILE A C 1
ATOM 2582 O O . ILE A 1 330 ? 0.172 2.664 -25.084 1.00 72.31 330 ILE A O 1
ATOM 2586 N N . LYS A 1 331 ? -0.135 2.150 -27.252 1.00 68.94 331 LYS A N 1
ATOM 2587 C CA . LYS A 1 331 ? -1.558 2.554 -27.329 1.00 68.94 331 LYS A CA 1
ATOM 2588 C C . LYS A 1 331 ? -1.811 3.980 -26.805 1.00 68.94 331 LYS A C 1
ATOM 2590 O O . LYS A 1 331 ? -2.848 4.270 -26.216 1.00 68.94 331 LYS A O 1
ATOM 2595 N N . GLY A 1 332 ? -0.846 4.875 -27.015 1.00 56.69 332 GLY A N 1
ATOM 2596 C CA . GLY A 1 332 ? -0.916 6.273 -26.579 1.00 56.69 332 GLY A CA 1
ATOM 2597 C C . GLY A 1 332 ? -0.533 6.535 -25.115 1.00 56.69 332 GLY A C 1
ATOM 2598 O O . GLY A 1 332 ? -0.516 7.698 -24.722 1.00 56.69 332 GLY A O 1
ATOM 2599 N N . GLY A 1 333 ? -0.192 5.510 -24.321 1.00 50.41 333 GLY A N 1
ATOM 2600 C CA . GLY A 1 333 ? 0.318 5.660 -22.951 1.00 50.41 333 GLY A CA 1
ATOM 2601 C C . GLY A 1 333 ? 1.820 5.389 -22.849 1.00 50.41 333 GLY A C 1
ATOM 2602 O O . GLY A 1 333 ? 2.315 4.461 -23.482 1.00 50.41 333 GLY A O 1
ATOM 2603 N N . ILE A 1 334 ? 2.560 6.177 -22.063 1.00 63.31 334 ILE A N 1
ATOM 2604 C CA . ILE A 1 334 ? 3.978 5.894 -21.778 1.00 63.31 334 ILE A CA 1
ATOM 2605 C C . ILE A 1 334 ? 4.059 4.657 -20.883 1.00 63.31 334 ILE A C 1
ATOM 2607 O O . ILE A 1 334 ? 3.382 4.594 -19.858 1.00 63.31 334 ILE A O 1
ATOM 2611 N N . VAL A 1 335 ? 4.907 3.704 -21.252 1.00 61.25 335 VAL A N 1
ATOM 2612 C CA . VAL A 1 335 ? 5.127 2.472 -20.482 1.00 61.25 335 VAL A CA 1
ATOM 2613 C C . VAL A 1 335 ? 6.510 2.392 -19.846 1.00 61.25 335 VAL A C 1
ATOM 2615 O O . VAL A 1 335 ? 6.708 1.606 -18.925 1.00 61.25 335 VAL A O 1
ATOM 2618 N N . GLY A 1 336 ? 7.465 3.199 -20.309 1.00 65.50 336 GLY A N 1
ATOM 2619 C CA . GLY A 1 336 ? 8.813 3.197 -19.758 1.00 65.50 336 GLY A CA 1
ATOM 2620 C C . GLY A 1 336 ? 9.738 4.228 -20.388 1.00 65.50 336 GLY A C 1
ATOM 2621 O O . GLY A 1 336 ? 9.465 4.776 -21.460 1.00 65.50 336 GLY A O 1
ATOM 2622 N N . GLU A 1 337 ? 10.838 4.474 -19.688 1.00 79.25 337 GLU A N 1
ATOM 2623 C CA . GLU A 1 337 ? 11.980 5.265 -20.135 1.00 79.25 337 GLU A CA 1
ATOM 2624 C C . GLU A 1 337 ? 13.142 4.311 -20.440 1.00 79.25 337 GLU A C 1
ATOM 2626 O O . GLU A 1 337 ? 13.337 3.321 -19.738 1.00 79.25 337 GLU A O 1
ATOM 2631 N N . ILE A 1 338 ? 13.905 4.602 -21.489 1.00 79.19 338 ILE A N 1
ATOM 2632 C CA . ILE A 1 338 ? 15.105 3.861 -21.868 1.00 79.19 338 ILE A CA 1
ATOM 2633 C C . ILE A 1 338 ? 16.305 4.784 -21.695 1.00 79.19 338 ILE A C 1
ATOM 2635 O O . ILE A 1 338 ? 16.365 5.852 -22.310 1.00 79.19 338 ILE A O 1
ATOM 2639 N N . SER A 1 339 ? 17.276 4.329 -20.910 1.00 81.38 339 SER A N 1
ATOM 2640 C CA . SER A 1 339 ? 18.622 4.897 -20.848 1.00 81.38 339 SER A CA 1
ATOM 2641 C C . SER A 1 339 ? 19.586 3.878 -21.457 1.00 81.38 339 SER A C 1
ATOM 2643 O O . SER A 1 339 ? 19.684 2.785 -20.907 1.00 81.38 339 SER A O 1
ATOM 2645 N N . PRO A 1 340 ? 20.249 4.175 -22.590 1.00 84.81 340 PRO A N 1
ATOM 2646 C CA . PRO A 1 340 ? 21.208 3.254 -23.186 1.00 84.81 340 PRO A CA 1
ATOM 2647 C C . PRO A 1 340 ? 22.340 2.893 -22.228 1.00 84.81 340 PRO A C 1
ATOM 2649 O O . PRO A 1 340 ? 22.964 3.772 -21.637 1.00 84.81 340 PRO A O 1
ATOM 2652 N N . ASP A 1 341 ? 22.580 1.595 -22.111 1.00 80.62 341 ASP A N 1
ATOM 2653 C CA . ASP A 1 341 ? 23.481 0.940 -21.160 1.00 80.62 341 ASP A CA 1
ATOM 2654 C C . ASP A 1 341 ? 24.389 -0.101 -21.840 1.00 80.62 341 ASP A C 1
ATOM 2656 O O . ASP A 1 341 ? 25.225 -0.733 -21.198 1.00 80.62 341 ASP A O 1
ATOM 2660 N N . ILE A 1 342 ? 24.242 -0.281 -23.157 1.00 84.00 342 ILE A N 1
ATOM 2661 C CA . ILE A 1 342 ? 25.061 -1.186 -23.960 1.00 84.00 342 ILE A CA 1
ATOM 2662 C C . ILE A 1 342 ? 26.044 -0.370 -24.799 1.00 84.00 342 ILE A C 1
ATOM 2664 O O . ILE A 1 342 ? 25.683 0.581 -25.501 1.00 84.00 342 ILE A O 1
ATOM 2668 N N . GLU A 1 343 ? 27.307 -0.775 -24.801 1.00 84.00 343 GLU A N 1
ATOM 2669 C CA . GLU A 1 343 ? 28.309 -0.220 -25.702 1.00 84.00 343 GLU A CA 1
ATOM 2670 C C . GLU A 1 343 ? 28.144 -0.796 -27.118 1.00 84.00 343 GLU A C 1
ATOM 2672 O O . GLU A 1 343 ? 28.296 -1.998 -27.340 1.00 84.00 343 GLU A O 1
ATOM 2677 N N . ARG A 1 344 ? 27.858 0.069 -28.101 1.00 85.56 344 ARG A N 1
ATOM 2678 C CA . ARG A 1 344 ? 27.918 -0.282 -29.526 1.00 85.56 344 ARG A CA 1
ATOM 2679 C C . ARG A 1 344 ? 29.041 0.457 -30.248 1.00 85.56 344 ARG A C 1
ATOM 2681 O O . ARG A 1 344 ? 28.944 1.649 -30.547 1.00 85.56 344 ARG A O 1
ATOM 2688 N N . ASP A 1 345 ? 30.102 -0.276 -30.570 1.00 84.19 345 ASP A N 1
ATOM 2689 C CA . ASP A 1 345 ? 31.314 0.251 -31.213 1.00 84.19 345 ASP A CA 1
ATOM 2690 C C . ASP A 1 345 ? 31.062 0.875 -32.588 1.00 84.19 345 ASP A C 1
ATOM 2692 O O . ASP A 1 345 ? 31.693 1.866 -32.970 1.00 84.19 345 ASP A O 1
ATOM 2696 N N . ASP A 1 346 ? 30.134 0.303 -33.350 1.00 85.44 346 ASP A N 1
ATOM 2697 C CA . ASP A 1 346 ? 29.797 0.766 -34.688 1.00 85.44 346 ASP A CA 1
ATOM 2698 C C . ASP A 1 346 ? 29.136 2.154 -34.656 1.00 85.44 346 ASP A C 1
ATOM 2700 O O . ASP A 1 346 ? 29.511 3.045 -35.426 1.00 85.44 346 ASP A O 1
ATOM 2704 N N . VAL A 1 347 ? 28.251 2.379 -33.682 1.00 85.12 347 VAL A N 1
ATOM 2705 C CA . VAL A 1 347 ? 27.614 3.674 -33.410 1.00 85.12 347 VAL A CA 1
ATOM 2706 C C . VAL A 1 347 ? 28.626 4.660 -32.812 1.00 85.12 347 VAL A C 1
ATOM 2708 O O . VAL A 1 347 ? 28.715 5.800 -33.284 1.00 85.12 347 VAL A O 1
ATOM 2711 N N . LYS A 1 348 ? 29.461 4.229 -31.847 1.00 82.19 348 LYS A N 1
ATOM 2712 C CA . LYS A 1 348 ? 30.526 5.070 -31.256 1.00 82.19 348 LYS A CA 1
ATOM 2713 C C . LYS A 1 348 ? 31.468 5.619 -32.320 1.00 82.19 348 LYS A C 1
ATOM 2715 O O . LYS A 1 348 ? 31.769 6.816 -32.325 1.00 82.19 348 LYS A O 1
ATOM 2720 N N . LYS A 1 349 ? 31.906 4.768 -33.251 1.00 82.31 349 LYS A N 1
ATOM 2721 C CA . LYS A 1 349 ? 32.821 5.145 -34.334 1.00 82.31 349 LYS A CA 1
ATOM 2722 C C . LYS A 1 349 ? 32.183 6.127 -35.314 1.00 82.31 349 LYS A C 1
ATOM 2724 O O . LYS A 1 349 ? 32.852 7.069 -35.742 1.00 82.31 349 LYS A O 1
ATOM 2729 N N . PHE A 1 350 ? 30.910 5.929 -35.656 1.00 83.56 350 PHE A N 1
ATOM 2730 C CA . PHE A 1 350 ? 30.196 6.793 -36.595 1.00 83.56 350 PHE A CA 1
ATOM 2731 C C . PHE A 1 350 ? 29.928 8.187 -36.009 1.00 83.56 350 PHE A C 1
ATOM 2733 O O . PHE A 1 350 ? 30.219 9.198 -36.652 1.00 83.56 350 PHE A O 1
ATOM 2740 N N . TYR A 1 351 ? 29.452 8.252 -34.762 1.00 80.12 351 TYR A N 1
ATOM 2741 C CA . TYR A 1 351 ? 29.096 9.505 -34.086 1.00 80.12 351 TYR A CA 1
ATOM 2742 C C . TYR A 1 351 ? 30.237 10.134 -33.268 1.00 80.12 351 TYR A C 1
ATOM 2744 O O . TYR A 1 351 ? 30.060 11.211 -32.702 1.00 80.12 351 TYR A O 1
ATOM 2752 N N . LYS A 1 352 ? 31.429 9.518 -33.257 1.00 77.31 352 LYS A N 1
ATOM 2753 C CA . LYS A 1 352 ? 32.637 9.980 -32.540 1.00 77.31 352 LYS A CA 1
ATOM 2754 C C . LYS A 1 352 ? 32.407 10.185 -31.036 1.00 77.31 352 LYS A C 1
ATOM 2756 O O . LYS A 1 352 ? 32.890 11.157 -30.450 1.00 77.31 352 LYS A O 1
ATOM 2761 N N . ILE A 1 353 ? 31.676 9.258 -30.431 1.00 72.88 353 ILE A N 1
ATOM 2762 C CA . ILE A 1 353 ? 31.368 9.239 -28.998 1.00 72.88 353 ILE A CA 1
ATOM 2763 C C . ILE A 1 353 ? 32.575 8.679 -28.249 1.00 72.88 353 ILE A C 1
ATOM 2765 O O . ILE A 1 353 ? 33.160 7.691 -28.691 1.00 72.88 353 ILE A O 1
ATOM 2769 N N . LYS A 1 354 ? 32.972 9.314 -27.140 1.00 64.81 354 LYS A N 1
ATOM 2770 C CA . LYS A 1 354 ? 34.158 8.896 -26.380 1.00 64.81 354 LYS A CA 1
ATOM 2771 C C . LYS A 1 354 ? 33.816 7.933 -25.247 1.00 64.81 354 LYS A C 1
ATOM 2773 O O . LYS A 1 354 ? 34.413 6.867 -25.213 1.00 64.81 354 LYS A O 1
ATOM 2778 N N . ASN A 1 355 ? 32.859 8.269 -24.377 1.00 62.84 355 ASN A N 1
ATOM 2779 C CA . ASN A 1 355 ? 32.655 7.534 -23.120 1.00 62.84 355 ASN A CA 1
ATOM 2780 C C . ASN A 1 355 ? 31.179 7.260 -22.762 1.00 62.84 355 ASN A C 1
ATOM 2782 O O . ASN A 1 355 ? 30.875 7.116 -21.583 1.00 62.84 355 ASN A O 1
ATOM 2786 N N . SER A 1 356 ? 30.255 7.188 -23.729 1.00 68.62 356 SER A N 1
ATOM 2787 C CA . SER A 1 356 ? 28.843 6.899 -23.427 1.00 68.62 356 SER A CA 1
ATOM 2788 C C . SER A 1 356 ? 28.335 5.619 -24.084 1.00 68.62 356 SER A C 1
ATOM 2790 O O . SER A 1 356 ? 28.534 5.389 -25.285 1.00 68.62 356 SER A O 1
ATOM 2792 N N . ASP A 1 357 ? 27.623 4.819 -23.300 1.00 80.81 357 ASP A N 1
ATOM 2793 C CA . ASP A 1 357 ? 26.780 3.748 -23.814 1.00 80.81 357 ASP A CA 1
ATOM 2794 C C . ASP A 1 357 ? 25.679 4.334 -24.693 1.00 80.81 357 ASP A C 1
ATOM 2796 O O . ASP A 1 357 ? 25.305 5.508 -24.588 1.00 80.81 357 ASP A O 1
ATOM 2800 N N . ASN A 1 358 ? 25.271 3.553 -25.682 1.00 86.19 358 ASN A N 1
ATOM 2801 C CA . ASN A 1 358 ? 24.450 4.060 -26.776 1.00 86.19 358 ASN A CA 1
ATOM 2802 C C . ASN A 1 358 ? 23.565 2.991 -27.411 1.00 86.19 358 ASN A C 1
ATOM 2804 O O . ASN A 1 358 ? 22.641 3.356 -28.120 1.00 86.19 358 ASN A O 1
ATOM 2808 N N . GLY A 1 359 ? 23.778 1.707 -27.134 1.00 88.19 359 GLY A N 1
ATOM 2809 C CA . GLY A 1 359 ? 22.820 0.640 -27.392 1.00 88.19 359 GLY A CA 1
ATOM 2810 C C . GLY A 1 359 ? 21.840 0.483 -26.232 1.00 88.19 359 GLY A C 1
ATOM 2811 O O . GLY A 1 359 ? 22.175 0.767 -25.084 1.00 88.19 359 GLY A O 1
ATOM 2812 N N . PHE A 1 360 ? 20.632 0.018 -26.530 1.00 87.50 360 PHE A N 1
ATOM 2813 C CA . PHE A 1 360 ? 19.619 -0.248 -25.520 1.00 87.50 360 PHE A CA 1
ATOM 2814 C C . PHE A 1 360 ? 18.801 -1.493 -25.832 1.00 87.50 360 PHE A C 1
ATOM 2816 O O . PHE A 1 360 ? 18.620 -1.884 -26.990 1.00 87.50 360 PHE A O 1
ATOM 2823 N N . VAL A 1 361 ? 18.233 -2.054 -24.769 1.00 88.38 361 VAL A N 1
ATOM 2824 C CA . VAL A 1 361 ? 17.196 -3.079 -24.811 1.00 88.38 361 VAL A CA 1
ATOM 2825 C C . VAL A 1 361 ? 16.084 -2.681 -23.845 1.00 88.38 361 VAL A C 1
ATOM 2827 O O . VAL A 1 361 ? 16.337 -2.271 -22.719 1.00 88.38 361 VAL A O 1
ATOM 2830 N N . PHE A 1 362 ? 14.838 -2.827 -24.275 1.00 84.81 362 PHE A N 1
ATOM 2831 C CA . PHE A 1 362 ? 13.652 -2.557 -23.479 1.00 84.81 362 PHE A CA 1
ATOM 2832 C C . PHE A 1 362 ? 12.677 -3.719 -23.596 1.00 84.81 362 PHE A C 1
ATOM 2834 O O . PHE A 1 362 ? 12.367 -4.168 -24.699 1.00 84.81 362 PHE A O 1
ATOM 2841 N N . SER A 1 363 ? 12.168 -4.191 -22.460 1.00 84.31 363 SER A N 1
ATOM 2842 C CA . SER A 1 363 ? 11.149 -5.235 -22.413 1.00 84.31 363 SER A CA 1
ATOM 2843 C C . SER A 1 363 ? 9.999 -4.808 -21.513 1.00 84.31 363 SER A C 1
ATOM 2845 O O . SER A 1 363 ? 10.228 -4.433 -20.366 1.00 84.31 363 SER A O 1
ATOM 2847 N N . TYR A 1 364 ? 8.763 -4.918 -21.998 1.00 76.69 364 TYR A N 1
ATOM 2848 C CA . TYR A 1 364 ? 7.575 -4.559 -21.221 1.00 76.69 364 TYR A CA 1
ATOM 2849 C C . TYR A 1 364 ? 6.373 -5.441 -21.564 1.00 76.69 364 TYR A C 1
ATOM 2851 O O . TYR A 1 364 ? 6.140 -5.766 -22.728 1.00 76.69 364 TYR A O 1
ATOM 2859 N N . ASP A 1 365 ? 5.599 -5.818 -20.546 1.00 75.06 365 ASP A N 1
ATOM 2860 C CA . ASP A 1 365 ? 4.391 -6.631 -20.697 1.00 75.06 365 ASP A CA 1
ATOM 2861 C C . ASP A 1 365 ? 3.144 -5.741 -20.716 1.00 75.06 365 ASP A C 1
ATOM 2863 O O . ASP A 1 365 ? 2.894 -4.989 -19.776 1.00 75.06 365 ASP A O 1
ATOM 2867 N N . VAL A 1 366 ? 2.327 -5.860 -21.763 1.00 68.38 366 VAL A N 1
ATOM 2868 C CA . VAL A 1 366 ? 1.104 -5.066 -21.943 1.00 68.38 366 VAL A CA 1
ATOM 2869 C C . VAL A 1 366 ? -0.125 -5.975 -21.983 1.00 68.38 366 VAL A C 1
ATOM 2871 O O . VAL A 1 366 ? -0.114 -6.975 -22.707 1.00 68.38 366 VAL A O 1
ATOM 2874 N N . PRO A 1 367 ? -1.203 -5.651 -21.244 1.00 64.69 367 PRO A N 1
ATOM 2875 C CA . PRO A 1 367 ? -2.459 -6.380 -21.344 1.00 64.69 367 PRO A CA 1
ATOM 2876 C C . PRO A 1 367 ? -3.134 -6.172 -22.710 1.00 64.69 367 PRO A C 1
ATOM 2878 O O . PRO A 1 367 ? -3.245 -5.060 -23.233 1.00 64.69 367 PRO A O 1
ATOM 2881 N N . GLY A 1 368 ? -3.644 -7.268 -23.257 1.00 69.69 368 GLY A N 1
ATOM 2882 C CA . GLY A 1 368 ? -4.294 -7.377 -24.555 1.00 69.69 368 GLY A CA 1
ATOM 2883 C C . GLY A 1 368 ? -3.331 -7.630 -25.716 1.00 69.69 368 GLY A C 1
ATOM 2884 O O . GLY A 1 368 ? -2.106 -7.581 -25.587 1.00 69.69 368 GLY A O 1
ATOM 2885 N N . ALA A 1 369 ? -3.914 -7.871 -26.889 1.00 76.00 369 ALA A N 1
ATOM 2886 C CA . ALA A 1 369 ? -3.175 -7.941 -28.142 1.00 76.00 369 ALA A CA 1
ATOM 2887 C C . ALA A 1 369 ? -2.639 -6.550 -28.527 1.00 76.00 369 ALA A C 1
ATOM 2889 O O . ALA A 1 369 ? -3.376 -5.550 -28.502 1.00 76.00 369 ALA A O 1
ATOM 2890 N N . ILE A 1 370 ? -1.352 -6.499 -28.874 1.00 79.88 370 ILE A N 1
ATOM 2891 C CA . ILE A 1 370 ? -0.645 -5.307 -29.351 1.00 79.88 370 ILE A CA 1
ATOM 2892 C C . ILE A 1 370 ? -0.041 -5.600 -30.722 1.00 79.88 370 ILE A C 1
ATOM 2894 O O . ILE A 1 370 ? 0.424 -6.706 -30.991 1.00 79.88 370 ILE A O 1
ATOM 2898 N N . THR A 1 371 ? -0.026 -4.596 -31.590 1.00 84.75 371 THR A N 1
ATOM 2899 C CA . THR A 1 371 ? 0.654 -4.631 -32.884 1.00 84.75 371 THR A CA 1
ATOM 2900 C C . THR A 1 371 ? 1.792 -3.616 -32.914 1.00 84.75 371 THR A C 1
ATOM 2902 O O . THR A 1 371 ? 1.825 -2.681 -32.117 1.00 84.75 371 THR A O 1
ATOM 2905 N N . LYS A 1 372 ? 2.722 -3.741 -33.870 1.00 84.94 372 LYS A N 1
ATOM 2906 C CA . LYS A 1 372 ? 3.824 -2.771 -34.018 1.00 84.94 372 LYS A CA 1
ATOM 2907 C C . LYS A 1 372 ? 3.340 -1.323 -34.175 1.00 84.94 372 LYS A C 1
ATOM 2909 O O . LYS A 1 372 ? 4.008 -0.416 -33.708 1.00 84.94 372 LYS A O 1
ATOM 2914 N N . LYS A 1 373 ? 2.163 -1.109 -34.779 1.00 84.56 373 LYS A N 1
ATOM 2915 C CA . LYS A 1 373 ? 1.568 0.226 -34.983 1.00 84.56 373 LYS A CA 1
ATOM 2916 C C . LYS A 1 373 ? 1.163 0.914 -33.681 1.00 84.56 373 LYS A C 1
ATOM 2918 O O . LYS A 1 373 ? 0.995 2.129 -33.660 1.00 84.56 373 LYS A O 1
ATOM 2923 N N . ASP A 1 374 ? 0.968 0.135 -32.625 1.00 78.44 374 ASP A N 1
ATOM 2924 C CA . ASP A 1 374 ? 0.600 0.649 -31.313 1.00 78.44 374 ASP A CA 1
ATOM 2925 C C . ASP A 1 374 ? 1.822 1.122 -30.518 1.00 78.44 374 ASP A C 1
ATOM 2927 O O . ASP A 1 374 ? 1.634 1.749 -29.480 1.00 78.44 374 ASP A O 1
ATOM 2931 N N . ILE A 1 375 ? 3.041 0.808 -30.973 1.00 83.69 375 ILE A N 1
ATOM 2932 C CA . ILE A 1 375 ? 4.306 1.105 -30.297 1.00 83.69 375 ILE A CA 1
ATOM 2933 C C . ILE A 1 375 ? 4.933 2.335 -30.943 1.00 83.69 375 ILE A C 1
ATOM 2935 O O . ILE A 1 375 ? 5.049 2.416 -32.163 1.00 83.69 375 ILE A O 1
ATOM 2939 N N . LYS A 1 376 ? 5.387 3.270 -30.114 1.00 84.88 376 LYS A N 1
ATOM 2940 C CA . LYS A 1 376 ? 6.191 4.418 -30.524 1.00 84.88 376 LYS A CA 1
ATOM 2941 C C . LYS A 1 376 ? 7.357 4.587 -29.572 1.00 84.88 376 LYS A C 1
ATOM 2943 O O . LYS A 1 376 ? 7.191 4.445 -28.363 1.00 84.88 376 LYS A O 1
ATOM 2948 N N . VAL A 1 377 ? 8.517 4.935 -30.107 1.00 87.06 377 VAL A N 1
ATOM 2949 C CA . VAL A 1 377 ? 9.674 5.346 -29.309 1.00 87.06 377 VAL A CA 1
ATOM 2950 C C . VAL A 1 377 ? 9.885 6.832 -29.554 1.00 87.06 377 VAL A C 1
ATOM 2952 O O . VAL A 1 377 ? 9.940 7.264 -30.699 1.00 87.06 377 VAL A O 1
ATOM 2955 N N . LEU A 1 378 ? 9.943 7.629 -28.493 1.00 85.12 378 LEU A N 1
ATOM 2956 C CA . LEU A 1 378 ? 10.062 9.081 -28.556 1.00 85.12 378 LEU A CA 1
ATOM 2957 C C . LEU A 1 378 ? 11.423 9.525 -28.015 1.00 85.12 378 LEU A C 1
ATOM 2959 O O . LEU A 1 378 ? 11.854 9.062 -26.961 1.00 85.12 378 LEU A O 1
ATOM 2963 N N . ALA A 1 379 ? 12.073 10.450 -28.712 1.00 85.00 379 ALA A N 1
ATOM 2964 C CA . ALA A 1 379 ? 13.355 11.051 -28.348 1.00 85.00 379 ALA A CA 1
ATOM 2965 C C . ALA A 1 379 ? 13.215 12.576 -28.226 1.00 85.00 379 ALA A C 1
ATOM 2967 O O . ALA A 1 379 ? 12.353 13.162 -28.874 1.00 85.00 379 ALA A O 1
ATOM 2968 N N . SER A 1 380 ? 14.040 13.236 -27.406 1.00 80.62 380 SER A N 1
ATOM 2969 C CA . SER A 1 380 ? 14.041 14.709 -27.307 1.00 80.62 380 SER A CA 1
ATOM 2970 C C . SER A 1 380 ? 14.454 15.348 -28.637 1.00 80.62 380 SER A C 1
ATOM 2972 O O . SER A 1 380 ? 15.504 15.014 -29.183 1.00 80.62 380 SER A O 1
ATOM 2974 N N . ASP A 1 381 ? 13.692 16.329 -29.122 1.00 77.69 381 ASP A N 1
ATOM 2975 C CA . ASP A 1 381 ? 14.024 17.070 -30.350 1.00 77.69 381 ASP A CA 1
ATOM 2976 C C . ASP A 1 381 ? 14.999 18.247 -30.118 1.00 77.69 381 ASP A C 1
ATOM 2978 O O . ASP A 1 381 ? 15.346 18.980 -31.048 1.00 77.69 381 ASP A O 1
ATOM 2982 N N . GLY A 1 382 ? 15.418 18.473 -28.866 1.00 70.62 382 GLY A N 1
ATOM 2983 C CA . GLY A 1 382 ? 16.290 19.580 -28.460 1.00 70.62 382 GLY A CA 1
ATOM 2984 C C . GLY A 1 382 ? 15.639 20.974 -28.489 1.00 70.62 382 GLY A C 1
ATOM 2985 O O . GLY A 1 382 ? 16.265 21.948 -28.067 1.00 70.62 382 GLY A O 1
ATOM 2986 N N . LYS A 1 383 ? 14.385 21.092 -28.941 1.00 69.25 383 LYS A N 1
ATOM 2987 C CA . LYS A 1 383 ? 13.592 22.332 -29.037 1.00 69.25 383 LYS A CA 1
ATOM 2988 C C . LYS A 1 383 ? 12.487 22.422 -27.981 1.00 69.25 383 LYS A C 1
ATOM 2990 O O . LYS A 1 383 ? 11.732 23.392 -27.975 1.00 69.25 383 LYS A O 1
ATOM 2995 N N . GLY A 1 384 ? 12.429 21.458 -27.063 1.00 59.44 384 GLY A N 1
ATOM 2996 C CA . GLY A 1 384 ? 11.397 21.380 -26.026 1.00 59.44 384 GLY A CA 1
ATOM 2997 C C . GLY A 1 384 ? 10.265 20.402 -26.355 1.00 59.44 384 GLY A C 1
ATOM 2998 O O . GLY A 1 384 ? 9.295 20.350 -25.604 1.00 59.44 384 GLY A O 1
ATOM 2999 N N . GLY A 1 385 ? 10.376 19.654 -27.456 1.00 65.62 385 GLY A N 1
ATOM 3000 C CA . GLY A 1 385 ? 9.433 18.628 -27.889 1.00 65.62 385 GLY A CA 1
ATOM 3001 C C . GLY A 1 385 ? 10.083 17.249 -28.026 1.00 65.62 385 GLY A C 1
ATOM 3002 O O . GLY A 1 385 ? 11.200 17.011 -27.556 1.00 65.62 385 GLY A O 1
ATOM 3003 N N . TYR A 1 386 ? 9.356 16.336 -28.672 1.00 75.88 386 TYR A N 1
ATOM 3004 C CA . TYR A 1 386 ? 9.803 14.970 -28.930 1.00 75.88 386 TYR A CA 1
ATOM 3005 C C . TYR A 1 386 ? 9.605 14.597 -30.398 1.00 75.88 386 TYR A C 1
ATOM 3007 O O . TYR A 1 386 ? 8.601 14.969 -31.009 1.00 75.88 386 TYR A O 1
ATOM 3015 N N . SER A 1 387 ? 10.537 13.823 -30.941 1.00 82.44 387 SER A N 1
ATOM 3016 C CA . SER A 1 387 ? 10.444 13.188 -32.252 1.00 82.44 387 SER A CA 1
ATOM 3017 C C . SER A 1 387 ? 10.255 11.681 -32.106 1.00 82.44 387 SER A C 1
ATOM 3019 O O . SER A 1 387 ? 10.772 11.059 -31.179 1.00 82.44 387 SER A O 1
ATOM 3021 N N . GLU A 1 388 ? 9.500 11.090 -33.028 1.00 86.81 388 GLU A N 1
ATOM 3022 C CA . GLU A 1 388 ? 9.349 9.639 -33.108 1.00 86.81 388 GLU A CA 1
ATOM 3023 C C . GLU A 1 388 ? 10.610 9.029 -33.734 1.00 86.81 388 GLU A C 1
ATOM 3025 O O . GLU A 1 388 ? 11.076 9.479 -34.783 1.00 86.81 388 GLU A O 1
ATOM 3030 N N . VAL A 1 389 ? 11.175 8.032 -33.061 1.00 87.88 389 VAL A N 1
ATOM 3031 C CA . VAL A 1 389 ? 12.254 7.191 -33.570 1.00 87.88 389 VAL A CA 1
ATOM 3032 C C . VAL A 1 389 ? 11.630 6.106 -34.434 1.00 87.88 389 VAL A C 1
ATOM 3034 O O . VAL A 1 389 ? 10.688 5.434 -34.016 1.00 87.88 389 VAL A O 1
ATOM 3037 N N . GLU A 1 390 ? 12.155 5.949 -35.644 1.00 82.56 390 GLU A N 1
ATOM 3038 C CA . GLU A 1 390 ? 11.628 5.000 -36.618 1.00 82.56 390 GLU A CA 1
ATOM 3039 C C . GLU A 1 390 ? 11.758 3.553 -36.119 1.00 82.56 390 GLU A C 1
ATOM 3041 O O . GLU A 1 390 ? 12.819 3.144 -35.637 1.00 82.56 390 GLU A O 1
ATOM 3046 N N . ILE A 1 391 ? 10.661 2.798 -36.246 1.00 81.25 391 ILE A N 1
ATOM 3047 C CA . ILE A 1 391 ? 10.572 1.372 -35.926 1.00 81.25 391 ILE A CA 1
ATOM 3048 C C . ILE A 1 391 ? 10.380 0.595 -37.241 1.00 81.25 391 ILE A C 1
ATOM 3050 O O . ILE A 1 391 ? 9.442 0.917 -37.976 1.00 81.25 391 ILE A O 1
ATOM 3054 N N . PRO A 1 392 ? 11.213 -0.420 -37.532 1.00 70.19 392 PRO A N 1
ATOM 3055 C CA . PRO A 1 392 ? 11.144 -1.203 -38.767 1.00 70.19 392 PRO A CA 1
ATOM 3056 C C . PRO A 1 392 ? 9.974 -2.199 -38.848 1.00 70.19 392 PRO A C 1
ATOM 3058 O O . PRO A 1 392 ? 9.480 -2.714 -37.806 1.00 70.19 392 PRO A O 1
#

Radius of gyration: 26.07 Å; chains: 1; bounding box: 64×54×75 Å